Protein AF-I0K6W0-F1 (afdb_monomer)

Secondary structure (DSSP, 8-state):
--THHHHHHHHHHHTTS--------SSS-HHHHHHHHHHHHHHHHHHHHHHHHHHT-S--SHHHHHHHHHHHHHHHHHHHHHHHHHHHHHTT-TTTHHHHHHHHHHHHHHHHHHHHHHHHHHHHHHHHHHHHHHHHHHHHHHHHHHHHHHHHHHHHHHHHTTTTSS----SS--------------HHHHHHHHHHHHHHHHHHHHHHHHHHHHHHHHHHHHHHHHHHHHHHHHHHHHHHHH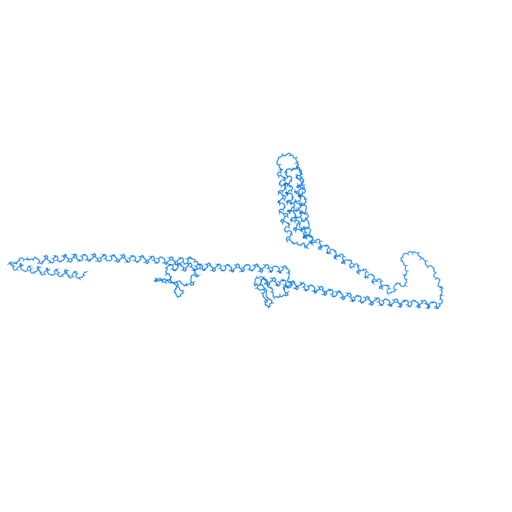HHHHHHHHHHHHTT---SSS--EEETTTEEE-SHHHHHHS-HHHHHHHHHHHHHHHHHHHHHHHHHHHHHHHHHHHHHHHHHHHHHTT-EEETTEEEETTEEEEEETTHHHH-SSHHHHHHHHHHHHHHHHHHHHHHHHHHHHHHHHHHHHHHHHHHHHHHHHHHHHHHHHHHT--PPPPSSHHHHHHHHHHHHHHHHHHHHHHHHHHT-

Structure (mmCIF, N/CA/C/O backbone):
data_AF-I0K6W0-F1
#
_entry.id   AF-I0K6W0-F1
#
loop_
_atom_site.group_PDB
_atom_site.id
_atom_site.type_symbol
_atom_site.label_atom_id
_atom_site.label_alt_id
_atom_site.label_comp_id
_atom_site.label_asym_id
_atom_site.label_entity_id
_atom_site.label_seq_id
_atom_site.pdbx_PDB_ins_code
_atom_site.Cartn_x
_atom_site.Cartn_y
_atom_site.Cartn_z
_atom_site.occupancy
_atom_site.B_iso_or_equiv
_atom_site.auth_seq_id
_atom_site.auth_comp_id
_atom_site.auth_asym_id
_atom_site.auth_atom_id
_atom_site.pdbx_PDB_model_num
ATOM 1 N N . MET A 1 1 ? 22.995 28.499 -11.953 1.00 41.88 1 MET A N 1
ATOM 2 C CA . MET A 1 1 ? 22.996 28.391 -10.477 1.00 41.88 1 MET A CA 1
ATOM 3 C C . MET A 1 1 ? 24.068 29.341 -9.967 1.00 41.88 1 MET A C 1
ATOM 5 O O . MET A 1 1 ? 24.953 29.672 -10.750 1.00 41.88 1 MET A O 1
ATOM 9 N N . THR A 1 2 ? 23.906 29.903 -8.772 1.00 33.62 2 THR A N 1
ATOM 10 C CA . THR A 1 2 ? 24.724 31.029 -8.292 1.00 33.62 2 THR A CA 1
ATOM 11 C C . THR A 1 2 ? 26.057 30.572 -7.696 1.00 33.62 2 THR A C 1
ATOM 13 O O . THR A 1 2 ? 26.206 29.419 -7.297 1.00 33.62 2 THR A O 1
ATOM 16 N N . THR A 1 3 ? 27.015 31.501 -7.640 1.00 40.75 3 THR A N 1
ATOM 17 C CA . THR A 1 3 ? 28.351 31.350 -7.031 1.00 40.75 3 THR A CA 1
ATOM 18 C C . THR A 1 3 ? 28.319 30.835 -5.588 1.00 40.75 3 THR A C 1
ATOM 20 O O . THR A 1 3 ? 29.252 30.157 -5.167 1.00 40.75 3 THR A O 1
ATOM 23 N N . ASP A 1 4 ? 27.218 31.069 -4.869 1.00 38.47 4 ASP A N 1
ATOM 24 C CA . ASP A 1 4 ? 27.035 30.698 -3.459 1.00 38.47 4 ASP A CA 1
ATOM 25 C C . ASP A 1 4 ? 27.175 29.183 -3.189 1.00 38.47 4 ASP A C 1
ATOM 27 O O . ASP A 1 4 ? 27.563 28.780 -2.093 1.00 38.47 4 ASP A O 1
ATOM 31 N N . GLN A 1 5 ? 26.860 28.317 -4.166 1.00 38.12 5 GLN A N 1
ATOM 32 C CA . GLN A 1 5 ? 26.990 26.860 -3.984 1.00 38.12 5 GLN A CA 1
ATOM 33 C C . GLN A 1 5 ? 28.427 26.358 -4.159 1.00 38.12 5 GLN A C 1
ATOM 35 O O . GLN A 1 5 ? 28.809 25.377 -3.520 1.00 38.12 5 GLN A O 1
ATOM 40 N N . THR A 1 6 ? 29.234 27.033 -4.979 1.00 38.03 6 THR A N 1
ATOM 41 C CA . THR A 1 6 ? 30.654 26.706 -5.155 1.00 38.03 6 THR A CA 1
ATOM 42 C C . THR A 1 6 ? 31.464 27.171 -3.946 1.00 38.03 6 THR A C 1
ATOM 44 O O . THR A 1 6 ? 32.268 26.404 -3.420 1.00 38.03 6 THR A O 1
ATOM 47 N N . GLU A 1 7 ? 31.180 28.372 -3.428 1.00 39.47 7 GLU A N 1
ATOM 48 C CA . GLU A 1 7 ? 31.815 28.902 -2.211 1.00 39.47 7 GLU A CA 1
ATOM 49 C C . GLU A 1 7 ? 31.546 28.018 -0.980 1.00 39.47 7 GLU A C 1
ATOM 51 O O . GLU A 1 7 ? 32.445 27.796 -0.169 1.00 39.47 7 GLU A O 1
ATOM 56 N N . ALA A 1 8 ? 30.346 27.436 -0.859 1.00 43.59 8 ALA A N 1
ATOM 57 C CA . ALA A 1 8 ? 30.021 26.500 0.222 1.00 43.59 8 ALA A CA 1
ATOM 58 C C . ALA A 1 8 ? 30.847 25.196 0.175 1.00 43.59 8 ALA A C 1
ATOM 60 O O . ALA A 1 8 ? 31.161 24.629 1.223 1.00 43.59 8 ALA A O 1
ATOM 61 N N . LEU A 1 9 ? 31.222 24.728 -1.022 1.00 38.81 9 LEU A N 1
ATOM 62 C CA . LEU A 1 9 ? 32.099 23.567 -1.217 1.00 38.81 9 LEU A CA 1
ATOM 63 C C . LEU A 1 9 ? 33.577 23.918 -0.985 1.00 38.81 9 LEU A C 1
ATOM 65 O O . LEU A 1 9 ? 34.293 23.145 -0.349 1.00 38.81 9 LEU A O 1
ATOM 69 N N . GLU A 1 10 ? 34.033 25.090 -1.433 1.00 39.84 10 GLU A N 1
ATOM 70 C CA . GLU A 1 10 ? 35.407 25.555 -1.195 1.00 39.84 10 GLU A CA 1
ATOM 71 C C . GLU A 1 10 ? 35.674 25.888 0.283 1.00 39.84 10 GLU A C 1
ATOM 73 O O . GLU A 1 10 ? 36.761 25.596 0.785 1.00 39.84 10 GLU A O 1
ATOM 78 N N . ALA A 1 11 ? 34.682 26.404 1.020 1.00 43.94 11 ALA A N 1
ATOM 79 C CA . ALA A 1 11 ? 34.798 26.676 2.455 1.00 43.94 11 ALA A CA 1
ATOM 80 C C . ALA A 1 11 ? 35.140 25.412 3.269 1.00 43.94 11 ALA A C 1
ATOM 82 O O . ALA A 1 11 ? 36.051 25.442 4.097 1.00 43.94 11 ALA A O 1
ATOM 83 N N . VAL A 1 12 ? 34.487 24.281 2.968 1.00 44.88 12 VAL A N 1
ATOM 84 C CA . VAL A 1 12 ? 34.765 22.975 3.604 1.00 44.88 12 VAL A CA 1
ATOM 85 C C . VAL A 1 12 ? 36.178 22.471 3.281 1.00 44.88 12 VAL A C 1
ATOM 87 O O . VAL A 1 12 ? 36.784 21.772 4.088 1.00 44.88 12 VAL A O 1
ATOM 90 N N . VAL A 1 13 ? 36.737 22.836 2.123 1.00 40.84 13 VAL A N 1
ATOM 91 C CA . VAL A 1 13 ? 38.103 22.454 1.722 1.00 40.84 13 VAL A CA 1
ATOM 92 C C . VAL A 1 13 ? 39.168 23.374 2.338 1.00 40.84 13 VAL A C 1
ATOM 94 O O . VAL A 1 13 ? 40.276 22.915 2.618 1.00 40.84 13 VAL A O 1
ATOM 97 N N . SER A 1 14 ? 38.842 24.647 2.579 1.00 39.78 14 SER A N 1
ATOM 98 C CA . SER A 1 14 ? 39.756 25.651 3.142 1.00 39.78 14 SER A CA 1
ATOM 99 C C . SER A 1 14 ? 40.127 25.368 4.605 1.00 39.78 14 SER A C 1
ATOM 101 O O . SER A 1 14 ? 41.309 25.397 4.955 1.00 39.78 14 SER A O 1
ATOM 103 N N . GLU A 1 15 ? 39.154 24.998 5.449 1.00 42.22 15 GLU A N 1
ATOM 104 C CA . GLU A 1 15 ? 39.387 24.704 6.879 1.00 42.22 15 GLU A CA 1
ATOM 105 C C . GLU A 1 15 ? 40.288 23.480 7.131 1.00 42.22 15 GLU A C 1
ATOM 107 O O . GLU A 1 15 ? 40.875 23.349 8.203 1.00 42.22 15 GLU A O 1
ATOM 112 N N . VAL A 1 16 ? 40.464 22.600 6.140 1.00 40.09 16 VAL A N 1
ATOM 113 C CA . VAL A 1 16 ? 41.260 21.363 6.264 1.00 40.09 16 VAL A CA 1
ATOM 114 C C . VAL A 1 16 ? 42.766 21.600 6.010 1.00 40.09 16 VAL A C 1
ATOM 116 O O . VAL A 1 16 ? 43.578 20.697 6.209 1.00 40.09 16 VAL A O 1
ATOM 119 N N . SER A 1 17 ? 43.181 22.801 5.575 1.00 32.88 17 SER A N 1
ATOM 120 C CA . SER A 1 17 ? 44.497 23.010 4.938 1.00 32.88 17 SER A CA 1
ATOM 121 C C . SER A 1 17 ? 45.516 23.904 5.680 1.00 32.88 17 SER A C 1
ATOM 123 O O . SER A 1 17 ? 46.558 24.214 5.093 1.00 32.88 17 SER A O 1
ATOM 125 N N . SER A 1 18 ? 45.298 24.309 6.939 1.00 32.97 18 SER A N 1
ATOM 126 C CA . SER A 1 18 ? 46.211 25.231 7.657 1.00 32.97 18 SER A CA 1
ATOM 127 C C . SER A 1 18 ? 46.634 24.770 9.068 1.00 32.97 18 SER A C 1
ATOM 129 O O . SER A 1 18 ? 45.849 24.846 10.008 1.00 32.97 18 SER A O 1
ATOM 131 N N . GLN A 1 19 ? 47.908 24.367 9.219 1.00 42.59 19 GLN A N 1
ATOM 132 C CA . GLN A 1 19 ? 48.643 24.213 10.502 1.00 42.59 19 GLN A CA 1
ATOM 133 C C . GLN A 1 19 ? 49.498 25.482 10.777 1.00 42.59 19 GLN A C 1
ATOM 135 O O . GLN A 1 19 ? 49.743 26.213 9.810 1.00 42.59 19 GLN A O 1
ATOM 140 N N . PRO A 1 20 ? 49.953 25.795 12.019 1.00 43.88 20 PRO A N 1
ATOM 141 C CA . PRO A 1 20 ? 51.066 25.104 12.727 1.00 43.88 20 PRO A CA 1
ATOM 142 C C . PRO A 1 20 ? 50.837 25.048 14.277 1.00 43.88 20 PRO A C 1
ATOM 144 O O . PRO A 1 20 ? 49.722 25.315 14.709 1.00 43.88 20 PRO A O 1
ATOM 147 N N . ASP A 1 21 ? 51.745 24.721 15.216 1.00 35.53 21 ASP A N 1
ATOM 148 C CA . ASP A 1 21 ? 53.145 24.224 15.244 1.00 35.53 21 ASP A CA 1
ATOM 149 C C . ASP A 1 21 ? 53.369 23.400 16.559 1.00 35.53 21 ASP A C 1
ATOM 151 O O . ASP A 1 21 ? 52.551 23.528 17.476 1.00 35.53 21 ASP A O 1
ATOM 155 N N . PRO A 1 22 ? 54.423 22.563 16.727 1.00 52.81 22 PRO A N 1
ATOM 156 C CA . PRO A 1 22 ? 54.487 21.583 17.823 1.00 52.81 22 PRO A CA 1
ATOM 157 C C . PRO A 1 22 ? 55.348 21.992 19.035 1.00 52.81 22 PRO A C 1
ATOM 159 O O . PRO A 1 22 ? 56.507 22.383 18.889 1.00 52.81 22 PRO A O 1
ATOM 162 N N . THR A 1 23 ? 54.888 21.720 20.266 1.00 34.50 23 THR A N 1
ATOM 163 C CA . THR A 1 23 ? 55.816 21.378 21.369 1.00 34.50 23 THR A CA 1
ATOM 164 C C . THR A 1 23 ? 55.178 20.575 22.513 1.00 34.50 23 THR A C 1
ATOM 166 O O . THR A 1 23 ? 54.104 20.896 23.005 1.00 34.50 23 THR A O 1
ATOM 169 N N . THR A 1 24 ? 55.948 19.600 23.013 1.00 32.44 24 THR A N 1
ATOM 170 C CA . THR A 1 24 ? 55.816 18.867 24.295 1.00 32.44 24 THR A CA 1
ATOM 171 C C . THR A 1 24 ? 54.628 17.916 24.524 1.00 32.44 24 THR A C 1
ATOM 173 O O . THR A 1 24 ? 53.468 18.292 24.619 1.00 32.44 24 THR A O 1
ATOM 176 N N . LEU A 1 25 ? 54.996 16.646 24.729 1.00 35.44 25 LEU A N 1
ATOM 177 C CA . LEU A 1 25 ? 54.150 15.492 25.040 1.00 35.44 25 LEU A CA 1
ATOM 178 C C . LEU A 1 25 ? 53.438 15.599 26.403 1.00 35.44 25 LEU A C 1
ATOM 180 O O . LEU A 1 25 ? 54.028 15.281 27.436 1.00 35.44 25 LEU A O 1
ATOM 184 N N . ALA A 1 26 ? 52.143 15.902 26.383 1.00 36.84 26 ALA A N 1
ATOM 185 C CA . ALA A 1 26 ? 51.170 15.372 27.338 1.00 36.84 26 ALA A CA 1
ATOM 186 C C . ALA A 1 26 ? 49.776 15.424 26.700 1.00 36.84 26 ALA A C 1
ATOM 188 O O . ALA A 1 26 ? 49.309 16.501 26.338 1.00 36.84 26 ALA A O 1
ATOM 189 N N . THR A 1 27 ? 49.088 14.277 26.631 1.00 40.91 27 THR A N 1
ATOM 190 C CA . THR A 1 27 ? 47.835 14.078 25.863 1.00 40.91 27 THR A CA 1
ATOM 191 C C . THR A 1 27 ? 48.048 14.122 24.341 1.00 40.91 27 THR A C 1
ATOM 193 O O . THR A 1 27 ? 48.882 14.874 23.842 1.00 40.91 27 THR A O 1
ATOM 196 N N . ILE A 1 28 ? 47.285 13.320 23.587 1.00 43.69 28 ILE A N 1
ATOM 197 C CA . ILE A 1 28 ? 47.058 13.606 22.159 1.00 43.69 28 ILE A CA 1
ATOM 198 C C . ILE A 1 28 ? 46.398 14.995 22.125 1.00 43.69 28 ILE A C 1
ATOM 200 O O . ILE A 1 28 ? 45.453 15.188 22.900 1.00 43.69 28 ILE A O 1
ATOM 204 N N . PRO A 1 29 ? 46.874 15.968 21.325 1.00 44.03 29 PRO A N 1
ATOM 205 C CA . PRO A 1 29 ? 46.288 17.301 21.321 1.00 44.03 29 PRO A CA 1
ATOM 206 C C . PRO A 1 29 ? 44.791 17.210 21.037 1.00 44.03 29 PRO A C 1
ATOM 208 O O . PRO A 1 29 ? 44.390 16.564 20.067 1.00 44.03 29 PRO A O 1
ATOM 211 N N . ALA A 1 30 ? 43.969 17.864 21.864 1.00 44.88 30 ALA A N 1
ATOM 212 C CA . ALA A 1 30 ? 42.520 17.875 21.666 1.00 44.88 30 ALA A CA 1
ATOM 213 C C . ALA A 1 30 ? 42.171 18.312 20.234 1.00 44.88 30 ALA A C 1
ATOM 215 O O . ALA A 1 30 ? 41.358 17.655 19.609 1.00 44.88 30 ALA A O 1
ATOM 216 N N . ALA A 1 31 ? 42.916 19.273 19.676 1.00 41.84 31 ALA A N 1
ATOM 217 C CA . ALA A 1 31 ? 42.811 19.739 18.294 1.00 41.84 31 ALA A CA 1
ATOM 218 C C . ALA A 1 31 ? 43.034 18.660 17.205 1.00 41.84 31 ALA A C 1
ATOM 220 O O . ALA A 1 31 ? 42.446 18.758 16.134 1.00 41.84 31 ALA A O 1
ATOM 221 N N . GLU A 1 32 ? 43.857 17.627 17.433 1.00 44.38 32 GLU A N 1
ATOM 222 C CA . GLU A 1 32 ? 44.076 16.549 16.445 1.00 44.38 32 GLU A CA 1
ATOM 223 C C . GLU A 1 32 ? 42.957 15.496 16.500 1.00 44.38 32 GLU A C 1
ATOM 225 O O . GLU A 1 32 ? 42.516 14.995 15.466 1.00 44.38 32 GLU A O 1
ATOM 230 N N . LEU A 1 33 ? 42.433 15.215 17.698 1.00 42.38 33 LEU A N 1
ATOM 231 C CA . LEU A 1 33 ? 41.214 14.417 17.880 1.00 42.38 33 LEU A CA 1
ATOM 232 C C . LEU A 1 33 ? 39.952 15.186 17.452 1.00 42.38 33 LEU A C 1
ATOM 234 O O . LEU A 1 33 ? 39.029 14.586 16.911 1.00 42.38 33 LEU A O 1
ATOM 238 N N . GLU A 1 34 ? 39.922 16.507 17.626 1.00 45.56 34 GLU A N 1
ATOM 239 C CA . GLU A 1 34 ? 38.892 17.406 17.100 1.00 45.56 34 GLU A CA 1
ATOM 240 C C . GLU A 1 34 ? 38.972 17.512 15.581 1.00 45.56 34 GLU A C 1
ATOM 242 O O . GLU A 1 34 ? 37.924 17.547 14.957 1.00 45.56 34 GLU A O 1
ATOM 247 N N . ALA A 1 35 ? 40.152 17.473 14.954 1.00 48.03 35 ALA A N 1
ATOM 248 C CA . ALA A 1 35 ? 40.252 17.393 13.495 1.00 48.03 35 ALA A CA 1
ATOM 249 C C . ALA A 1 35 ? 39.620 16.093 12.959 1.00 48.03 35 ALA A C 1
ATOM 251 O O . ALA A 1 35 ? 38.876 16.121 11.978 1.00 48.03 35 ALA A O 1
ATOM 252 N N . ILE A 1 36 ? 39.840 14.960 13.636 1.00 45.31 36 ILE A N 1
ATOM 253 C CA . ILE A 1 36 ? 39.198 13.675 13.307 1.00 45.31 36 ILE A CA 1
ATOM 254 C C . ILE A 1 36 ? 37.677 13.727 13.586 1.00 45.31 36 ILE A C 1
ATOM 256 O O . ILE A 1 36 ? 36.882 13.355 12.729 1.00 45.31 36 ILE A O 1
ATOM 260 N N . SER A 1 37 ? 37.247 14.283 14.721 1.00 44.62 37 SER A N 1
ATOM 261 C CA . SER A 1 37 ? 35.824 14.438 15.093 1.00 44.62 37 SER A CA 1
ATOM 262 C C . SER A 1 37 ? 35.062 15.462 14.227 1.00 44.62 37 SER A C 1
ATOM 264 O O . SER A 1 37 ? 33.878 15.300 13.926 1.00 44.62 37 SER A O 1
ATOM 266 N N . ALA A 1 38 ? 35.740 16.507 13.751 1.00 48.66 38 ALA A N 1
ATOM 267 C CA . ALA A 1 38 ? 35.221 17.444 12.760 1.00 48.66 38 ALA A CA 1
ATOM 268 C C . ALA A 1 38 ? 35.106 16.766 11.390 1.00 48.66 38 ALA A C 1
ATOM 270 O O . ALA A 1 38 ? 34.109 16.968 10.697 1.00 48.66 38 ALA A O 1
ATOM 271 N N . THR A 1 39 ? 36.067 15.897 11.045 1.00 54.62 39 THR A N 1
ATOM 272 C CA . THR A 1 39 ? 35.982 15.043 9.852 1.00 54.62 39 THR A CA 1
ATOM 273 C C . THR A 1 39 ? 34.747 14.140 9.916 1.00 54.62 39 THR A C 1
ATOM 275 O O . THR A 1 39 ? 34.082 14.004 8.898 1.00 54.62 39 THR A O 1
ATOM 278 N N . ASP A 1 40 ? 34.351 13.618 11.085 1.00 51.56 40 ASP A N 1
ATOM 279 C CA . ASP A 1 40 ? 33.098 12.855 11.257 1.00 51.56 40 ASP A CA 1
ATOM 280 C C . ASP A 1 40 ? 31.828 13.682 11.016 1.00 51.56 40 ASP A C 1
ATOM 282 O O . ASP A 1 40 ? 30.922 13.256 10.294 1.00 51.56 40 ASP A O 1
ATOM 286 N N . GLN A 1 41 ? 31.746 14.895 11.574 1.00 57.03 41 GLN A N 1
ATOM 287 C CA . GLN A 1 41 ? 30.602 15.780 11.315 1.00 57.03 41 GLN A CA 1
ATOM 288 C C . GLN A 1 41 ? 30.533 16.206 9.841 1.00 57.03 41 GLN A C 1
ATOM 290 O O . GLN A 1 41 ? 29.442 16.356 9.284 1.00 57.03 41 GLN A O 1
ATOM 295 N N . GLN A 1 42 ? 31.687 16.374 9.192 1.00 60.72 42 GLN A N 1
ATOM 296 C CA . GLN A 1 42 ? 31.784 16.610 7.754 1.00 60.72 42 GLN A CA 1
ATOM 297 C C . GLN A 1 42 ? 31.447 15.348 6.938 1.00 60.72 42 GLN A C 1
ATOM 299 O O . GLN A 1 42 ? 30.813 15.474 5.894 1.00 60.72 42 GLN A O 1
ATOM 304 N N . LEU A 1 43 ? 31.755 14.140 7.424 1.00 66.31 43 LEU A N 1
ATOM 305 C CA . LEU A 1 43 ? 31.397 12.861 6.798 1.00 66.31 43 LEU A CA 1
ATOM 306 C C . LEU A 1 43 ? 29.887 12.627 6.787 1.00 66.31 43 LEU A C 1
ATOM 308 O O . LEU A 1 43 ? 29.333 12.263 5.753 1.00 66.31 43 LEU A O 1
ATOM 312 N N . ALA A 1 44 ? 29.204 12.906 7.899 1.00 67.19 44 ALA A N 1
ATOM 313 C CA . ALA A 1 44 ? 27.746 12.834 7.973 1.00 67.19 44 ALA A CA 1
ATOM 314 C C . ALA A 1 44 ? 27.074 13.807 6.985 1.00 67.19 44 ALA A C 1
ATOM 316 O O . ALA A 1 44 ? 26.088 13.453 6.333 1.00 67.19 44 ALA A O 1
ATOM 317 N N . ARG A 1 45 ? 27.642 15.011 6.806 1.00 70.62 45 ARG A N 1
ATOM 318 C CA . ARG A 1 45 ? 27.201 15.973 5.779 1.00 70.62 45 ARG A CA 1
ATOM 319 C C . ARG A 1 45 ? 27.503 15.473 4.365 1.00 70.62 45 ARG A C 1
ATOM 321 O O . ARG A 1 45 ? 26.641 15.571 3.502 1.00 70.62 45 ARG A O 1
ATOM 328 N N . LEU A 1 46 ? 28.684 14.901 4.137 1.00 72.88 46 LEU A N 1
ATOM 329 C CA . LEU A 1 46 ? 29.116 14.356 2.848 1.00 72.88 46 LEU A CA 1
ATOM 330 C C . LEU A 1 46 ? 28.284 13.130 2.430 1.00 72.88 46 LEU A C 1
ATOM 332 O O . LEU A 1 46 ? 27.980 12.981 1.252 1.00 72.88 46 LEU A O 1
ATOM 336 N N . LEU A 1 47 ? 27.835 12.295 3.369 1.00 78.25 47 LEU A N 1
ATOM 337 C CA . LEU A 1 47 ? 26.868 11.224 3.100 1.00 78.25 47 LEU A CA 1
ATOM 338 C C . LEU A 1 47 ? 25.473 11.781 2.795 1.00 78.25 47 LEU A C 1
ATOM 340 O O . LEU A 1 47 ? 24.916 11.450 1.753 1.00 78.25 47 LEU A O 1
ATOM 344 N N . THR A 1 48 ? 24.953 12.684 3.634 1.00 77.94 48 THR A N 1
ATOM 345 C CA . THR A 1 48 ? 23.649 13.343 3.405 1.00 77.94 48 THR A CA 1
ATOM 346 C C . THR A 1 48 ? 23.589 14.026 2.033 1.00 77.94 48 THR A C 1
ATOM 348 O O . THR A 1 48 ? 22.594 13.927 1.317 1.00 77.94 48 THR A O 1
ATOM 351 N N . GLU A 1 49 ? 24.666 14.705 1.634 1.00 74.88 49 GLU A N 1
ATOM 352 C CA . GLU A 1 49 ? 24.743 15.409 0.354 1.00 74.88 49 GLU A CA 1
ATOM 353 C C . GLU A 1 49 ? 24.951 14.445 -0.829 1.00 74.88 49 GLU A C 1
ATOM 355 O O . GLU A 1 49 ? 24.371 14.657 -1.894 1.00 74.88 49 GLU A O 1
ATOM 360 N N . ALA A 1 50 ? 25.672 13.331 -0.638 1.00 79.44 50 ALA A N 1
ATOM 361 C CA . ALA A 1 50 ? 25.750 12.252 -1.627 1.00 79.44 50 ALA A CA 1
ATOM 362 C C . ALA A 1 50 ? 24.379 11.611 -1.881 1.00 79.44 50 ALA A C 1
ATOM 364 O O . ALA A 1 50 ? 24.023 11.364 -3.031 1.00 79.44 50 ALA A O 1
ATOM 365 N N . GLU A 1 51 ? 23.599 11.370 -0.825 1.00 83.75 51 GLU A N 1
ATOM 366 C CA . GLU A 1 51 ? 22.224 10.869 -0.907 1.00 83.75 51 GLU A CA 1
ATOM 367 C C . GLU A 1 51 ? 21.302 11.888 -1.589 1.00 83.75 51 GLU A C 1
ATOM 369 O O . GLU A 1 51 ? 20.534 11.518 -2.479 1.00 83.75 51 GLU A O 1
ATOM 374 N N . ARG A 1 52 ? 21.430 13.182 -1.256 1.00 83.19 52 ARG A N 1
ATOM 375 C CA . ARG A 1 52 ? 20.687 14.270 -1.912 1.00 83.19 52 ARG A CA 1
ATOM 376 C C . ARG A 1 52 ? 20.975 14.332 -3.411 1.00 83.19 52 ARG A C 1
ATOM 378 O O . ARG A 1 52 ? 20.042 14.471 -4.199 1.00 83.19 52 ARG A O 1
ATOM 385 N N . ILE A 1 53 ? 22.243 14.231 -3.809 1.00 76.81 53 ILE A N 1
ATOM 386 C CA . ILE A 1 53 ? 22.663 14.226 -5.216 1.00 76.81 53 ILE A CA 1
ATOM 387 C C . ILE A 1 53 ? 22.198 12.940 -5.910 1.00 76.81 53 ILE A C 1
ATOM 389 O O . ILE A 1 53 ? 21.656 13.010 -7.011 1.00 76.81 53 ILE A O 1
ATOM 393 N N . ALA A 1 54 ? 22.319 11.780 -5.261 1.00 81.06 54 ALA A N 1
ATOM 394 C CA . ALA A 1 54 ? 21.852 10.511 -5.815 1.00 81.06 54 ALA A CA 1
ATOM 395 C C . ALA A 1 54 ? 20.327 10.481 -6.031 1.00 81.06 54 ALA A C 1
ATOM 397 O O . ALA A 1 54 ? 19.858 9.928 -7.027 1.00 81.06 54 ALA A O 1
ATOM 398 N N . ALA A 1 55 ? 19.557 11.139 -5.160 1.00 82.31 55 ALA A N 1
ATOM 399 C CA . ALA A 1 55 ? 18.108 11.286 -5.289 1.00 82.31 55 ALA A CA 1
ATOM 400 C C . ALA A 1 55 ? 17.668 12.154 -6.488 1.00 82.31 55 ALA A C 1
ATOM 402 O O . ALA A 1 55 ? 16.525 12.035 -6.930 1.00 82.31 55 ALA A O 1
ATOM 403 N N . LEU A 1 56 ? 18.552 12.988 -7.057 1.00 77.06 56 LEU A N 1
ATOM 404 C CA . LEU A 1 56 ? 18.284 13.698 -8.320 1.00 77.06 56 LEU A CA 1
ATOM 405 C C . LEU A 1 56 ? 18.323 12.753 -9.539 1.00 77.06 56 LEU A C 1
ATOM 407 O O . LEU A 1 56 ? 17.747 13.067 -10.585 1.00 77.06 56 LEU A O 1
ATOM 411 N N . GLY A 1 57 ? 18.946 11.579 -9.391 1.00 79.44 57 GLY A N 1
ATOM 412 C CA . GLY A 1 57 ? 19.075 10.559 -10.426 1.00 79.44 57 GLY A CA 1
ATOM 413 C C . GLY A 1 57 ? 20.168 10.864 -11.454 1.00 79.44 57 GLY A C 1
ATOM 414 O O . GLY A 1 57 ? 21.113 11.605 -11.197 1.00 79.44 57 GLY A O 1
ATOM 415 N N . VAL A 1 58 ? 20.059 10.250 -12.635 1.00 83.12 58 VAL A N 1
ATOM 416 C CA . VAL A 1 58 ? 21.010 10.474 -13.737 1.00 83.12 58 VAL A CA 1
ATOM 417 C C . VAL A 1 58 ? 20.924 11.939 -14.198 1.00 83.12 58 VAL A C 1
ATOM 419 O O . VAL A 1 58 ? 19.805 12.401 -14.456 1.00 83.12 58 VAL A O 1
ATOM 422 N N . PRO A 1 59 ? 22.060 12.655 -14.340 1.00 83.94 59 PRO A N 1
ATOM 423 C CA . PRO A 1 59 ? 22.083 14.021 -14.852 1.00 83.94 59 PRO A CA 1
ATOM 424 C C . PRO A 1 59 ? 21.324 14.175 -16.172 1.00 83.94 59 PRO A C 1
ATOM 426 O O . PRO A 1 59 ? 21.387 13.315 -17.051 1.00 83.94 59 PRO A O 1
ATOM 429 N N . LYS A 1 60 ? 20.611 15.291 -16.317 1.00 82.88 60 LYS A N 1
ATOM 430 C CA . LYS A 1 60 ? 19.876 15.679 -17.533 1.00 82.88 60 LYS A CA 1
ATOM 431 C C . LYS A 1 60 ? 20.506 16.898 -18.201 1.00 82.88 60 LYS A C 1
ATOM 433 O O . LYS A 1 60 ? 20.290 17.132 -19.389 1.00 82.88 60 LYS A O 1
ATOM 438 N N . THR A 1 61 ? 21.287 17.671 -17.450 1.00 82.38 61 THR A N 1
ATOM 439 C CA . THR A 1 61 ? 22.004 18.858 -17.922 1.00 82.38 61 THR A CA 1
ATOM 440 C C . THR A 1 61 ? 23.497 18.771 -17.612 1.00 82.38 61 THR A C 1
ATOM 442 O O . THR A 1 61 ? 23.913 18.069 -16.693 1.00 82.38 61 THR A O 1
ATOM 445 N N . GLN A 1 62 ? 24.312 19.535 -18.348 1.00 78.06 62 GLN A N 1
ATOM 446 C CA . GLN A 1 62 ? 25.754 19.603 -18.094 1.00 78.06 62 GLN A CA 1
ATOM 447 C C . GLN A 1 62 ? 26.060 20.087 -16.666 1.00 78.06 62 GLN A C 1
ATOM 449 O O . GLN A 1 62 ? 26.899 19.497 -16.009 1.00 78.06 62 GLN A O 1
ATOM 454 N N . ALA A 1 63 ? 25.320 21.075 -16.150 1.00 74.69 63 ALA A N 1
ATOM 455 C CA . ALA A 1 63 ? 25.529 21.597 -14.797 1.00 74.69 63 ALA A CA 1
ATOM 456 C C . ALA A 1 63 ? 25.243 20.558 -13.692 1.00 74.69 63 ALA A C 1
ATOM 458 O O . ALA A 1 63 ? 25.919 20.544 -12.668 1.00 74.69 63 ALA A O 1
ATOM 459 N N . GLU A 1 64 ? 24.268 19.666 -13.896 1.00 77.25 64 GLU A N 1
ATOM 460 C CA . GLU A 1 64 ? 24.023 18.533 -12.990 1.00 77.25 64 GLU A CA 1
ATOM 461 C C . GLU A 1 64 ? 25.139 17.483 -13.087 1.00 77.25 64 GLU A C 1
ATOM 463 O O . GLU A 1 64 ? 25.518 16.893 -12.078 1.00 77.25 64 GLU A O 1
ATOM 468 N N . ALA A 1 65 ? 25.684 17.257 -14.286 1.00 77.81 65 ALA A N 1
ATOM 469 C CA . ALA A 1 65 ? 26.793 16.332 -14.494 1.00 77.81 65 ALA A CA 1
ATOM 470 C C . ALA A 1 65 ? 28.110 16.852 -13.900 1.00 77.81 65 ALA A C 1
ATOM 472 O O . ALA A 1 6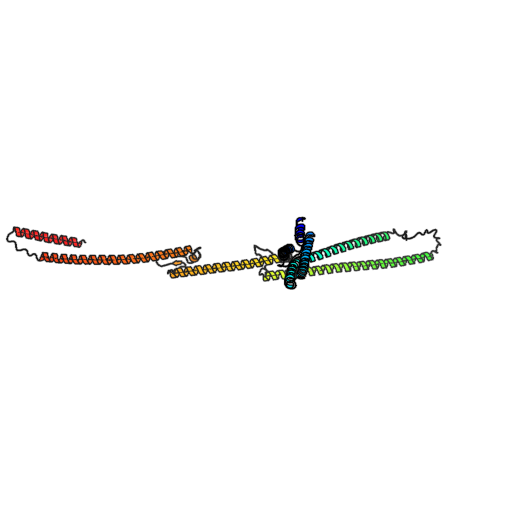5 ? 28.839 16.075 -13.287 1.00 77.81 65 ALA A O 1
ATOM 473 N N . ASP A 1 66 ? 28.376 18.154 -14.029 1.00 78.25 66 ASP A N 1
ATOM 474 C CA . ASP A 1 66 ? 29.511 18.837 -13.407 1.00 78.25 66 ASP A CA 1
ATOM 475 C C . ASP A 1 66 ? 29.396 18.747 -11.874 1.00 78.25 66 ASP A C 1
ATOM 477 O O . ASP A 1 66 ? 30.324 18.280 -11.221 1.00 78.25 66 ASP A O 1
ATOM 481 N N . LEU A 1 67 ? 28.215 19.029 -11.300 1.00 75.81 67 LEU A N 1
ATOM 482 C CA . LEU A 1 67 ? 27.956 18.864 -9.861 1.00 75.81 67 LEU A CA 1
ATOM 483 C C . LEU A 1 67 ? 28.193 17.419 -9.379 1.00 75.81 67 LEU A C 1
ATOM 485 O O . LEU A 1 67 ? 28.850 17.204 -8.359 1.00 75.81 67 LEU A O 1
ATOM 489 N N . VAL A 1 68 ? 27.682 16.415 -10.104 1.00 79.62 68 VAL A N 1
ATOM 490 C CA . VAL A 1 68 ? 27.927 14.994 -9.790 1.00 79.62 68 VAL A CA 1
ATOM 491 C C . VAL A 1 68 ? 29.415 14.655 -9.911 1.00 79.62 68 VAL A C 1
ATOM 493 O O . VAL A 1 68 ? 29.941 13.913 -9.076 1.00 79.62 68 VAL A O 1
ATOM 496 N N . HIS A 1 69 ? 30.115 15.189 -10.915 1.00 82.75 69 HIS A N 1
ATOM 497 C CA . HIS A 1 69 ? 31.546 14.973 -11.098 1.00 82.75 69 HIS A CA 1
ATOM 498 C C . HIS A 1 69 ? 32.358 15.557 -9.942 1.00 82.75 69 HIS A C 1
ATOM 500 O O . HIS A 1 69 ? 33.133 14.810 -9.334 1.00 82.75 69 HIS A O 1
ATOM 506 N N . ASP A 1 70 ? 32.178 16.840 -9.642 1.00 76.62 70 ASP A N 1
ATOM 507 C CA . ASP A 1 70 ? 32.914 17.564 -8.608 1.00 76.62 70 ASP A CA 1
ATOM 508 C C . ASP A 1 70 ? 32.690 16.909 -7.246 1.00 76.62 70 ASP A C 1
ATOM 510 O O . ASP A 1 70 ? 33.648 16.591 -6.538 1.00 76.62 70 ASP A O 1
ATOM 514 N N . PHE A 1 71 ? 31.439 16.571 -6.924 1.00 79.25 71 PHE A N 1
ATOM 515 C CA . PHE A 1 71 ? 31.115 15.879 -5.683 1.00 79.25 71 PHE A CA 1
ATOM 516 C C . PHE A 1 71 ? 31.743 14.475 -5.602 1.00 79.25 71 PHE A C 1
ATOM 518 O O . PHE A 1 71 ? 32.319 14.108 -4.574 1.00 79.25 71 PHE A O 1
ATOM 525 N N . THR A 1 72 ? 31.715 13.701 -6.696 1.00 79.69 72 THR A N 1
ATOM 526 C CA . THR A 1 72 ? 32.406 12.397 -6.757 1.00 79.69 72 THR A CA 1
ATOM 527 C C . THR A 1 72 ? 33.910 12.568 -6.503 1.00 79.69 72 THR A C 1
ATOM 529 O O . THR A 1 72 ? 34.516 11.764 -5.792 1.00 79.69 72 THR A O 1
ATOM 532 N N . MET A 1 73 ? 34.529 13.623 -7.046 1.00 82.19 73 MET A N 1
ATOM 533 C CA . MET A 1 73 ? 35.951 13.914 -6.834 1.00 82.19 73 MET A CA 1
ATOM 534 C C . MET A 1 73 ? 36.256 14.343 -5.396 1.00 82.19 73 MET A C 1
ATOM 536 O O . MET A 1 73 ? 37.283 13.925 -4.862 1.00 82.19 73 MET A O 1
ATOM 540 N N . VAL A 1 74 ? 35.368 15.101 -4.744 1.00 77.75 74 VAL A N 1
ATOM 541 C CA . VAL A 1 74 ? 35.478 15.437 -3.314 1.00 77.75 74 VAL A CA 1
ATOM 542 C C . VAL A 1 74 ? 35.425 14.169 -2.456 1.00 77.75 74 VAL A C 1
ATOM 544 O O . VAL A 1 74 ? 36.325 13.961 -1.642 1.00 77.75 74 VAL A O 1
ATOM 547 N N . ALA A 1 75 ? 34.462 13.268 -2.682 1.00 74.75 75 ALA A N 1
ATOM 548 C CA . ALA A 1 75 ? 34.369 12.001 -1.948 1.00 74.75 75 ALA A CA 1
ATOM 549 C C . ALA A 1 75 ? 35.620 11.114 -2.138 1.00 74.75 75 ALA A C 1
ATOM 551 O O . ALA A 1 75 ? 36.178 10.593 -1.168 1.00 74.75 75 ALA A O 1
ATOM 552 N N . VAL A 1 76 ? 36.127 11.005 -3.375 1.00 81.56 76 VAL A N 1
ATOM 553 C CA . VAL A 1 76 ? 37.390 10.302 -3.674 1.00 81.56 76 VAL A CA 1
ATOM 554 C C . VAL A 1 76 ? 38.578 10.954 -2.962 1.00 81.56 76 VAL A C 1
ATOM 556 O O . VAL A 1 76 ? 39.414 10.236 -2.405 1.00 81.56 76 VAL A O 1
ATOM 559 N N . LYS A 1 77 ? 38.659 12.291 -2.955 1.00 77.56 77 LYS A N 1
ATOM 560 C CA . LYS A 1 77 ? 39.731 13.043 -2.293 1.00 77.56 77 LYS A CA 1
ATOM 561 C C . LYS A 1 77 ? 39.727 12.776 -0.789 1.00 77.56 77 LYS A C 1
ATOM 563 O O . LYS A 1 77 ? 40.734 12.275 -0.293 1.00 77.56 77 LYS A O 1
ATOM 568 N N . VAL A 1 78 ? 38.594 12.991 -0.109 1.00 73.81 78 VAL A N 1
ATOM 569 C CA . VAL A 1 78 ? 38.422 12.744 1.338 1.00 73.81 78 VAL A CA 1
ATOM 570 C C . VAL A 1 78 ? 38.825 11.315 1.699 1.00 73.81 78 VAL A C 1
ATOM 572 O O . VAL A 1 78 ? 39.657 11.128 2.583 1.00 73.81 78 VAL A O 1
ATOM 575 N N . ARG A 1 79 ? 38.350 10.310 0.948 1.00 80.81 79 ARG A N 1
ATOM 576 C CA . ARG A 1 79 ? 38.752 8.905 1.128 1.00 80.81 79 ARG A CA 1
ATOM 577 C C . ARG A 1 79 ? 40.273 8.720 1.082 1.00 80.81 79 ARG A C 1
ATOM 579 O O . ARG A 1 79 ? 40.838 8.043 1.935 1.00 80.81 79 ARG A O 1
ATOM 586 N N . THR A 1 80 ? 40.941 9.281 0.070 1.00 76.81 80 THR A N 1
ATOM 587 C CA . THR A 1 80 ? 42.395 9.098 -0.095 1.00 76.81 80 THR A CA 1
ATOM 588 C C . THR A 1 80 ? 43.235 9.937 0.859 1.00 76.81 80 THR A C 1
ATOM 590 O O . THR A 1 80 ? 44.351 9.537 1.182 1.00 76.81 80 THR A O 1
ATOM 593 N N . ASP A 1 81 ? 42.739 11.092 1.295 1.00 72.31 81 ASP A N 1
ATOM 594 C CA . ASP A 1 81 ? 43.478 11.998 2.166 1.00 72.31 81 ASP A CA 1
ATOM 595 C C . ASP A 1 81 ? 43.311 11.612 3.642 1.00 72.31 81 ASP A C 1
ATOM 597 O O . ASP A 1 81 ? 44.297 11.679 4.370 1.00 72.31 81 ASP A O 1
ATOM 601 N N . ALA A 1 82 ? 42.160 11.066 4.058 1.00 69.75 82 ALA A N 1
ATOM 602 C CA . ALA A 1 82 ? 41.975 10.471 5.385 1.00 69.75 82 ALA A CA 1
ATOM 603 C C . ALA A 1 82 ? 42.965 9.320 5.650 1.00 69.75 82 ALA A C 1
ATOM 605 O O . ALA A 1 82 ? 43.657 9.312 6.668 1.00 69.75 82 ALA A O 1
ATOM 606 N N . GLU A 1 83 ? 43.119 8.391 4.698 1.00 71.62 83 GLU A N 1
ATOM 607 C CA . GLU A 1 83 ? 44.054 7.264 4.822 1.00 71.62 83 GLU A CA 1
ATOM 608 C C . GLU A 1 83 ? 45.524 7.735 4.899 1.00 71.62 83 GLU A C 1
ATOM 610 O O . GLU A 1 83 ? 46.319 7.211 5.685 1.00 71.62 83 GLU A O 1
ATOM 615 N N . LYS A 1 84 ? 45.899 8.758 4.114 1.00 75.81 84 LYS A N 1
ATOM 616 C CA . LYS A 1 84 ? 47.239 9.375 4.163 1.00 75.81 84 LYS A CA 1
ATOM 617 C C . LYS A 1 84 ? 47.472 10.124 5.474 1.00 75.81 84 LYS A C 1
ATOM 619 O O . LYS A 1 84 ? 48.553 10.001 6.051 1.00 75.81 84 LYS A O 1
ATOM 624 N N . LEU A 1 85 ? 46.488 10.900 5.929 1.00 67.50 85 LEU A N 1
ATOM 625 C CA . LEU A 1 85 ? 46.563 11.704 7.145 1.00 67.50 85 LEU A CA 1
ATOM 626 C C . LEU A 1 85 ? 46.699 10.794 8.366 1.00 67.50 85 LEU A C 1
ATOM 628 O O . LEU A 1 85 ? 47.638 10.966 9.136 1.00 67.50 85 LEU A O 1
ATOM 632 N N . ALA A 1 86 ? 45.864 9.760 8.475 1.00 68.75 86 ALA A N 1
ATOM 633 C CA . ALA A 1 86 ? 45.961 8.761 9.532 1.00 68.75 86 ALA A CA 1
ATOM 634 C C . ALA A 1 86 ? 47.316 8.043 9.526 1.00 68.75 86 ALA A C 1
ATOM 636 O O . ALA A 1 86 ? 47.950 7.941 10.570 1.00 68.75 86 ALA A O 1
ATOM 637 N N . LYS A 1 87 ? 47.841 7.631 8.361 1.00 73.44 87 LYS A N 1
ATOM 638 C CA . LYS A 1 87 ? 49.195 7.048 8.264 1.00 73.44 87 LYS A CA 1
ATOM 639 C C . LYS A 1 87 ? 50.300 8.027 8.686 1.00 73.44 87 LYS A C 1
ATOM 641 O O . LYS A 1 87 ? 51.267 7.600 9.317 1.00 73.44 87 LYS A O 1
ATOM 646 N N . LYS A 1 88 ? 50.165 9.320 8.367 1.00 72.69 88 LYS A N 1
ATOM 647 C CA . LYS A 1 88 ? 51.114 10.384 8.745 1.00 72.69 88 LYS A CA 1
ATOM 648 C C . LYS A 1 88 ? 51.075 10.678 10.251 1.00 72.69 88 LYS A C 1
ATOM 650 O O . LYS A 1 88 ? 52.137 10.776 10.857 1.00 72.69 88 LYS A O 1
ATOM 655 N N . ILE A 1 89 ? 49.881 10.783 10.841 1.00 65.69 89 ILE A N 1
ATOM 656 C CA . ILE A 1 89 ? 49.673 11.023 12.279 1.00 65.69 89 ILE A CA 1
ATOM 657 C C . ILE A 1 89 ? 50.050 9.783 13.095 1.00 65.69 89 ILE A C 1
ATOM 659 O O . ILE A 1 89 ? 50.659 9.918 14.145 1.00 65.69 89 ILE A O 1
ATOM 663 N N . ALA A 1 90 ? 49.766 8.571 12.614 1.00 68.56 90 ALA A N 1
ATOM 664 C CA . ALA A 1 90 ? 50.109 7.331 13.308 1.00 68.56 90 ALA A CA 1
ATOM 665 C C . ALA A 1 90 ? 51.628 7.090 13.393 1.00 68.56 90 ALA A C 1
ATOM 667 O O . ALA A 1 90 ? 52.108 6.554 14.392 1.00 68.56 90 ALA A O 1
ATOM 668 N N . ALA A 1 91 ? 52.396 7.478 12.365 1.00 70.44 91 ALA A N 1
ATOM 669 C CA . ALA A 1 91 ? 53.817 7.138 12.211 1.00 70.44 91 ALA A CA 1
ATOM 670 C C . ALA A 1 91 ? 54.735 7.414 13.432 1.00 70.44 91 ALA A C 1
ATOM 672 O O . ALA A 1 91 ? 55.603 6.576 13.689 1.00 70.44 91 ALA A O 1
ATOM 673 N N . PRO A 1 92 ? 54.582 8.506 14.214 1.00 66.31 92 PRO A N 1
ATOM 674 C CA . PRO A 1 92 ? 55.377 8.744 15.423 1.00 66.31 92 PRO A CA 1
ATOM 675 C C . PRO A 1 92 ? 54.933 7.905 16.637 1.00 66.31 92 PRO A C 1
ATOM 677 O O . PRO A 1 92 ? 55.726 7.674 17.550 1.00 66.31 92 PRO A O 1
ATOM 680 N N . PHE A 1 93 ? 53.681 7.435 16.675 1.00 65.62 93 PHE A N 1
ATOM 681 C CA . PHE A 1 93 ? 53.031 6.899 17.878 1.00 65.62 93 PHE A CA 1
ATOM 682 C C . PHE A 1 93 ? 52.859 5.378 17.824 1.00 65.62 93 PHE A C 1
ATOM 684 O O . PHE A 1 93 ? 51.751 4.849 17.789 1.00 65.62 93 PHE A O 1
ATOM 691 N N . LYS A 1 94 ? 53.976 4.645 17.880 1.00 60.09 94 LYS A N 1
ATOM 692 C CA . LYS A 1 94 ? 54.042 3.178 17.704 1.00 60.09 94 LYS A CA 1
ATOM 693 C C . LYS A 1 94 ? 53.038 2.345 18.531 1.00 60.09 94 LYS A C 1
ATOM 695 O O . LYS A 1 94 ? 52.664 1.269 18.087 1.00 60.09 94 LYS A O 1
ATOM 700 N N . ALA A 1 95 ? 52.613 2.812 19.708 1.00 55.59 95 ALA A N 1
ATOM 701 C CA . ALA A 1 95 ? 51.645 2.114 20.569 1.00 55.59 95 ALA A CA 1
ATOM 702 C C . ALA A 1 95 ? 50.165 2.441 20.268 1.00 55.59 95 ALA A C 1
ATOM 704 O O . ALA A 1 95 ? 49.280 1.724 20.721 1.00 55.59 95 ALA A O 1
ATOM 705 N N . GLN A 1 96 ? 49.898 3.521 19.530 1.00 60.81 96 GLN A N 1
ATOM 706 C CA . GLN A 1 96 ? 48.558 3.973 19.121 1.00 60.81 96 GLN A CA 1
ATOM 707 C C . GLN A 1 96 ? 48.363 3.894 17.596 1.00 60.81 96 GLN A C 1
ATOM 709 O O . GLN A 1 96 ? 47.280 4.190 17.097 1.00 60.81 96 GLN A O 1
ATOM 714 N N . TYR A 1 97 ? 49.403 3.467 16.869 1.00 68.94 97 TYR A N 1
ATOM 715 C CA . TYR A 1 97 ? 49.465 3.399 15.412 1.00 68.94 97 TYR A CA 1
ATOM 716 C C . TYR A 1 97 ? 48.248 2.688 14.813 1.00 68.94 97 TYR A C 1
ATOM 718 O O . TYR A 1 97 ? 47.580 3.243 13.945 1.00 68.94 97 TYR A O 1
ATOM 726 N N . ASP A 1 98 ? 47.930 1.495 15.321 1.00 68.69 98 ASP A N 1
ATOM 727 C CA . ASP A 1 98 ? 46.832 0.675 14.802 1.00 68.69 98 ASP A CA 1
ATOM 728 C C . ASP A 1 98 ? 45.457 1.307 15.058 1.00 68.69 98 ASP A C 1
ATOM 730 O O . ASP A 1 98 ? 44.581 1.206 14.206 1.00 68.69 98 ASP A O 1
ATOM 734 N N . ALA A 1 99 ? 45.277 2.018 16.178 1.00 65.38 99 ALA A N 1
ATOM 735 C CA . ALA A 1 99 ? 44.026 2.709 16.495 1.00 65.38 99 ALA A CA 1
ATOM 736 C C . ALA A 1 99 ? 43.810 3.939 15.597 1.00 65.38 99 ALA A C 1
ATOM 738 O O . ALA A 1 99 ? 42.754 4.081 14.989 1.00 65.38 99 ALA A O 1
ATOM 739 N N . ILE A 1 100 ? 44.834 4.788 15.443 1.00 65.31 100 ILE A N 1
ATOM 740 C CA . ILE A 1 100 ? 44.780 5.973 14.566 1.00 65.31 100 ILE A CA 1
ATOM 741 C C . ILE A 1 100 ? 44.598 5.546 13.101 1.00 65.31 100 ILE A C 1
ATOM 743 O O . ILE A 1 100 ? 43.843 6.164 12.351 1.00 65.31 100 ILE A O 1
ATOM 747 N N . LYS A 1 101 ? 45.261 4.458 12.688 1.00 73.00 101 LYS A N 1
ATOM 748 C CA . LYS A 1 101 ? 45.115 3.881 11.350 1.00 73.00 101 LYS A CA 1
ATOM 749 C C . LYS A 1 101 ? 43.713 3.307 11.119 1.00 73.00 101 LYS A C 1
ATOM 751 O O . LYS A 1 101 ? 43.148 3.581 10.065 1.00 73.00 101 LYS A O 1
ATOM 756 N N . ALA A 1 102 ? 43.156 2.560 12.075 1.00 70.38 102 ALA A N 1
ATOM 757 C CA . ALA A 1 102 ? 41.798 2.021 11.980 1.00 70.38 102 ALA A CA 1
ATOM 758 C C . ALA A 1 102 ? 40.745 3.136 11.855 1.00 70.38 102 ALA A C 1
ATOM 760 O O . ALA A 1 102 ? 39.803 3.003 11.078 1.00 70.38 102 ALA A O 1
ATOM 761 N N . GLU A 1 103 ? 40.943 4.261 12.545 1.00 67.38 103 GLU A N 1
ATOM 762 C CA . GLU A 1 103 ? 40.060 5.427 12.451 1.00 67.38 103 GLU A CA 1
ATOM 763 C C . GLU A 1 103 ? 40.088 6.063 11.050 1.00 67.38 103 GLU A C 1
ATOM 765 O O . GLU A 1 103 ? 39.047 6.305 10.439 1.00 67.38 103 GLU A O 1
ATOM 770 N N . GLY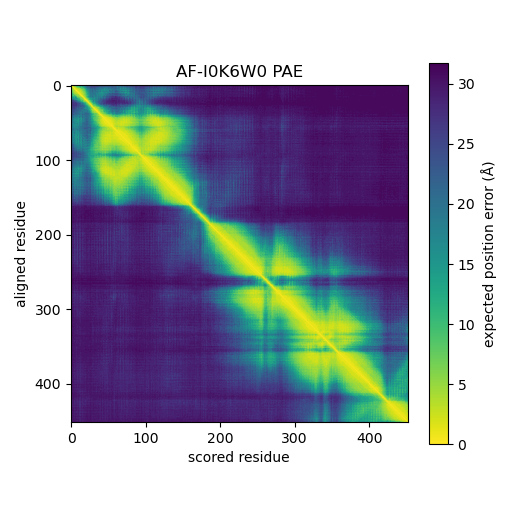 A 1 104 ? 41.282 6.240 10.473 1.00 69.56 104 GLY A N 1
ATOM 771 C CA . GLY A 1 104 ? 41.426 6.688 9.083 1.00 69.56 104 GLY A CA 1
ATOM 772 C C . GLY A 1 104 ? 40.872 5.702 8.052 1.00 69.56 104 GLY A C 1
ATOM 773 O O . GLY A 1 104 ? 40.355 6.122 7.017 1.00 69.56 104 GLY A O 1
ATOM 774 N N . GLU A 1 105 ? 40.952 4.398 8.330 1.00 77.50 105 GLU A N 1
ATOM 775 C CA . GLU A 1 105 ? 40.337 3.355 7.505 1.00 77.50 105 GLU A CA 1
ATOM 776 C C . GLU A 1 105 ? 38.802 3.430 7.574 1.00 77.50 105 GLU A C 1
ATOM 778 O O . GLU A 1 105 ? 38.169 3.424 6.518 1.00 77.50 105 GLU A O 1
ATOM 783 N N . ARG A 1 106 ? 38.200 3.633 8.758 1.00 77.12 106 ARG A N 1
ATOM 784 C CA . ARG A 1 106 ? 36.748 3.854 8.916 1.00 77.12 106 ARG A CA 1
ATOM 785 C C . ARG A 1 106 ? 36.267 5.087 8.147 1.00 77.12 106 ARG A C 1
ATOM 787 O O . ARG A 1 106 ? 35.316 4.992 7.369 1.00 77.12 106 ARG A O 1
ATOM 794 N N . ILE A 1 107 ? 36.951 6.223 8.304 1.00 71.88 107 ILE A N 1
ATOM 795 C CA . ILE A 1 107 ? 36.631 7.467 7.583 1.00 71.88 107 ILE A CA 1
ATOM 796 C C . ILE A 1 107 ? 36.744 7.253 6.062 1.00 71.88 107 ILE A C 1
ATOM 798 O O . ILE A 1 107 ? 35.886 7.696 5.293 1.00 71.88 107 ILE A O 1
ATOM 802 N N . GLY A 1 108 ? 37.760 6.510 5.613 1.00 77.81 108 GLY A N 1
ATOM 803 C CA . GLY A 1 108 ? 37.903 6.100 4.216 1.00 77.81 108 GLY A CA 1
ATOM 804 C C . GLY A 1 108 ? 36.750 5.218 3.717 1.00 77.81 108 GLY A C 1
ATOM 805 O O . GLY A 1 108 ? 36.257 5.414 2.604 1.00 77.81 108 GLY A O 1
ATOM 806 N N . GLU A 1 109 ? 36.275 4.266 4.519 1.00 82.56 109 GLU A N 1
ATOM 807 C CA . GLU A 1 109 ? 35.133 3.416 4.164 1.00 82.56 109 GLU A CA 1
ATOM 808 C C . GLU A 1 109 ? 33.811 4.186 4.084 1.00 82.56 109 GLU A C 1
ATOM 810 O O . GLU A 1 109 ? 32.997 3.914 3.200 1.00 82.56 109 GLU A O 1
ATOM 815 N N . GLU A 1 110 ? 33.593 5.176 4.946 1.00 77.69 110 GLU A N 1
ATOM 816 C CA . GLU A 1 110 ? 32.402 6.026 4.893 1.00 77.69 110 GLU A CA 1
ATOM 817 C C . GLU A 1 110 ? 32.441 7.009 3.713 1.00 77.69 110 GLU A C 1
ATOM 819 O O . GLU A 1 110 ? 31.469 7.085 2.958 1.00 77.69 110 GLU A O 1
ATOM 824 N N . ALA A 1 111 ? 33.583 7.643 3.426 1.00 78.75 111 ALA A N 1
ATOM 825 C CA . ALA A 1 111 ? 33.753 8.433 2.202 1.00 78.75 111 ALA A CA 1
ATOM 826 C C . ALA A 1 111 ? 33.593 7.580 0.920 1.00 78.75 111 ALA A C 1
ATOM 828 O O . ALA A 1 111 ? 33.042 8.044 -0.082 1.00 78.75 111 ALA A O 1
ATOM 829 N N . ARG A 1 112 ? 33.989 6.296 0.954 1.00 85.50 112 ARG A N 1
ATOM 830 C CA . ARG A 1 112 ? 33.735 5.333 -0.135 1.00 85.50 112 ARG A CA 1
ATOM 831 C C . ARG A 1 112 ? 32.237 5.055 -0.340 1.00 85.50 112 ARG A C 1
ATOM 833 O O . ARG A 1 112 ? 31.846 4.802 -1.478 1.00 85.50 112 ARG A O 1
ATOM 840 N N . LYS A 1 113 ? 31.385 5.118 0.693 1.00 86.00 113 LYS A N 1
ATOM 841 C CA . LYS A 1 113 ? 29.920 4.984 0.527 1.00 86.00 113 LYS A CA 1
ATOM 842 C C . LYS A 1 113 ? 29.349 6.168 -0.266 1.00 86.00 113 LYS A C 1
ATOM 844 O O . LYS A 1 113 ? 28.592 5.951 -1.206 1.00 86.00 113 LYS A O 1
ATOM 849 N N . ALA A 1 114 ? 29.783 7.396 0.030 1.00 80.19 114 ALA A N 1
ATOM 850 C CA . ALA A 1 114 ? 29.396 8.591 -0.730 1.00 80.19 114 ALA A CA 1
ATOM 851 C C . ALA A 1 114 ? 29.876 8.559 -2.197 1.00 80.19 114 ALA A C 1
ATOM 853 O O . ALA A 1 114 ? 29.122 8.898 -3.114 1.00 80.19 114 ALA A O 1
ATOM 854 N N . GLU A 1 115 ? 31.102 8.083 -2.444 1.00 87.25 115 GLU A N 1
ATOM 855 C CA . GLU A 1 115 ? 31.595 7.802 -3.801 1.00 87.25 115 GLU A CA 1
ATOM 856 C C . GLU A 1 115 ? 30.720 6.752 -4.507 1.00 87.25 115 GLU A C 1
ATOM 858 O O . GLU A 1 115 ? 30.367 6.931 -5.669 1.00 87.25 115 GLU A O 1
ATOM 863 N N . ALA A 1 116 ? 30.345 5.666 -3.824 1.00 87.81 116 ALA A N 1
ATOM 864 C CA . ALA A 1 116 ? 29.549 4.586 -4.410 1.00 87.81 116 ALA A CA 1
ATOM 865 C C . ALA A 1 116 ? 28.135 5.025 -4.836 1.00 87.81 116 ALA A C 1
ATOM 867 O O . ALA A 1 116 ? 27.598 4.462 -5.788 1.00 87.81 116 ALA A O 1
ATOM 868 N N . LEU A 1 117 ? 27.559 6.040 -4.183 1.00 85.81 117 LEU A N 1
ATOM 869 C CA . LEU A 1 117 ? 26.267 6.631 -4.555 1.00 85.81 117 LEU A CA 1
ATOM 870 C C . LEU A 1 117 ? 26.348 7.504 -5.820 1.00 85.81 117 LEU A C 1
ATOM 872 O O . LEU A 1 117 ? 25.435 7.496 -6.642 1.00 85.81 117 LEU A O 1
ATOM 876 N N . THR A 1 118 ? 27.440 8.251 -5.992 1.00 85.00 118 THR A N 1
ATOM 877 C CA . THR A 1 118 ? 27.560 9.304 -7.022 1.00 85.00 118 THR A CA 1
ATOM 878 C C . THR A 1 118 ? 28.318 8.854 -8.273 1.00 85.00 118 THR A C 1
ATOM 880 O O . THR A 1 118 ? 27.955 9.211 -9.398 1.00 85.00 118 THR A O 1
ATOM 883 N N . ARG A 1 119 ? 29.311 7.974 -8.115 1.00 86.69 119 ARG A N 1
ATOM 884 C CA . ARG A 1 119 ? 30.139 7.441 -9.205 1.00 86.69 119 ARG A CA 1
ATOM 885 C C . ARG A 1 119 ? 29.352 6.737 -10.326 1.00 86.69 119 ARG A C 1
ATOM 887 O O . ARG A 1 119 ? 29.701 6.983 -11.482 1.00 86.69 119 ARG A O 1
ATOM 894 N N . PRO A 1 120 ? 28.308 5.917 -10.068 1.00 87.94 120 PRO A N 1
ATOM 895 C CA . PRO A 1 120 ? 27.528 5.289 -11.139 1.00 87.94 120 PRO A CA 1
ATOM 896 C C . PRO A 1 120 ? 26.817 6.317 -12.026 1.00 87.94 120 PRO A C 1
ATOM 898 O O . PRO A 1 120 ? 26.821 6.181 -13.247 1.00 87.94 120 PRO A O 1
ATOM 901 N N . LEU A 1 121 ? 26.271 7.380 -11.424 1.00 84.25 121 LEU A N 1
ATOM 902 C CA . LEU A 1 121 ? 25.584 8.461 -12.137 1.00 84.25 121 LEU A CA 1
ATOM 903 C C . LEU A 1 121 ? 26.547 9.208 -13.063 1.00 84.25 121 LEU A C 1
ATOM 905 O O . LEU A 1 121 ? 26.212 9.473 -14.218 1.00 84.25 121 LEU A O 1
ATOM 909 N N . LYS A 1 122 ? 27.775 9.457 -12.585 1.00 85.69 122 LYS A N 1
ATOM 910 C CA . LYS A 1 122 ? 28.849 10.019 -13.408 1.00 85.69 122 LYS A CA 1
ATOM 911 C C . LYS A 1 122 ? 29.184 9.118 -14.601 1.00 85.69 122 LYS A C 1
ATOM 913 O O . LYS A 1 122 ? 29.274 9.605 -15.720 1.00 85.69 122 LYS A O 1
ATOM 918 N N . THR A 1 123 ? 29.353 7.809 -14.385 1.00 85.69 123 THR A N 1
ATOM 919 C CA . THR A 1 123 ? 29.691 6.862 -15.465 1.00 85.69 123 THR A CA 1
ATOM 920 C C . THR A 1 123 ? 28.596 6.783 -16.531 1.00 85.69 123 THR A C 1
ATOM 922 O O . THR A 1 123 ? 28.911 6.844 -17.715 1.00 85.69 123 THR A O 1
ATOM 925 N N . VAL A 1 124 ? 27.320 6.735 -16.130 1.00 83.12 124 VAL A N 1
ATOM 926 C CA . VAL A 1 124 ? 26.186 6.737 -17.073 1.00 83.12 124 VAL A CA 1
ATOM 927 C C . VAL A 1 124 ? 26.178 8.002 -17.941 1.00 83.12 124 VAL A C 1
ATOM 929 O O . VAL A 1 124 ? 25.956 7.907 -19.148 1.00 83.12 124 VAL A O 1
ATOM 932 N N . TRP A 1 125 ? 26.462 9.176 -17.364 1.00 84.38 125 TRP A N 1
ATOM 933 C CA . TRP A 1 125 ? 26.570 10.416 -18.138 1.00 84.38 125 TRP A CA 1
ATOM 934 C C . TRP A 1 125 ? 27.809 10.449 -19.045 1.00 84.38 125 TRP A C 1
ATOM 936 O O . TRP A 1 125 ? 27.684 10.770 -20.225 1.00 84.38 125 TRP A O 1
ATOM 946 N N . ASP A 1 126 ? 28.987 10.077 -18.528 1.00 84.25 126 ASP A N 1
ATOM 947 C CA . ASP A 1 126 ? 30.242 10.029 -19.294 1.00 84.25 126 ASP A CA 1
ATOM 948 C C . ASP A 1 126 ? 30.107 9.136 -20.543 1.00 84.25 126 ASP A C 1
ATOM 950 O O . ASP A 1 126 ? 30.646 9.461 -21.602 1.00 84.25 126 ASP A O 1
ATOM 954 N N . ASP A 1 127 ? 29.401 8.007 -20.441 1.00 85.44 127 ASP A N 1
ATOM 955 C CA . ASP A 1 127 ? 29.192 7.086 -21.563 1.00 85.44 127 ASP A CA 1
ATOM 956 C C . ASP A 1 127 ? 28.120 7.591 -22.547 1.00 85.44 127 ASP A C 1
ATOM 958 O O . ASP A 1 127 ? 28.316 7.496 -23.762 1.00 85.44 127 ASP A O 1
ATOM 962 N N . ALA A 1 128 ? 27.048 8.225 -22.058 1.00 79.38 128 ALA A N 1
ATOM 963 C CA . ALA A 1 128 ? 26.054 8.882 -22.910 1.00 79.38 128 ALA A CA 1
ATOM 964 C C . ALA A 1 128 ? 26.644 10.067 -23.705 1.00 79.38 128 ALA A C 1
ATOM 966 O O . ALA A 1 128 ? 26.339 10.241 -24.887 1.00 79.38 128 ALA A O 1
ATOM 967 N N . ASP A 1 129 ? 27.524 10.866 -23.094 1.00 81.50 129 ASP A N 1
ATOM 968 C CA . ASP A 1 129 ? 28.211 11.976 -23.760 1.00 81.50 129 ASP A CA 1
ATOM 969 C C . ASP A 1 129 ? 29.257 11.492 -24.782 1.00 81.50 129 ASP A C 1
ATOM 971 O O . ASP A 1 129 ? 29.328 12.038 -25.887 1.00 81.50 129 ASP A O 1
ATOM 975 N N . LYS A 1 130 ? 30.012 10.420 -24.488 1.00 85.25 130 LYS A N 1
ATOM 976 C CA . LYS A 1 130 ? 30.894 9.769 -25.481 1.00 85.25 130 LYS A CA 1
ATOM 977 C C . LYS A 1 130 ? 30.114 9.303 -26.705 1.00 85.25 130 LYS A C 1
ATOM 979 O O . LYS A 1 130 ? 30.531 9.586 -27.828 1.00 85.25 130 LYS A O 1
ATOM 984 N N . GLU A 1 131 ? 28.990 8.619 -26.503 1.00 82.25 131 GLU A N 1
ATOM 985 C CA . GLU A 1 131 ? 28.168 8.103 -27.598 1.00 82.25 131 GLU A CA 1
ATOM 986 C C . GLU A 1 131 ? 27.527 9.248 -28.401 1.00 82.25 131 GLU A C 1
ATOM 988 O O . GLU A 1 131 ? 27.595 9.265 -29.630 1.00 82.25 131 GLU A O 1
ATOM 993 N N . ARG A 1 132 ? 27.041 10.305 -27.737 1.00 80.31 132 ARG A N 1
ATOM 994 C CA . ARG A 1 132 ? 26.586 11.531 -28.414 1.00 80.31 132 ARG A CA 1
ATOM 995 C C . ARG A 1 132 ? 27.698 12.187 -29.244 1.00 80.31 132 ARG A C 1
ATOM 997 O O . ARG A 1 132 ? 27.459 12.597 -30.381 1.00 80.31 132 ARG A O 1
ATOM 1004 N N . LYS A 1 133 ? 28.917 12.299 -28.705 1.00 82.75 133 LYS A N 1
ATOM 1005 C CA . LYS A 1 133 ? 30.086 12.845 -29.422 1.00 82.75 133 LYS A CA 1
ATOM 1006 C C . LYS A 1 133 ? 30.463 11.983 -30.625 1.00 82.75 133 LYS A C 1
ATOM 1008 O O . LYS A 1 133 ? 30.759 12.533 -31.686 1.00 82.75 133 LYS A O 1
ATOM 1013 N N . ARG A 1 134 ? 30.388 10.657 -30.487 1.00 86.12 134 ARG A N 1
ATOM 1014 C CA . ARG A 1 134 ? 30.581 9.699 -31.579 1.00 86.12 134 ARG A CA 1
ATOM 1015 C C . ARG A 1 134 ? 29.549 9.901 -32.688 1.00 86.12 134 ARG A C 1
ATOM 1017 O O . ARG A 1 134 ? 29.946 10.084 -33.833 1.00 86.12 134 ARG A O 1
ATOM 1024 N N . GLN A 1 135 ? 28.262 9.974 -32.358 1.00 82.56 135 GLN A N 1
ATOM 1025 C CA . GLN A 1 135 ? 27.189 10.205 -33.334 1.00 82.56 135 GLN A CA 1
ATOM 1026 C C . GLN A 1 135 ? 27.348 11.544 -34.071 1.00 82.56 135 GLN A C 1
ATOM 1028 O O . GLN A 1 135 ? 27.159 11.608 -35.283 1.00 82.56 135 GLN A O 1
ATOM 1033 N N . ILE A 1 136 ? 27.772 12.610 -33.380 1.00 79.06 136 ILE A N 1
ATOM 1034 C CA . ILE A 1 136 ? 28.086 13.902 -34.016 1.00 79.06 136 ILE A CA 1
ATOM 1035 C C . ILE A 1 136 ? 29.285 13.778 -34.974 1.00 79.06 136 ILE A C 1
ATOM 1037 O O . ILE A 1 136 ? 29.268 14.373 -36.053 1.00 79.06 136 ILE A O 1
ATOM 1041 N N . ALA A 1 137 ? 30.320 13.016 -34.611 1.00 83.50 137 ALA A N 1
ATOM 1042 C CA . ALA A 1 137 ? 31.477 12.778 -35.473 1.00 83.50 137 ALA A CA 1
ATOM 1043 C C . ALA A 1 137 ? 31.118 11.928 -36.707 1.00 83.50 137 ALA A C 1
ATOM 1045 O O . ALA A 1 137 ? 31.501 12.280 -37.822 1.00 83.50 137 ALA A O 1
ATOM 1046 N N . GLU A 1 138 ? 30.331 10.865 -36.532 1.00 85.19 138 GLU A N 1
ATOM 1047 C CA . GLU A 1 138 ? 29.839 10.013 -37.621 1.00 85.19 138 GLU A CA 1
ATOM 1048 C C . GLU A 1 138 ? 28.904 10.789 -38.567 1.00 85.19 138 GLU A C 1
ATOM 1050 O O . GLU A 1 138 ? 29.059 10.698 -39.786 1.00 85.19 138 GLU A O 1
ATOM 1055 N N . ALA A 1 139 ? 28.018 11.641 -38.037 1.00 78.50 139 ALA A N 1
ATOM 1056 C CA . ALA A 1 139 ? 27.166 12.524 -38.837 1.00 78.50 139 ALA A CA 1
ATOM 1057 C C . ALA A 1 139 ? 27.976 13.544 -39.659 1.00 78.50 139 ALA A C 1
ATOM 1059 O O . ALA A 1 139 ? 27.700 13.735 -40.844 1.00 78.50 139 ALA A O 1
ATOM 1060 N N . ARG A 1 140 ? 29.017 14.158 -39.074 1.00 83.94 140 ARG A N 1
ATOM 1061 C CA . ARG A 1 140 ? 29.936 15.052 -39.806 1.00 83.94 140 ARG A CA 1
ATOM 1062 C C . ARG A 1 140 ? 30.705 14.310 -40.899 1.00 83.94 140 ARG A C 1
ATOM 1064 O O . ARG A 1 140 ? 30.773 14.797 -42.023 1.00 83.94 140 ARG A O 1
ATOM 1071 N N . ALA A 1 141 ? 31.220 13.116 -40.607 1.00 81.88 141 ALA A N 1
ATOM 1072 C CA . ALA A 1 141 ? 31.906 12.286 -41.596 1.00 81.88 141 ALA A CA 1
ATOM 1073 C C . ALA A 1 141 ? 30.967 11.852 -42.740 1.00 81.88 141 ALA A C 1
ATOM 1075 O O . ALA A 1 141 ? 31.382 11.805 -43.899 1.00 81.88 141 ALA A O 1
ATOM 1076 N N . ALA A 1 142 ? 29.694 11.572 -42.448 1.00 79.38 142 ALA A N 1
ATOM 1077 C CA . ALA A 1 142 ? 28.676 11.306 -43.462 1.00 79.38 142 ALA A CA 1
ATOM 1078 C C . ALA A 1 142 ? 28.368 12.552 -44.315 1.00 79.38 142 ALA A C 1
ATOM 1080 O O . ALA A 1 142 ? 28.265 12.442 -45.537 1.00 79.38 142 ALA A O 1
ATOM 1081 N N . GLU A 1 143 ? 28.288 13.740 -43.707 1.00 78.44 143 GLU A N 1
ATOM 1082 C CA . GLU A 1 143 ? 28.100 15.005 -44.427 1.00 78.44 143 GLU A CA 1
ATOM 1083 C C . GLU A 1 143 ? 29.293 15.327 -45.346 1.00 78.44 143 GLU A C 1
ATOM 1085 O O . GLU A 1 143 ? 29.098 15.721 -46.497 1.00 78.44 143 GLU A O 1
ATOM 1090 N N . GLU A 1 144 ? 30.530 15.115 -44.886 1.00 79.00 144 GLU A N 1
ATOM 1091 C CA . GLU A 1 144 ? 31.735 15.280 -45.707 1.00 79.00 144 GLU A CA 1
ATOM 1092 C C . GLU A 1 144 ? 31.793 14.274 -46.860 1.00 79.00 144 GLU A C 1
ATOM 1094 O O . GLU A 1 144 ? 32.045 14.673 -47.997 1.00 79.00 144 GLU A O 1
ATOM 1099 N N . ARG A 1 145 ? 31.462 12.997 -46.620 1.00 76.88 145 ARG A N 1
ATOM 1100 C CA . ARG A 1 145 ? 31.324 11.989 -47.689 1.00 76.88 145 ARG A CA 1
ATOM 1101 C C . ARG A 1 145 ? 30.255 12.387 -48.709 1.00 76.88 145 ARG A C 1
ATOM 1103 O O . ARG A 1 145 ? 30.493 12.266 -49.907 1.00 76.88 145 ARG A O 1
ATOM 1110 N N . ALA A 1 146 ? 29.115 12.919 -48.267 1.00 73.06 146 ALA A N 1
ATOM 1111 C CA . ALA A 1 146 ? 28.061 13.403 -49.159 1.00 73.06 146 ALA A CA 1
ATOM 1112 C C . ALA A 1 146 ? 28.489 14.648 -49.962 1.00 73.06 146 ALA A C 1
ATOM 1114 O O . ALA A 1 146 ? 28.157 14.765 -51.143 1.00 73.06 146 ALA A O 1
ATOM 1115 N N . LYS A 1 147 ? 29.257 15.570 -49.363 1.00 69.38 147 LYS A N 1
ATOM 1116 C CA . LYS A 1 147 ? 29.860 16.717 -50.068 1.00 69.38 147 LYS A CA 1
ATOM 1117 C C . LYS A 1 147 ? 30.902 16.265 -51.093 1.00 69.38 147 LYS A C 1
ATOM 1119 O O . LYS A 1 147 ? 30.880 16.757 -52.221 1.00 69.38 147 LYS A O 1
ATOM 1124 N N . ALA A 1 148 ? 31.764 15.314 -50.740 1.00 65.06 148 ALA A N 1
ATOM 1125 C CA . ALA A 1 148 ? 32.741 14.722 -51.649 1.00 65.06 148 ALA A CA 1
ATOM 1126 C C . ALA A 1 148 ? 32.054 14.011 -52.828 1.00 65.06 148 ALA A C 1
ATOM 1128 O O . ALA A 1 148 ? 32.381 14.298 -53.976 1.00 65.06 148 ALA A O 1
ATOM 1129 N N . ALA A 1 149 ? 31.033 13.187 -52.565 1.00 66.75 149 ALA A N 1
ATOM 1130 C CA . ALA A 1 149 ? 30.241 12.516 -53.596 1.00 66.75 149 ALA A CA 1
ATOM 1131 C C . ALA A 1 149 ? 29.570 13.514 -54.557 1.00 66.75 149 ALA A C 1
ATOM 1133 O O . ALA A 1 149 ? 29.743 13.394 -55.764 1.00 66.75 149 ALA A O 1
ATOM 1134 N N . ARG A 1 150 ? 28.909 14.564 -54.045 1.00 66.94 150 ARG A N 1
ATOM 1135 C CA . ARG A 1 150 ? 28.327 15.642 -54.877 1.00 66.94 150 ARG A CA 1
ATOM 1136 C C . ARG A 1 150 ? 29.373 16.425 -55.676 1.00 66.94 150 ARG A C 1
ATOM 1138 O O . ARG A 1 150 ? 29.062 16.978 -56.727 1.00 66.94 150 ARG A O 1
ATOM 1145 N N . THR A 1 151 ? 30.602 16.521 -55.174 1.00 58.22 151 THR A N 1
ATOM 1146 C CA . THR A 1 151 ? 31.708 17.188 -55.878 1.00 58.22 151 THR A CA 1
ATOM 1147 C C . THR A 1 151 ? 32.232 16.302 -57.007 1.00 58.22 151 THR A C 1
ATOM 1149 O O . THR A 1 151 ? 32.452 16.796 -58.109 1.00 58.22 151 THR A O 1
ATOM 1152 N N . LEU A 1 152 ? 32.339 14.991 -56.767 1.00 59.41 152 LEU A N 1
ATOM 1153 C CA . LEU A 1 152 ? 32.683 13.990 -57.775 1.00 59.41 152 LEU A CA 1
ATOM 1154 C C . LEU A 1 152 ? 31.601 13.880 -58.864 1.00 59.41 152 LEU A C 1
ATOM 1156 O O . LEU A 1 152 ? 31.933 13.844 -60.039 1.00 59.41 152 LEU A O 1
ATOM 1160 N N . GLU A 1 153 ? 30.321 13.909 -58.481 1.00 56.06 153 GLU A N 1
ATOM 1161 C CA . GLU A 1 153 ? 29.157 13.930 -59.379 1.00 56.06 153 GLU A CA 1
ATOM 1162 C C . GLU A 1 153 ? 29.139 15.189 -60.262 1.00 56.06 153 GLU A C 1
ATOM 1164 O O . GLU A 1 153 ? 28.903 15.114 -61.464 1.00 56.06 153 GLU A O 1
ATOM 1169 N N . ARG A 1 154 ? 29.465 16.362 -59.699 1.00 53.56 154 ARG A N 1
ATOM 1170 C CA . ARG A 1 154 ? 29.644 17.594 -60.487 1.00 53.56 154 ARG A CA 1
ATOM 1171 C C . ARG A 1 154 ? 30.841 17.505 -61.433 1.00 53.56 154 ARG A C 1
ATOM 1173 O O . ARG A 1 154 ? 30.735 17.955 -62.570 1.00 53.56 154 ARG A O 1
ATOM 1180 N N . ALA A 1 155 ? 31.960 16.935 -60.988 1.00 49.81 155 ALA A N 1
ATOM 1181 C CA . ALA A 1 155 ? 33.150 16.765 -61.818 1.00 49.81 155 ALA A CA 1
ATOM 1182 C C . ALA A 1 155 ? 32.901 15.789 -62.983 1.00 49.81 155 ALA A C 1
ATOM 1184 O O . ALA A 1 155 ? 33.264 16.091 -64.119 1.00 49.81 155 ALA A O 1
ATOM 1185 N N . SER A 1 156 ? 32.223 14.664 -62.736 1.00 51.53 156 SER A N 1
ATOM 1186 C CA . SER A 1 156 ? 31.859 13.700 -63.778 1.00 51.53 156 SER A CA 1
ATOM 1187 C C . SER A 1 156 ? 30.778 14.238 -64.719 1.00 51.53 156 SER A C 1
ATOM 1189 O O . SER A 1 156 ? 30.883 14.025 -65.924 1.00 51.53 156 SER A O 1
ATOM 1191 N N . ALA A 1 157 ? 29.808 15.018 -64.231 1.00 47.19 157 ALA A N 1
ATOM 1192 C CA . ALA A 1 157 ? 28.844 15.715 -65.086 1.00 47.19 157 ALA A CA 1
ATOM 1193 C C . ALA A 1 157 ? 29.519 16.749 -66.011 1.00 47.19 157 ALA A C 1
ATOM 1195 O O . ALA A 1 157 ? 29.192 16.818 -67.194 1.00 47.19 157 ALA A O 1
ATOM 1196 N N . LEU A 1 158 ? 30.499 17.514 -65.513 1.00 45.59 158 LEU A N 1
ATOM 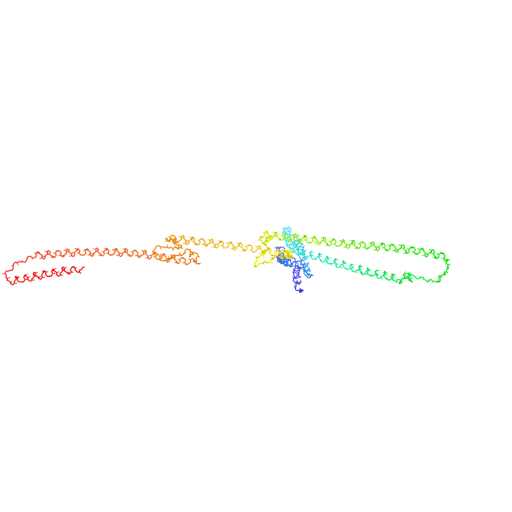1197 C CA . LEU A 1 158 ? 31.296 18.439 -66.334 1.00 45.59 158 LEU A CA 1
ATOM 1198 C C . LEU A 1 158 ? 32.154 17.704 -67.379 1.00 45.59 158 LEU A C 1
ATOM 1200 O O . LEU A 1 158 ? 32.294 18.186 -68.502 1.00 45.59 158 LEU A O 1
ATOM 1204 N N . HIS A 1 159 ? 32.682 16.527 -67.032 1.00 44.56 159 HIS A N 1
ATOM 1205 C CA . HIS A 1 159 ? 33.411 15.661 -67.959 1.00 44.56 159 HIS A CA 1
ATOM 1206 C C . HIS A 1 159 ? 32.487 15.086 -69.052 1.00 44.56 159 HIS A C 1
ATOM 1208 O O . HIS A 1 159 ? 32.831 15.111 -70.232 1.00 44.56 159 HIS A O 1
ATOM 1214 N N . ALA A 1 160 ? 31.287 14.627 -68.681 1.00 46.38 160 ALA A N 1
ATOM 1215 C CA . ALA A 1 160 ? 30.285 14.082 -69.601 1.00 46.38 160 ALA A CA 1
ATOM 1216 C C . ALA A 1 160 ? 29.669 15.138 -70.541 1.00 46.38 160 ALA A C 1
ATOM 1218 O O . ALA A 1 160 ? 29.252 14.806 -71.647 1.00 46.38 160 ALA A O 1
ATOM 1219 N N . LEU A 1 161 ? 29.648 16.414 -70.137 1.00 42.31 161 LEU A N 1
ATOM 1220 C CA . LEU A 1 161 ? 29.202 17.545 -70.964 1.00 42.31 161 LEU A CA 1
ATOM 1221 C C . LEU A 1 161 ? 30.249 18.022 -71.996 1.00 42.31 161 LEU A C 1
ATOM 1223 O O . LEU A 1 161 ? 30.032 19.037 -72.654 1.00 42.31 161 LEU A O 1
ATOM 1227 N N . GLY A 1 162 ? 31.379 17.323 -72.150 1.00 43.31 162 GLY A N 1
ATOM 1228 C CA . GLY A 1 162 ? 32.356 17.579 -73.220 1.00 43.31 162 GLY A CA 1
ATOM 1229 C C . GLY A 1 162 ? 33.259 18.802 -73.019 1.00 43.31 162 GLY A C 1
ATOM 1230 O O . GLY A 1 162 ? 34.079 19.103 -73.880 1.00 43.31 162 GLY A O 1
ATOM 1231 N N . VAL A 1 163 ? 33.183 19.483 -71.870 1.00 42.72 163 VAL A N 1
ATOM 1232 C CA . VAL A 1 163 ? 33.975 20.699 -71.573 1.00 42.72 163 VAL A CA 1
ATOM 1233 C C . VAL A 1 163 ? 35.487 20.408 -71.440 1.00 42.72 163 VAL A C 1
ATOM 1235 O O . VAL A 1 163 ? 36.302 21.326 -71.441 1.00 42.72 163 VAL A O 1
ATOM 1238 N N . LEU A 1 164 ? 35.886 19.131 -71.385 1.00 40.66 164 LEU A N 1
ATOM 1239 C CA . LEU A 1 164 ? 37.280 18.676 -71.301 1.00 40.66 164 LEU A CA 1
ATOM 1240 C C . LEU A 1 164 ? 37.784 17.933 -72.556 1.00 40.66 164 LEU A C 1
ATOM 1242 O O . LEU A 1 164 ? 38.698 17.120 -72.459 1.00 40.66 164 LEU A O 1
ATOM 1246 N N . SER A 1 165 ? 37.268 18.244 -73.752 1.00 38.44 165 SER A N 1
ATOM 1247 C CA . SER A 1 165 ? 37.838 17.727 -75.013 1.00 38.44 165 SER A CA 1
ATOM 1248 C C . SER A 1 165 ? 38.941 18.604 -75.641 1.00 38.44 165 SER A C 1
ATOM 1250 O O . SER A 1 165 ? 39.436 18.260 -76.711 1.00 38.44 165 SER A O 1
ATOM 1252 N N . GLN A 1 166 ? 39.345 19.722 -75.014 1.00 41.69 166 GLN A N 1
ATOM 1253 C CA . GLN A 1 166 ? 40.435 20.602 -75.498 1.00 41.69 166 GLN A CA 1
ATOM 1254 C C . GLN A 1 166 ? 41.355 21.181 -74.394 1.00 41.69 166 GLN A C 1
ATOM 1256 O O . GLN A 1 166 ? 41.978 22.221 -74.589 1.00 41.69 166 GLN A O 1
ATOM 1261 N N . ALA A 1 167 ? 41.483 20.522 -73.235 1.00 36.34 167 ALA A N 1
ATOM 1262 C CA . ALA A 1 167 ? 42.409 20.958 -72.177 1.00 36.34 167 ALA A CA 1
ATOM 1263 C C . ALA A 1 167 ? 43.025 19.780 -71.398 1.00 36.34 167 ALA A C 1
ATOM 1265 O O . ALA A 1 167 ? 42.806 19.616 -70.197 1.00 36.34 167 ALA A O 1
ATOM 1266 N N . GLY A 1 168 ? 43.812 18.950 -72.086 1.00 37.31 168 GLY A N 1
ATOM 1267 C CA . GLY A 1 168 ? 44.687 17.982 -71.424 1.00 37.31 168 GLY A CA 1
ATOM 1268 C C . GLY A 1 168 ? 45.899 18.676 -70.793 1.00 37.31 168 GLY A C 1
ATOM 1269 O O . GLY A 1 168 ? 46.601 19.408 -71.479 1.00 37.31 168 GLY A O 1
ATOM 1270 N N . TYR A 1 169 ? 46.149 18.406 -69.507 1.00 38.16 169 TYR A N 1
ATOM 1271 C CA . TYR A 1 169 ? 47.362 18.762 -68.750 1.00 38.16 169 TYR A CA 1
ATOM 1272 C C . TYR A 1 169 ? 47.767 20.252 -68.697 1.00 38.16 169 TYR A C 1
ATOM 1274 O O . TYR A 1 169 ? 48.653 20.706 -69.411 1.00 38.16 169 TYR A O 1
ATOM 1282 N N . TYR A 1 170 ? 47.232 20.967 -67.700 1.00 41.09 170 TYR A N 1
ATOM 1283 C CA . TYR A 1 170 ? 47.861 22.170 -67.126 1.00 41.09 170 TYR A CA 1
ATOM 1284 C C . TYR A 1 170 ? 47.942 22.086 -65.591 1.00 41.09 170 TYR A C 1
ATOM 1286 O O . TYR A 1 170 ? 47.455 22.939 -64.852 1.00 41.09 170 TYR A O 1
ATOM 1294 N N . VAL A 1 171 ? 48.590 21.026 -65.101 1.00 40.97 171 VAL A N 1
ATOM 1295 C CA . VAL A 1 171 ? 49.133 20.958 -63.737 1.00 40.97 171 VAL A CA 1
ATOM 1296 C C . VAL A 1 171 ? 50.554 20.404 -63.863 1.00 40.97 171 VAL A C 1
ATOM 1298 O O . VAL A 1 171 ? 50.720 19.296 -64.363 1.00 40.97 171 VAL A O 1
ATOM 1301 N N . TYR A 1 172 ? 51.540 21.186 -63.407 1.00 35.44 172 TYR A N 1
ATOM 1302 C CA . TYR A 1 172 ? 52.999 21.021 -63.570 1.00 35.44 172 TYR A CA 1
ATOM 1303 C C . TYR A 1 172 ? 53.609 21.362 -64.946 1.00 35.44 172 TYR A C 1
ATOM 1305 O O . TYR A 1 172 ? 53.511 20.592 -65.891 1.00 35.44 172 TYR A O 1
ATOM 1313 N N . GLY A 1 173 ? 54.410 22.437 -64.964 1.00 33.59 173 GLY A N 1
ATOM 1314 C CA . GLY A 1 173 ? 55.616 22.537 -65.801 1.00 33.59 173 GLY A CA 1
ATOM 1315 C C . GLY A 1 173 ? 55.470 23.213 -67.168 1.00 33.59 173 GLY A C 1
ATOM 1316 O O . GLY A 1 173 ? 54.654 22.832 -67.995 1.00 33.59 173 GLY A O 1
ATOM 1317 N N . GLU A 1 174 ? 56.323 24.204 -67.418 1.00 46.06 174 GLU A N 1
ATOM 1318 C CA . GLU A 1 174 ? 56.442 24.923 -68.689 1.00 46.06 174 GLU A CA 1
ATOM 1319 C C . GLU A 1 174 ? 56.941 24.015 -69.830 1.00 46.06 174 GLU A C 1
ATOM 1321 O O . GLU A 1 174 ? 58.097 23.599 -69.819 1.00 46.06 174 GLU A O 1
ATOM 1326 N N . ILE A 1 175 ? 56.131 23.798 -70.874 1.00 36.53 175 ILE A N 1
ATOM 1327 C CA . ILE A 1 175 ? 56.633 23.510 -72.230 1.00 36.53 175 ILE A CA 1
ATOM 1328 C C . ILE A 1 175 ? 55.804 24.305 -73.243 1.00 36.53 175 ILE A C 1
ATOM 1330 O O . ILE A 1 175 ? 54.574 24.283 -73.229 1.00 36.53 175 ILE A O 1
ATOM 1334 N N . ARG A 1 176 ? 56.494 25.007 -74.145 1.00 36.66 176 ARG A N 1
ATOM 1335 C CA . ARG A 1 176 ? 55.909 25.709 -75.291 1.00 36.66 176 ARG A CA 1
ATOM 1336 C C . ARG A 1 176 ? 55.992 24.775 -76.500 1.00 36.66 176 ARG A C 1
ATOM 1338 O O . ARG A 1 176 ? 57.095 24.465 -76.939 1.00 36.66 176 ARG A O 1
ATOM 1345 N N . ILE A 1 177 ? 54.858 24.305 -77.019 1.00 36.91 177 ILE A N 1
ATOM 1346 C CA . ILE A 1 177 ? 54.838 23.463 -78.226 1.00 36.91 177 ILE A CA 1
ATOM 1347 C C . ILE A 1 177 ? 54.791 24.383 -79.449 1.00 36.91 177 ILE A C 1
ATOM 1349 O O . ILE A 1 177 ? 53.744 24.934 -79.787 1.00 36.91 177 ILE A O 1
ATOM 1353 N N . GLU A 1 178 ? 55.937 24.567 -80.100 1.00 34.84 178 GLU A N 1
ATOM 1354 C CA . GLU A 1 178 ? 56.032 25.225 -81.404 1.00 34.84 178 GLU A CA 1
ATOM 1355 C C . GLU A 1 178 ? 55.935 24.162 -82.513 1.00 34.84 178 GLU A C 1
ATOM 1357 O O . GLU A 1 178 ? 56.701 23.207 -82.517 1.00 34.84 178 GLU A O 1
ATOM 1362 N N . ALA A 1 179 ? 54.969 24.344 -83.423 1.00 34.91 179 ALA A N 1
ATOM 1363 C CA . ALA A 1 179 ? 54.741 23.590 -84.666 1.00 34.91 179 ALA A CA 1
ATOM 1364 C C . ALA A 1 179 ? 54.739 22.041 -84.582 1.00 34.91 179 ALA A C 1
ATOM 1366 O O . ALA A 1 179 ? 55.768 21.382 -84.707 1.00 34.91 179 ALA A O 1
ATOM 1367 N N . ILE A 1 180 ? 53.541 21.446 -84.539 1.00 38.50 180 ILE A N 1
ATOM 1368 C CA . ILE A 1 180 ? 53.351 20.050 -84.964 1.00 38.50 180 ILE A CA 1
ATOM 1369 C C . ILE A 1 180 ? 53.273 20.039 -86.496 1.00 38.50 180 ILE A C 1
ATOM 1371 O O . ILE A 1 180 ? 52.290 20.514 -87.068 1.00 38.50 180 ILE A O 1
ATOM 1375 N N . GLU A 1 181 ? 54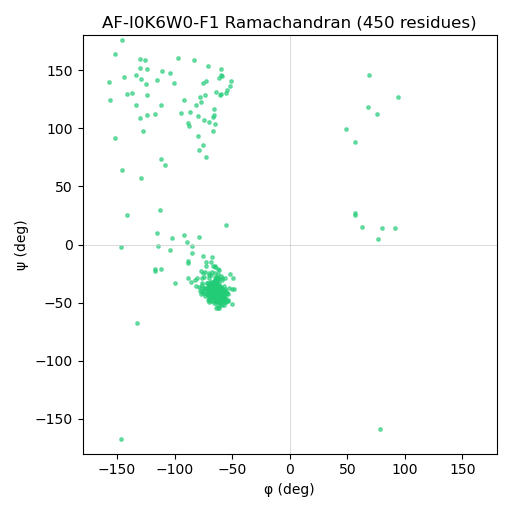.290 19.491 -87.163 1.00 33.53 181 GLU A N 1
ATOM 1376 C CA . GLU A 1 181 ? 54.191 19.138 -88.582 1.00 33.53 181 GLU A CA 1
ATOM 1377 C C . GLU A 1 181 ? 53.188 17.988 -88.744 1.00 33.53 181 GLU A C 1
ATOM 1379 O O . GLU A 1 181 ? 53.445 16.852 -88.349 1.00 33.53 181 GLU A O 1
ATOM 1384 N N . LEU A 1 182 ? 52.024 18.284 -89.326 1.00 37.56 182 LEU A N 1
ATOM 1385 C CA . LEU A 1 182 ? 51.046 17.273 -89.723 1.00 37.56 182 LEU A CA 1
ATOM 1386 C C . LEU A 1 182 ? 51.530 16.559 -90.990 1.00 37.56 182 LEU A C 1
ATOM 1388 O O . LEU A 1 182 ? 51.150 16.911 -92.107 1.00 37.56 182 LEU A O 1
ATOM 1392 N N . THR A 1 183 ? 52.350 15.525 -90.813 1.00 38.31 183 THR A N 1
ATOM 1393 C CA . THR A 1 183 ? 52.536 14.498 -91.839 1.00 38.31 183 THR A CA 1
ATOM 1394 C C . THR A 1 183 ? 51.220 13.743 -92.017 1.00 38.31 183 THR A C 1
ATOM 1396 O O . THR A 1 183 ? 50.743 13.042 -91.125 1.00 38.31 183 THR A O 1
ATOM 1399 N N . THR A 1 184 ? 50.586 13.917 -93.175 1.00 43.81 184 THR A N 1
ATOM 1400 C CA . THR A 1 184 ? 49.327 13.243 -93.503 1.00 43.81 184 THR A CA 1
ATOM 1401 C C . THR A 1 184 ? 49.573 11.753 -93.723 1.00 43.81 184 THR A C 1
ATOM 1403 O O . THR A 1 184 ? 50.099 11.364 -94.768 1.00 43.81 184 THR A O 1
ATOM 1406 N N . LEU A 1 185 ? 49.183 10.928 -92.748 1.00 49.69 185 LEU A N 1
ATOM 1407 C CA . LEU A 1 185 ? 49.053 9.480 -92.935 1.00 49.69 185 LEU A CA 1
ATOM 1408 C C . LEU A 1 185 ? 48.032 9.194 -94.059 1.00 49.69 185 LEU A C 1
ATOM 1410 O O . LEU A 1 185 ? 47.054 9.942 -94.168 1.00 49.69 185 LEU A O 1
ATOM 1414 N N . PRO A 1 186 ? 48.221 8.147 -94.883 1.00 54.06 186 PRO A N 1
ATOM 1415 C CA . PRO A 1 186 ? 47.252 7.759 -95.908 1.00 54.06 186 PRO A CA 1
ATOM 1416 C C . PRO A 1 186 ? 45.876 7.412 -95.319 1.00 54.06 186 PRO A C 1
ATOM 1418 O O . PRO A 1 186 ? 45.779 6.882 -94.210 1.00 54.06 186 PRO A O 1
ATOM 1421 N N . ASP A 1 187 ? 44.810 7.632 -96.095 1.00 54.78 187 ASP A N 1
ATOM 1422 C CA . ASP A 1 187 ? 43.419 7.417 -95.657 1.00 54.78 187 ASP A CA 1
ATOM 1423 C C . ASP A 1 187 ? 43.145 5.985 -95.146 1.00 54.78 187 ASP A C 1
ATOM 1425 O O . ASP A 1 187 ? 42.293 5.776 -94.282 1.00 54.78 187 ASP A O 1
ATOM 1429 N N . GLU A 1 188 ? 43.872 4.978 -95.641 1.00 56.91 188 GLU A N 1
ATOM 1430 C CA . GLU A 1 188 ? 43.761 3.581 -95.189 1.00 56.91 188 GLU A CA 1
ATOM 1431 C C . GLU A 1 188 ? 44.233 3.387 -93.734 1.00 56.91 188 GLU A C 1
ATOM 1433 O O . GLU A 1 188 ? 43.610 2.646 -92.965 1.00 56.91 188 GLU A O 1
ATOM 1438 N N . GLU A 1 189 ? 45.287 4.093 -93.316 1.00 54.31 189 GLU A N 1
ATOM 1439 C CA . GLU A 1 189 ? 45.804 4.040 -91.943 1.00 54.31 189 GLU A CA 1
ATOM 1440 C C . GLU A 1 189 ? 44.886 4.809 -90.983 1.00 54.31 189 GLU A C 1
ATOM 1442 O O . GLU A 1 189 ? 44.601 4.332 -89.882 1.00 54.31 189 GLU A O 1
ATOM 1447 N N . TRP A 1 190 ? 44.325 5.938 -91.433 1.00 56.78 190 TRP A N 1
ATOM 1448 C CA . TRP A 1 190 ? 43.294 6.675 -90.694 1.00 56.78 190 TRP A CA 1
ATOM 1449 C C . TRP A 1 190 ? 42.028 5.848 -90.464 1.00 56.78 190 TRP A C 1
ATOM 1451 O O . TRP A 1 190 ? 41.558 5.773 -89.329 1.00 56.78 190 TRP A O 1
ATOM 1461 N N . ASN A 1 191 ? 41.503 5.181 -91.495 1.00 57.62 191 ASN A N 1
ATOM 1462 C CA . ASN A 1 191 ? 40.336 4.303 -91.356 1.00 57.62 191 ASN A CA 1
ATOM 1463 C C . ASN A 1 191 ? 40.609 3.128 -90.401 1.00 57.62 191 ASN A C 1
ATOM 1465 O O . ASN A 1 191 ? 39.738 2.750 -89.616 1.00 57.62 191 ASN A O 1
ATOM 1469 N N . THR A 1 192 ? 41.829 2.583 -90.420 1.00 62.72 192 THR A N 1
ATOM 1470 C CA . THR A 1 192 ? 42.239 1.501 -89.511 1.00 62.72 192 THR A CA 1
ATOM 1471 C C . THR A 1 192 ? 42.288 1.971 -88.053 1.00 62.72 192 THR A C 1
ATOM 1473 O O . THR A 1 192 ? 41.749 1.297 -87.174 1.00 62.72 192 THR A O 1
ATOM 1476 N N . LEU A 1 193 ? 42.872 3.145 -87.787 1.00 54.25 193 LEU A N 1
ATOM 1477 C CA . LEU A 1 193 ? 42.897 3.751 -86.451 1.00 54.25 193 LEU A CA 1
ATOM 1478 C C . LEU A 1 193 ? 41.488 4.117 -85.961 1.00 54.25 193 LEU A C 1
ATOM 1480 O O . LEU A 1 193 ? 41.150 3.840 -84.811 1.00 54.25 193 LEU A O 1
ATOM 1484 N N . TYR A 1 194 ? 40.645 4.684 -86.828 1.00 53.72 194 TYR A N 1
ATOM 1485 C CA . TYR A 1 194 ? 39.276 5.066 -86.472 1.00 53.72 194 TYR A CA 1
ATOM 1486 C C . TYR A 1 194 ? 38.426 3.841 -86.108 1.00 53.72 194 TYR A C 1
ATOM 1488 O O . TYR A 1 194 ? 37.787 3.831 -85.059 1.00 53.72 194 TYR A O 1
ATOM 1496 N N . GLY A 1 195 ? 38.503 2.763 -86.899 1.00 61.28 195 GLY A N 1
ATOM 1497 C CA . GLY A 1 195 ? 37.807 1.506 -86.605 1.00 61.28 195 GLY A CA 1
ATOM 1498 C C . GLY A 1 195 ? 38.272 0.832 -85.306 1.00 61.28 195 GLY A C 1
ATOM 1499 O O . GLY A 1 195 ? 37.458 0.250 -84.590 1.00 61.28 195 GLY A O 1
ATOM 1500 N N . GLN A 1 196 ? 39.558 0.948 -84.949 1.00 62.78 196 GLN A N 1
ATOM 1501 C CA . GLN A 1 196 ? 40.066 0.482 -83.650 1.00 62.78 196 GLN A CA 1
ATOM 1502 C C . GLN A 1 196 ? 39.517 1.315 -82.484 1.00 62.78 196 GLN A C 1
ATOM 1504 O O . GLN A 1 196 ? 39.140 0.749 -81.456 1.00 62.78 196 GLN A O 1
ATOM 1509 N N . VAL A 1 197 ? 39.423 2.640 -82.644 1.00 61.03 197 VAL A N 1
ATOM 1510 C CA . VAL A 1 197 ? 38.834 3.531 -81.634 1.00 61.03 197 VAL A CA 1
ATOM 1511 C C . VAL A 1 197 ? 37.335 3.270 -81.478 1.00 61.03 197 VAL A C 1
ATOM 1513 O O . VAL A 1 197 ? 36.880 3.128 -80.348 1.00 61.03 197 VAL A O 1
ATOM 1516 N N . GLU A 1 198 ? 36.569 3.130 -82.564 1.00 63.59 198 GLU A N 1
ATOM 1517 C CA . GLU A 1 198 ? 35.138 2.793 -82.492 1.00 63.59 198 GLU A CA 1
ATOM 1518 C C . GLU A 1 198 ? 34.893 1.430 -81.832 1.00 63.59 198 GLU A C 1
ATOM 1520 O O . GLU A 1 198 ? 34.017 1.315 -80.971 1.00 63.59 198 GLU A O 1
ATOM 1525 N N . ALA A 1 199 ? 35.693 0.410 -82.166 1.00 64.88 199 ALA A N 1
ATOM 1526 C CA . ALA A 1 199 ? 35.609 -0.905 -81.533 1.00 64.88 199 ALA A CA 1
ATOM 1527 C C . ALA A 1 199 ? 35.896 -0.832 -80.023 1.00 64.88 199 ALA A C 1
ATOM 1529 O O . ALA A 1 199 ? 35.118 -1.359 -79.224 1.00 64.88 199 ALA A O 1
ATOM 1530 N N . ALA A 1 200 ? 36.953 -0.118 -79.621 1.00 67.06 200 ALA A N 1
ATOM 1531 C CA . ALA A 1 200 ? 37.274 0.107 -78.213 1.00 67.06 200 ALA A CA 1
ATOM 1532 C C . ALA A 1 200 ? 36.166 0.892 -77.489 1.00 67.06 200 ALA A C 1
ATOM 1534 O O . ALA A 1 200 ? 35.795 0.542 -76.370 1.00 67.06 200 ALA A O 1
ATOM 1535 N N . HIS A 1 201 ? 35.581 1.908 -78.129 1.00 64.69 201 HIS A N 1
ATOM 1536 C CA . HIS A 1 201 ? 34.515 2.723 -77.543 1.00 64.69 201 HIS A CA 1
ATOM 1537 C C . HIS A 1 201 ? 33.194 1.950 -77.398 1.00 64.69 201 HIS A C 1
ATOM 1539 O O . HIS A 1 201 ? 32.458 2.159 -76.430 1.00 64.69 201 HIS A O 1
ATOM 1545 N N . ALA A 1 202 ? 32.901 1.034 -78.328 1.00 69.50 202 ALA A N 1
ATOM 1546 C CA . ALA A 1 202 ? 31.768 0.117 -78.246 1.00 69.50 202 ALA A CA 1
ATOM 1547 C C . ALA A 1 202 ? 31.968 -0.950 -77.155 1.00 69.50 202 ALA A C 1
ATOM 1549 O O . ALA A 1 202 ? 31.026 -1.262 -76.427 1.00 69.50 202 ALA A O 1
ATOM 1550 N N . GLU A 1 203 ? 33.184 -1.483 -76.996 1.00 74.06 203 GLU A N 1
ATOM 1551 C CA . GLU A 1 203 ? 33.512 -2.422 -75.917 1.00 74.06 203 GLU A CA 1
ATOM 1552 C C . GLU A 1 203 ? 33.462 -1.743 -74.537 1.00 74.06 203 GLU A C 1
ATOM 1554 O O . GLU A 1 203 ? 32.870 -2.289 -73.606 1.00 74.06 203 GLU A O 1
ATOM 1559 N N . GLN A 1 204 ? 34.007 -0.526 -74.421 1.00 74.75 204 GLN A N 1
ATOM 1560 C CA . GLN A 1 204 ? 33.922 0.310 -73.221 1.00 74.75 204 GLN A CA 1
ATOM 1561 C C . GLN A 1 204 ? 32.457 0.545 -72.829 1.00 74.75 204 GLN A C 1
ATOM 1563 O O . GLN A 1 204 ? 32.067 0.258 -71.702 1.00 74.75 204 GLN A O 1
ATOM 1568 N N . LYS A 1 205 ? 31.617 0.960 -73.789 1.00 76.19 205 LYS A N 1
ATOM 1569 C CA . LYS A 1 205 ? 30.191 1.211 -73.551 1.00 76.19 205 LYS A CA 1
ATOM 1570 C C . LYS A 1 205 ? 29.441 -0.034 -73.064 1.00 76.19 205 LYS A C 1
ATOM 1572 O O . LYS A 1 205 ? 28.601 0.088 -72.180 1.00 76.19 205 LYS A O 1
ATOM 1577 N N . ARG A 1 206 ? 29.755 -1.228 -73.586 1.00 79.69 206 ARG A N 1
ATOM 1578 C CA . ARG A 1 206 ? 29.162 -2.487 -73.092 1.00 79.69 206 ARG A CA 1
ATOM 1579 C C . ARG A 1 206 ? 29.581 -2.789 -71.654 1.00 79.69 206 ARG A C 1
ATOM 1581 O O . ARG A 1 206 ? 28.725 -3.148 -70.856 1.00 79.69 206 ARG A O 1
ATOM 1588 N N . LYS A 1 207 ? 30.855 -2.584 -71.302 1.00 80.50 207 LYS A N 1
ATOM 1589 C CA . LYS A 1 207 ? 31.343 -2.751 -69.920 1.00 80.50 207 LYS A CA 1
ATOM 1590 C C . LYS A 1 207 ? 30.696 -1.753 -68.957 1.00 80.50 207 LYS A C 1
ATOM 1592 O O . LYS A 1 207 ? 30.341 -2.134 -67.846 1.00 80.50 207 LYS A O 1
ATOM 1597 N N . ASP A 1 208 ? 30.494 -0.510 -69.390 1.00 76.62 208 ASP A N 1
ATOM 1598 C CA . ASP A 1 208 ? 29.809 0.518 -68.599 1.00 76.62 208 ASP A CA 1
ATOM 1599 C C . ASP A 1 208 ? 28.309 0.198 -68.422 1.00 76.62 208 ASP A C 1
ATOM 1601 O O . ASP A 1 208 ? 27.764 0.384 -67.333 1.00 76.62 208 ASP A O 1
ATOM 1605 N N . GLU A 1 209 ? 27.639 -0.333 -69.454 1.00 80.62 209 GLU A N 1
ATOM 1606 C CA . GLU A 1 209 ? 26.246 -0.805 -69.384 1.00 80.62 209 GLU A CA 1
ATOM 1607 C C . GLU A 1 209 ? 26.098 -2.035 -68.465 1.00 80.62 209 GLU A C 1
ATOM 1609 O O . GLU A 1 209 ? 25.215 -2.046 -67.604 1.00 80.62 209 GLU A O 1
ATOM 1614 N N . GLU A 1 210 ? 26.991 -3.025 -68.572 1.00 83.94 210 GLU A N 1
ATOM 1615 C CA . GLU A 1 210 ? 27.042 -4.202 -67.690 1.00 83.94 210 GLU A CA 1
ATOM 1616 C C . GLU A 1 210 ? 27.308 -3.804 -66.228 1.00 83.94 210 GLU A C 1
ATOM 1618 O O . GLU A 1 210 ? 26.603 -4.257 -65.323 1.00 83.94 210 GLU A O 1
ATOM 1623 N N . PHE A 1 211 ? 28.263 -2.898 -65.983 1.00 84.56 211 PHE A N 1
ATOM 1624 C CA . PHE A 1 211 ? 28.551 -2.374 -64.646 1.00 84.56 211 PHE A CA 1
ATOM 1625 C C . PHE A 1 211 ? 27.369 -1.580 -64.071 1.00 84.56 211 PHE A C 1
ATOM 1627 O O . PHE A 1 211 ? 27.029 -1.738 -62.897 1.00 84.56 211 PHE A O 1
ATOM 1634 N N . ALA A 1 212 ? 26.695 -0.764 -64.887 1.00 83.12 212 ALA A N 1
ATOM 1635 C CA . ALA A 1 212 ? 25.513 -0.018 -64.466 1.00 83.12 212 ALA A CA 1
ATOM 1636 C C . ALA A 1 212 ? 24.315 -0.934 -64.156 1.00 83.12 212 ALA A C 1
ATOM 1638 O O . ALA A 1 212 ? 23.564 -0.657 -63.216 1.00 83.12 212 ALA A O 1
ATOM 1639 N N . GLU A 1 213 ? 24.123 -2.023 -64.905 1.00 85.81 213 GLU A N 1
ATOM 1640 C CA . GLU A 1 213 ? 23.080 -3.006 -64.605 1.00 85.81 213 GLU A CA 1
ATOM 1641 C C . GLU A 1 213 ? 23.407 -3.806 -63.335 1.00 85.81 213 GLU A C 1
ATOM 1643 O O . GLU A 1 213 ? 22.532 -4.000 -62.487 1.00 85.81 213 GLU A O 1
ATOM 1648 N N . GLN A 1 214 ? 24.668 -4.202 -63.148 1.00 82.56 214 GLN A N 1
ATOM 1649 C CA . GLN A 1 214 ? 25.104 -4.894 -61.938 1.00 82.56 214 GLN A CA 1
ATOM 1650 C C . GLN A 1 214 ? 24.962 -4.006 -60.692 1.00 82.56 214 GLN A C 1
ATOM 1652 O O . GLN A 1 214 ? 24.351 -4.431 -59.714 1.00 82.56 214 GLN A O 1
ATOM 1657 N N . LEU A 1 215 ? 25.373 -2.735 -60.767 1.00 85.12 215 LEU A N 1
ATOM 1658 C CA . LEU A 1 215 ? 25.188 -1.761 -59.689 1.00 85.12 215 LEU A CA 1
ATOM 1659 C C . LEU A 1 215 ? 23.704 -1.551 -59.333 1.00 85.12 215 LEU A C 1
ATOM 1661 O O . LEU A 1 215 ? 23.372 -1.392 -58.159 1.00 85.12 215 LEU A O 1
ATOM 1665 N N . ARG A 1 216 ? 22.789 -1.581 -60.314 1.00 87.12 216 ARG A N 1
ATOM 1666 C CA . ARG A 1 216 ? 21.337 -1.527 -60.046 1.00 87.12 216 ARG A CA 1
ATOM 1667 C C . ARG A 1 216 ? 20.856 -2.753 -59.274 1.00 87.12 216 ARG A C 1
ATOM 1669 O O . ARG A 1 216 ? 20.141 -2.586 -58.289 1.00 87.12 216 ARG A O 1
ATOM 1676 N N . ARG A 1 217 ? 21.272 -3.958 -59.682 1.00 86.62 217 ARG A N 1
ATOM 1677 C CA . ARG A 1 217 ? 20.923 -5.213 -58.991 1.00 86.62 217 ARG A CA 1
ATOM 1678 C C . ARG A 1 217 ? 21.466 -5.238 -57.561 1.00 86.62 217 ARG A C 1
ATOM 1680 O O . ARG A 1 217 ? 20.732 -5.615 -56.651 1.00 86.62 217 ARG A O 1
ATOM 1687 N N . ASP A 1 218 ? 22.694 -4.770 -57.351 1.00 85.94 218 ASP A N 1
ATOM 1688 C CA . ASP A 1 218 ? 23.308 -4.687 -56.022 1.00 85.94 218 ASP A CA 1
ATOM 1689 C C . ASP A 1 218 ? 22.579 -3.669 -55.122 1.00 85.94 218 ASP A C 1
ATOM 1691 O O . ASP A 1 218 ? 22.281 -3.970 -53.968 1.00 85.94 218 ASP A O 1
ATOM 1695 N N . VAL A 1 219 ? 22.189 -2.501 -55.651 1.00 86.50 219 VAL A N 1
ATOM 1696 C CA . VAL A 1 219 ? 21.395 -1.498 -54.910 1.00 86.50 219 VAL A CA 1
ATOM 1697 C C . VAL A 1 219 ? 19.981 -1.997 -54.577 1.00 86.50 219 VAL A C 1
ATOM 1699 O O . VAL A 1 219 ? 19.467 -1.698 -53.497 1.00 86.50 219 VAL A O 1
ATOM 1702 N N . GLU A 1 220 ? 19.333 -2.752 -55.466 1.00 86.31 220 GLU A N 1
ATOM 1703 C CA . GLU A 1 220 ? 18.031 -3.375 -55.185 1.00 86.31 220 GLU A CA 1
ATOM 1704 C C . GLU A 1 220 ? 18.140 -4.492 -54.139 1.00 86.31 220 GLU A C 1
ATOM 1706 O O . GLU A 1 220 ? 17.319 -4.552 -53.218 1.00 86.31 220 GLU A O 1
ATOM 1711 N N . ALA A 1 221 ? 19.176 -5.332 -54.224 1.00 88.81 221 ALA A N 1
ATOM 1712 C CA . ALA A 1 221 ? 19.456 -6.368 -53.235 1.00 88.81 221 ALA A CA 1
ATOM 1713 C C . ALA A 1 221 ? 19.748 -5.772 -51.848 1.00 88.81 221 ALA A C 1
ATOM 1715 O O . ALA A 1 221 ? 19.214 -6.254 -50.848 1.00 88.81 221 ALA A O 1
ATOM 1716 N N . GLU A 1 222 ? 20.532 -4.695 -51.782 1.00 85.44 222 GLU A N 1
ATOM 1717 C CA . GLU A 1 222 ? 20.880 -4.035 -50.523 1.00 85.44 222 GLU A CA 1
ATOM 1718 C C . GLU A 1 222 ? 19.681 -3.296 -49.908 1.00 85.44 222 GLU A C 1
ATOM 1720 O O . GLU A 1 222 ? 19.432 -3.417 -48.708 1.00 85.44 222 GLU A O 1
ATOM 1725 N N . LYS A 1 223 ? 18.847 -2.627 -50.722 1.00 87.44 223 LYS A N 1
ATOM 1726 C CA . LYS A 1 223 ? 17.555 -2.085 -50.257 1.00 87.44 223 LYS A CA 1
ATOM 1727 C C . LYS A 1 223 ? 16.655 -3.172 -49.680 1.00 87.44 223 LYS A C 1
ATOM 1729 O O . LYS A 1 223 ? 16.007 -2.940 -48.662 1.00 87.44 223 LYS A O 1
ATOM 1734 N N . LYS A 1 224 ? 16.603 -4.343 -50.321 1.00 88.94 224 LYS A N 1
ATOM 1735 C CA . LYS A 1 224 ? 15.800 -5.467 -49.839 1.00 88.94 224 LYS A CA 1
ATOM 1736 C C . LYS A 1 224 ? 16.326 -5.996 -48.502 1.00 88.94 224 LYS A C 1
ATOM 1738 O O . LYS A 1 224 ? 15.533 -6.153 -47.583 1.00 88.94 224 LYS A O 1
ATOM 1743 N N . ARG A 1 225 ? 17.647 -6.170 -48.353 1.00 85.94 225 ARG A N 1
ATOM 1744 C CA . ARG A 1 225 ? 18.272 -6.536 -47.067 1.00 85.94 225 ARG A CA 1
ATOM 1745 C C . ARG A 1 225 ? 17.931 -5.544 -45.961 1.00 85.94 225 ARG A C 1
ATOM 1747 O O . ARG A 1 225 ? 17.459 -5.965 -44.917 1.00 85.94 225 ARG A O 1
ATOM 1754 N N . GLN A 1 226 ? 18.071 -4.241 -46.210 1.00 84.88 226 GLN A N 1
ATOM 1755 C CA . GLN A 1 226 ? 17.733 -3.204 -45.226 1.00 84.88 226 GLN A CA 1
ATOM 1756 C C . GLN A 1 226 ? 16.245 -3.224 -44.832 1.00 84.88 226 GLN A C 1
ATOM 1758 O O . GLN A 1 226 ? 15.909 -2.983 -43.674 1.00 84.88 226 GLN A O 1
ATOM 1763 N N . GLN A 1 227 ? 15.341 -3.534 -45.769 1.00 88.38 227 GLN A N 1
ATOM 1764 C CA . GLN A 1 227 ? 13.914 -3.713 -45.474 1.00 88.38 227 GLN A CA 1
ATOM 1765 C C . GLN A 1 227 ? 13.640 -4.983 -44.655 1.00 88.38 227 GLN A C 1
ATOM 1767 O O . GLN A 1 227 ? 12.879 -4.923 -43.689 1.00 88.38 227 GLN A O 1
ATOM 1772 N N . ASP A 1 228 ? 14.272 -6.105 -45.006 1.00 89.75 228 ASP A N 1
ATOM 1773 C CA . ASP A 1 228 ? 14.140 -7.378 -44.293 1.00 89.75 228 ASP A CA 1
ATOM 1774 C C . ASP A 1 228 ? 14.737 -7.289 -42.869 1.00 89.75 228 ASP A C 1
ATOM 1776 O O . ASP A 1 228 ? 14.118 -7.757 -41.911 1.00 89.75 228 ASP A O 1
ATOM 1780 N N . GLU A 1 229 ? 15.875 -6.607 -42.692 1.00 88.19 229 GLU A N 1
ATOM 1781 C CA . GLU A 1 229 ? 16.494 -6.307 -41.391 1.00 88.19 229 GLU A CA 1
ATOM 1782 C C . GLU A 1 229 ? 15.619 -5.383 -40.535 1.00 88.19 229 GLU A C 1
ATOM 1784 O O . GLU A 1 229 ? 15.362 -5.685 -39.369 1.00 88.19 229 GLU A O 1
ATOM 1789 N N . ALA A 1 230 ? 15.089 -4.294 -41.103 1.00 86.81 230 ALA A N 1
ATOM 1790 C CA . ALA A 1 230 ? 14.168 -3.406 -40.391 1.00 86.81 230 ALA A CA 1
ATOM 1791 C C . ALA A 1 230 ? 12.873 -4.131 -39.974 1.00 86.81 230 ALA A C 1
ATOM 1793 O O . ALA A 1 230 ? 12.359 -3.909 -38.875 1.00 86.81 230 ALA A O 1
ATOM 1794 N N . ALA A 1 231 ? 12.358 -5.033 -40.816 1.00 89.88 231 ALA A N 1
ATOM 1795 C CA . ALA A 1 231 ? 11.207 -5.868 -40.488 1.00 89.88 231 ALA A CA 1
ATOM 1796 C C . ALA A 1 231 ? 11.524 -6.900 -39.389 1.00 89.88 231 ALA A C 1
ATOM 1798 O O . ALA A 1 231 ? 10.687 -7.129 -38.514 1.00 89.88 231 ALA A O 1
ATOM 1799 N N . ALA A 1 232 ? 12.720 -7.496 -39.396 1.00 89.19 232 ALA A N 1
ATOM 1800 C CA . ALA A 1 232 ? 13.174 -8.418 -38.356 1.00 89.19 232 ALA A CA 1
ATOM 1801 C C . ALA A 1 232 ? 13.361 -7.713 -37.000 1.00 89.19 232 ALA A C 1
ATOM 1803 O O . ALA A 1 232 ? 12.847 -8.193 -35.990 1.00 89.19 232 ALA A O 1
ATOM 1804 N N . LEU A 1 233 ? 14.002 -6.540 -36.983 1.00 88.25 233 LEU A N 1
ATOM 1805 C CA . LEU A 1 233 ? 14.151 -5.709 -35.783 1.00 88.25 233 LEU A CA 1
ATOM 1806 C C . LEU A 1 233 ? 12.794 -5.269 -35.222 1.00 88.25 233 LEU A C 1
ATOM 1808 O O . LEU A 1 233 ? 12.588 -5.308 -34.010 1.00 88.25 233 LEU A O 1
ATOM 1812 N N . LYS A 1 234 ? 11.840 -4.908 -36.092 1.00 88.69 234 LYS A N 1
ATOM 1813 C CA . LYS A 1 234 ? 10.476 -4.583 -35.662 1.00 88.69 234 LYS A CA 1
ATOM 1814 C C . LYS A 1 234 ? 9.778 -5.785 -35.017 1.00 88.69 234 LYS A C 1
ATOM 1816 O O . LYS A 1 234 ? 9.189 -5.624 -33.954 1.00 88.69 234 LYS A O 1
ATOM 1821 N N . ARG A 1 235 ? 9.884 -6.987 -35.602 1.00 87.75 235 ARG A N 1
ATOM 1822 C CA . ARG A 1 235 ? 9.337 -8.218 -34.995 1.00 87.75 235 ARG A CA 1
ATOM 1823 C C . ARG A 1 235 ? 9.947 -8.497 -33.623 1.00 87.75 235 ARG A C 1
ATOM 1825 O O . ARG A 1 235 ? 9.198 -8.750 -32.693 1.00 87.75 235 ARG A O 1
ATOM 1832 N N . GLN A 1 236 ? 11.267 -8.366 -33.473 1.00 85.12 236 GLN A N 1
ATOM 1833 C CA . GLN A 1 236 ? 11.924 -8.521 -32.169 1.00 85.12 236 GLN A CA 1
ATOM 1834 C C . GLN A 1 236 ? 11.448 -7.481 -31.142 1.00 85.12 236 GLN A C 1
ATOM 1836 O O . GLN A 1 236 ? 11.255 -7.820 -29.978 1.00 85.12 236 GLN A O 1
ATOM 1841 N N . GLN A 1 237 ? 11.218 -6.226 -31.546 1.00 84.75 237 GLN A N 1
ATOM 1842 C CA . GLN A 1 237 ? 10.618 -5.225 -30.656 1.00 84.75 237 GLN A CA 1
ATOM 1843 C C . GLN A 1 237 ? 9.181 -5.583 -30.259 1.00 84.75 237 GLN A C 1
ATOM 1845 O O . GLN A 1 237 ? 8.838 -5.460 -29.084 1.00 84.75 237 GLN A O 1
ATOM 1850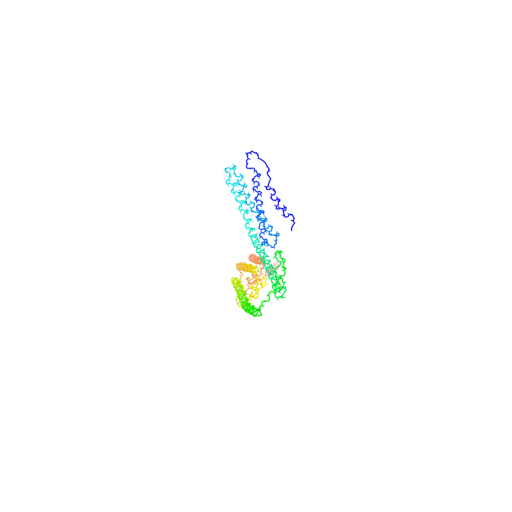 N N . ASP A 1 238 ? 8.354 -6.039 -31.200 1.00 85.75 238 ASP A N 1
ATOM 1851 C CA . ASP A 1 238 ? 6.979 -6.455 -30.914 1.00 85.75 238 ASP A CA 1
ATOM 1852 C C . ASP A 1 238 ? 6.944 -7.684 -29.979 1.00 85.75 238 ASP A C 1
ATOM 1854 O O . ASP A 1 238 ? 6.232 -7.654 -28.977 1.00 85.75 238 ASP A O 1
ATOM 1858 N N . GLU A 1 239 ? 7.793 -8.694 -30.207 1.00 87.12 239 GLU A N 1
ATOM 1859 C CA . GLU A 1 239 ? 7.962 -9.866 -29.329 1.00 87.12 239 GLU A CA 1
ATOM 1860 C C . GLU A 1 239 ? 8.414 -9.482 -27.908 1.00 87.12 239 GLU A C 1
ATOM 1862 O O . GLU A 1 239 ? 7.878 -9.997 -26.925 1.00 87.12 239 GLU A O 1
ATOM 1867 N N . LEU A 1 240 ? 9.357 -8.541 -27.768 1.00 85.00 240 LEU A N 1
ATOM 1868 C CA . LEU A 1 240 ? 9.791 -8.031 -26.460 1.00 85.00 240 LEU A CA 1
ATOM 1869 C C . LEU A 1 240 ? 8.685 -7.237 -25.746 1.00 85.00 240 LEU A C 1
ATOM 1871 O O . LEU A 1 240 ? 8.548 -7.334 -24.524 1.00 85.00 240 LEU A O 1
ATOM 1875 N N . LEU A 1 241 ? 7.883 -6.463 -26.484 1.00 83.25 241 LEU A N 1
ATOM 1876 C CA . LEU A 1 241 ? 6.745 -5.728 -25.928 1.00 83.25 241 LEU A CA 1
ATOM 1877 C C . LEU A 1 241 ? 5.626 -6.668 -25.467 1.00 83.25 241 LEU A C 1
ATOM 1879 O O . LEU A 1 241 ? 5.049 -6.425 -24.406 1.00 83.25 241 LEU A O 1
ATOM 1883 N N . ASP A 1 242 ? 5.353 -7.738 -26.213 1.00 86.00 242 ASP A N 1
ATOM 1884 C CA . ASP A 1 242 ? 4.367 -8.754 -25.837 1.00 86.00 242 ASP A CA 1
ATOM 1885 C C . ASP A 1 242 ? 4.854 -9.633 -24.675 1.00 86.00 242 ASP A C 1
ATOM 1887 O O . ASP A 1 242 ? 4.093 -9.883 -23.739 1.00 86.00 242 ASP A O 1
ATOM 1891 N N . GLY A 1 243 ? 6.144 -9.984 -24.629 1.00 85.94 243 GLY A N 1
ATOM 1892 C CA . GLY A 1 243 ? 6.756 -10.617 -23.455 1.00 85.94 243 GLY A CA 1
ATOM 1893 C C . GLY A 1 243 ? 6.674 -9.738 -22.198 1.00 85.94 243 GLY A C 1
ATOM 1894 O O . GLY A 1 243 ? 6.326 -10.220 -21.117 1.00 85.94 243 GLY A O 1
ATOM 1895 N N . ARG A 1 244 ? 6.911 -8.423 -22.329 1.00 86.69 244 ARG A N 1
ATOM 1896 C CA . ARG A 1 244 ? 6.729 -7.461 -21.226 1.00 86.69 244 ARG A CA 1
ATOM 1897 C C . ARG A 1 244 ? 5.262 -7.352 -20.804 1.00 86.69 244 ARG A C 1
ATOM 1899 O O . ARG A 1 244 ? 4.987 -7.276 -19.608 1.00 86.69 244 ARG A O 1
ATOM 1906 N N . LEU A 1 245 ? 4.325 -7.342 -21.753 1.00 86.62 245 LEU A N 1
ATOM 1907 C CA . LEU A 1 245 ? 2.890 -7.317 -21.467 1.00 86.62 245 LEU A CA 1
ATOM 1908 C C . LEU A 1 245 ? 2.456 -8.573 -20.698 1.00 86.62 245 LEU A C 1
ATOM 1910 O O . LEU A 1 245 ? 1.758 -8.440 -19.697 1.00 86.62 245 LEU A O 1
ATOM 1914 N N . ALA A 1 246 ? 2.917 -9.760 -21.099 1.00 85.25 246 ALA A N 1
ATOM 1915 C CA . ALA A 1 246 ? 2.623 -11.015 -20.409 1.00 85.25 246 ALA A CA 1
ATOM 1916 C C . ALA A 1 246 ? 3.108 -11.002 -18.947 1.00 85.25 246 ALA A C 1
ATOM 1918 O O . ALA A 1 246 ? 2.334 -11.312 -18.046 1.00 85.25 246 ALA A O 1
ATOM 1919 N N . LEU A 1 247 ? 4.342 -10.549 -18.688 1.00 86.56 247 LEU A N 1
ATOM 1920 C CA . LEU A 1 247 ? 4.874 -10.403 -17.322 1.00 86.56 247 LEU A CA 1
ATOM 1921 C C . LEU A 1 247 ? 4.087 -9.385 -16.478 1.00 86.56 247 LEU A C 1
ATOM 1923 O O . LEU A 1 247 ? 3.893 -9.583 -15.278 1.00 86.56 247 LEU A O 1
ATOM 1927 N N . ARG A 1 248 ? 3.618 -8.290 -17.091 1.00 86.94 248 ARG A N 1
ATOM 1928 C CA . ARG A 1 248 ? 2.761 -7.298 -16.420 1.00 86.94 248 ARG A CA 1
ATOM 1929 C C . ARG A 1 248 ? 1.390 -7.873 -16.073 1.00 86.94 248 ARG A C 1
ATOM 1931 O O . ARG A 1 248 ? 0.895 -7.612 -14.981 1.00 86.94 248 ARG A O 1
ATOM 1938 N N . ILE A 1 249 ? 0.800 -8.652 -16.980 1.00 84.19 249 ILE A N 1
ATOM 1939 C CA . ILE A 1 249 ? -0.466 -9.359 -16.760 1.00 84.19 249 ILE A CA 1
ATOM 1940 C C . ILE A 1 249 ? -0.310 -10.362 -15.616 1.00 84.19 249 ILE A C 1
ATOM 1942 O O . ILE A 1 249 ? -1.025 -10.236 -14.630 1.00 84.19 249 ILE A O 1
ATOM 1946 N N . ASP A 1 250 ? 0.667 -11.271 -15.679 1.00 83.88 250 ASP A N 1
ATOM 1947 C CA . ASP A 1 250 ? 0.933 -12.268 -14.630 1.00 83.88 250 ASP A CA 1
ATOM 1948 C C . ASP A 1 250 ? 1.121 -11.618 -13.248 1.00 83.88 250 ASP A C 1
ATOM 1950 O O . ASP A 1 250 ? 0.516 -12.032 -12.257 1.00 83.88 250 ASP A O 1
ATOM 1954 N N . LYS A 1 251 ? 1.855 -10.497 -13.185 1.00 85.31 251 LYS A N 1
ATOM 1955 C CA . LYS A 1 251 ? 2.011 -9.727 -11.945 1.00 85.31 251 LYS A CA 1
ATOM 1956 C C . LYS A 1 251 ? 0.678 -9.197 -11.398 1.00 85.31 251 LYS A C 1
ATOM 1958 O O . LYS A 1 251 ? 0.488 -9.215 -10.183 1.00 85.31 251 LYS A O 1
ATOM 1963 N N . LEU A 1 252 ? -0.237 -8.738 -12.255 1.00 80.31 252 LEU A N 1
ATOM 1964 C CA . LEU A 1 252 ? -1.568 -8.266 -11.852 1.00 80.31 252 LEU A CA 1
ATOM 1965 C C . LEU A 1 252 ? -2.526 -9.423 -11.510 1.00 80.31 252 LEU A C 1
ATOM 1967 O O . LEU A 1 252 ? -3.298 -9.293 -10.558 1.00 80.31 252 LEU A O 1
ATOM 1971 N N . VAL A 1 253 ? -2.431 -10.565 -12.204 1.00 77.44 253 VAL A N 1
ATOM 1972 C CA . VAL A 1 253 ? -3.168 -11.812 -11.903 1.00 77.44 253 VAL A CA 1
ATOM 1973 C C . VAL A 1 253 ? -2.759 -12.353 -10.533 1.00 77.44 253 VAL A C 1
ATOM 1975 O O . VAL A 1 253 ? -3.612 -12.588 -9.681 1.00 77.44 253 VAL A O 1
ATOM 1978 N N . GLY A 1 254 ? -1.455 -12.452 -10.253 1.00 74.94 254 GLY A N 1
ATOM 1979 C CA . GLY A 1 254 ? -0.937 -12.824 -8.929 1.00 74.94 254 GLY A CA 1
ATOM 1980 C C . GLY A 1 254 ? -1.321 -11.825 -7.828 1.00 74.94 254 GLY A C 1
ATOM 1981 O O . GLY A 1 254 ? -1.374 -12.167 -6.646 1.00 74.94 254 GLY A O 1
ATOM 1982 N N . MET A 1 255 ? -1.657 -10.589 -8.208 1.00 74.00 255 MET A N 1
ATOM 1983 C CA . MET A 1 255 ? -2.250 -9.585 -7.328 1.00 74.00 255 MET A CA 1
ATOM 1984 C C . MET A 1 255 ? -3.787 -9.590 -7.336 1.00 74.00 255 MET A C 1
ATOM 1986 O O . MET A 1 255 ? -4.377 -8.737 -6.681 1.00 74.00 255 MET A O 1
ATOM 1990 N N . GLY A 1 256 ? -4.463 -10.556 -7.960 1.00 68.25 256 GLY A N 1
ATOM 1991 C CA . GLY A 1 256 ? -5.928 -10.657 -7.975 1.00 68.25 256 GLY A CA 1
ATOM 1992 C C . GLY A 1 256 ? -6.622 -9.409 -8.530 1.00 68.25 256 GLY A C 1
ATOM 1993 O O . GLY A 1 256 ? -7.726 -9.086 -8.104 1.00 68.25 256 GLY A O 1
ATOM 1994 N N . ALA A 1 257 ? -5.936 -8.672 -9.406 1.00 63.84 257 ALA A N 1
ATOM 1995 C CA . ALA A 1 257 ? -6.445 -7.480 -10.077 1.00 63.84 257 ALA A CA 1
ATOM 1996 C C . ALA A 1 257 ? -6.817 -7.763 -11.545 1.00 63.84 257 ALA A C 1
ATOM 1998 O O . ALA A 1 257 ? -7.311 -6.875 -12.226 1.00 63.84 257 ALA A O 1
ATOM 1999 N N . TYR A 1 258 ? -6.554 -8.971 -12.046 1.00 58.28 258 TYR A N 1
ATOM 2000 C CA . TYR A 1 258 ? -6.677 -9.314 -13.458 1.00 58.28 258 TYR A CA 1
ATOM 2001 C C . TYR A 1 258 ? -7.242 -10.727 -13.625 1.00 58.28 258 TYR A C 1
ATOM 2003 O O . TYR A 1 258 ? -6.703 -11.670 -13.049 1.00 58.28 258 TYR A O 1
ATOM 2011 N N . GLU A 1 259 ? -8.274 -10.861 -14.454 1.00 55.50 259 GLU A N 1
ATOM 2012 C CA . GLU A 1 259 ? -8.765 -12.123 -15.020 1.00 55.50 259 GLU A CA 1
ATOM 2013 C C . GLU A 1 259 ? -8.774 -11.992 -16.553 1.00 55.50 259 GLU A C 1
ATOM 2015 O O . GLU A 1 259 ? -8.862 -10.883 -17.085 1.00 55.50 259 GLU A O 1
ATOM 2020 N N . GLU A 1 260 ? -8.602 -13.100 -17.280 1.00 51.50 260 GLU A N 1
ATOM 2021 C CA . GLU A 1 260 ? -8.231 -13.043 -18.705 1.00 51.50 260 GLU A CA 1
ATOM 2022 C C . GLU A 1 260 ? -9.358 -12.611 -19.663 1.00 51.50 260 GLU A C 1
ATOM 2024 O O . GLU A 1 260 ? -9.038 -12.074 -20.731 1.00 51.50 260 GLU A O 1
ATOM 2029 N N . ASP A 1 261 ? -10.629 -12.791 -19.268 1.00 46.84 261 ASP A N 1
ATOM 2030 C CA . ASP A 1 261 ? -11.814 -12.626 -20.132 1.00 46.84 261 ASP A CA 1
ATOM 2031 C C . ASP A 1 261 ? -12.795 -11.501 -19.719 1.00 46.84 261 ASP A C 1
ATOM 2033 O O . ASP A 1 261 ? -13.528 -11.006 -20.576 1.00 46.84 261 ASP A O 1
ATOM 2037 N N . GLU A 1 262 ? -12.797 -11.029 -18.464 1.00 48.56 262 GLU A N 1
ATOM 2038 C CA . GLU A 1 262 ? -13.608 -9.875 -18.025 1.00 48.56 262 GLU A CA 1
ATOM 2039 C C . GLU A 1 262 ? -12.729 -8.830 -17.317 1.00 48.56 262 GLU A C 1
ATOM 2041 O O . GLU A 1 262 ? -12.407 -8.921 -16.134 1.00 48.56 262 GLU A O 1
ATOM 2046 N N . PHE A 1 263 ? -12.313 -7.802 -18.062 1.00 47.28 263 PHE A N 1
ATOM 2047 C CA . PHE A 1 263 ? -11.446 -6.749 -17.536 1.00 47.28 263 PHE A CA 1
ATOM 2048 C C . PHE A 1 263 ? -12.262 -5.712 -16.766 1.00 47.28 263 PHE A C 1
ATOM 2050 O O . PHE A 1 263 ? -13.044 -5.003 -17.387 1.00 47.28 263 PHE A O 1
ATOM 2057 N N . HIS A 1 264 ? -11.974 -5.508 -15.478 1.00 48.12 264 HIS A N 1
ATOM 2058 C CA . HIS A 1 264 ? -12.146 -4.222 -14.784 1.00 48.12 264 HIS A CA 1
ATOM 2059 C C . HIS A 1 264 ? -11.129 -4.118 -13.626 1.00 48.12 264 HIS A C 1
ATOM 2061 O O . HIS A 1 264 ? -11.434 -4.476 -12.488 1.00 48.12 264 HIS A O 1
ATOM 2067 N N . ILE A 1 265 ? -9.939 -3.540 -13.876 1.00 50.59 265 ILE A N 1
ATOM 2068 C CA . ILE A 1 265 ? -9.120 -2.952 -12.794 1.00 50.59 265 ILE A CA 1
ATOM 2069 C C . ILE A 1 265 ? -9.828 -1.664 -12.366 1.00 50.59 265 ILE A C 1
ATOM 2071 O O . ILE A 1 265 ? -9.445 -0.556 -12.732 1.00 50.59 265 ILE A O 1
ATOM 2075 N N . VAL A 1 266 ? -10.921 -1.834 -11.625 1.00 45.06 266 VAL A N 1
ATOM 2076 C CA . VAL A 1 266 ? -11.705 -0.757 -11.026 1.00 45.06 266 VAL A CA 1
ATOM 2077 C C . VAL A 1 266 ? -11.525 -0.850 -9.519 1.00 45.06 266 VAL A C 1
ATOM 2079 O O . VAL A 1 266 ? -12.417 -1.211 -8.754 1.00 45.06 266 VAL A O 1
ATOM 2082 N N . TYR A 1 267 ? -10.338 -0.444 -9.075 1.00 51.38 267 TYR A N 1
ATOM 2083 C CA . TYR A 1 267 ? -10.283 0.278 -7.816 1.00 51.38 267 TYR A CA 1
ATOM 2084 C C . TYR A 1 267 ? -10.679 1.714 -8.137 1.00 51.38 267 TYR A C 1
ATOM 2086 O O . TYR A 1 267 ? -9.820 2.524 -8.480 1.00 51.38 267 TYR A O 1
ATOM 2094 N N . ASP A 1 268 ? -11.978 2.003 -7.988 1.00 45.72 268 ASP A N 1
ATOM 2095 C CA . ASP A 1 268 ? -12.722 3.262 -8.247 1.00 45.72 268 ASP A CA 1
ATOM 2096 C C . ASP A 1 268 ? -12.182 4.520 -7.507 1.00 45.72 268 ASP A C 1
ATOM 2098 O O . ASP A 1 268 ? -12.868 5.515 -7.290 1.00 45.72 268 ASP A O 1
ATOM 2102 N N . ARG A 1 269 ? -10.947 4.445 -7.000 1.00 49.53 269 ARG A N 1
ATOM 2103 C CA . ARG A 1 269 ? -10.241 5.439 -6.186 1.00 49.53 269 ARG A CA 1
ATOM 2104 C C . ARG A 1 269 ? -8.724 5.485 -6.416 1.00 49.53 269 ARG A C 1
ATOM 2106 O O . ARG A 1 269 ? -8.075 6.264 -5.723 1.00 49.53 269 ARG A O 1
ATOM 2113 N N . VAL A 1 270 ? -8.143 4.627 -7.266 1.00 58.28 270 VAL A N 1
ATOM 2114 C CA . VAL A 1 270 ? -6.675 4.461 -7.345 1.00 58.28 270 VAL A CA 1
ATOM 2115 C C . VAL A 1 270 ? -6.157 4.490 -8.785 1.00 58.28 270 VAL A C 1
ATOM 2117 O O . VAL A 1 270 ? -5.488 5.447 -9.155 1.00 58.28 270 VAL A O 1
ATOM 2120 N N . TRP A 1 271 ? -6.489 3.487 -9.600 1.00 61.62 271 TRP A N 1
ATOM 2121 C CA . TRP A 1 271 ? -6.083 3.401 -11.006 1.00 61.62 271 TRP A CA 1
ATOM 2122 C C . TRP A 1 271 ? -7.205 2.783 -11.831 1.00 61.62 271 TRP A C 1
ATOM 2124 O O . TRP A 1 271 ? -7.866 1.852 -11.370 1.00 61.62 271 TRP A O 1
ATOM 2134 N N . THR A 1 272 ? -7.354 3.275 -13.059 1.00 64.94 272 THR A N 1
ATOM 2135 C CA . THR A 1 272 ? -8.248 2.716 -14.073 1.00 64.94 272 THR A CA 1
ATOM 2136 C C . THR A 1 272 ? -7.410 2.414 -15.306 1.00 64.94 272 THR A C 1
ATOM 2138 O O . THR A 1 272 ? -6.909 3.326 -15.958 1.00 64.94 272 THR A O 1
ATOM 2141 N N . ILE A 1 273 ? -7.246 1.129 -15.599 1.00 65.12 273 ILE A N 1
ATOM 2142 C CA . ILE A 1 273 ? -6.838 0.623 -16.912 1.00 65.12 273 ILE A CA 1
ATOM 2143 C C . ILE A 1 273 ? -8.031 -0.187 -17.412 1.00 65.12 273 ILE A C 1
ATOM 2145 O O . ILE A 1 273 ? -8.710 -0.832 -16.611 1.00 65.12 273 ILE A O 1
ATOM 2149 N N . THR A 1 274 ? -8.324 -0.113 -18.705 1.00 64.62 274 THR A N 1
ATOM 2150 C CA . THR A 1 274 ? -9.518 -0.725 -19.301 1.00 64.62 274 THR A CA 1
ATOM 2151 C C . THR A 1 274 ? -9.200 -1.813 -20.319 1.00 64.62 274 THR A C 1
ATOM 2153 O O . THR A 1 274 ? -10.029 -2.700 -20.514 1.00 64.62 274 THR A O 1
ATOM 2156 N N . ASP A 1 275 ? -8.004 -1.807 -20.921 1.00 75.06 275 ASP A N 1
ATOM 2157 C CA . ASP A 1 275 ? -7.603 -2.835 -21.883 1.00 75.06 275 ASP A CA 1
ATOM 2158 C C . ASP A 1 275 ? -6.102 -3.214 -21.856 1.00 75.06 275 ASP A C 1
ATOM 2160 O O . ASP A 1 275 ? -5.268 -2.670 -21.123 1.00 75.06 275 ASP A O 1
ATOM 2164 N N . LYS A 1 276 ? -5.751 -4.214 -22.681 1.00 78.38 276 LYS A N 1
ATOM 2165 C CA . LYS A 1 276 ? -4.377 -4.715 -22.865 1.00 78.38 276 LYS A CA 1
ATOM 2166 C C . LYS A 1 276 ? -3.465 -3.718 -23.611 1.00 78.38 276 LYS A C 1
ATOM 2168 O O . LYS A 1 276 ? -2.248 -3.787 -23.443 1.00 78.38 276 LYS A O 1
ATOM 2173 N N . ALA A 1 277 ? -4.006 -2.806 -24.421 1.00 81.38 277 ALA A N 1
ATOM 2174 C CA . ALA A 1 277 ? -3.236 -1.830 -25.197 1.00 81.38 277 ALA A CA 1
ATOM 2175 C C . ALA A 1 277 ? -2.744 -0.664 -24.323 1.00 81.38 277 ALA A C 1
ATOM 2177 O O . ALA A 1 277 ? -1.563 -0.316 -24.393 1.00 81.38 277 ALA A O 1
ATOM 2178 N N . GLU A 1 278 ? -3.591 -0.138 -23.435 1.00 79.31 278 GLU A N 1
ATOM 2179 C CA . GLU A 1 278 ? -3.208 0.812 -22.385 1.00 79.31 278 GLU A CA 1
ATOM 2180 C C . GLU A 1 278 ? -2.088 0.226 -21.510 1.00 79.31 278 GLU A C 1
ATOM 2182 O O . GLU A 1 278 ? -1.056 0.867 -21.287 1.00 79.31 278 GLU A O 1
ATOM 2187 N N . LEU A 1 279 ? -2.221 -1.043 -21.098 1.00 81.44 279 LEU A N 1
ATOM 2188 C CA . LEU A 1 279 ? -1.195 -1.741 -20.317 1.00 81.44 279 LEU A CA 1
ATOM 2189 C C . LEU A 1 279 ? 0.109 -1.992 -21.104 1.00 81.44 279 LEU A C 1
ATOM 2191 O O . LEU A 1 279 ? 1.186 -1.965 -20.503 1.00 81.44 279 LEU A O 1
ATOM 2195 N N . ARG A 1 280 ? 0.055 -2.202 -22.429 1.00 83.94 280 ARG A N 1
ATOM 2196 C CA . ARG A 1 280 ? 1.245 -2.340 -23.301 1.00 83.94 280 ARG A CA 1
ATOM 2197 C C . ARG A 1 280 ? 1.982 -1.005 -23.463 1.00 83.94 280 ARG A C 1
ATOM 2199 O O . ARG A 1 280 ? 3.214 -0.981 -23.383 1.00 83.94 280 ARG A O 1
ATOM 2206 N N . ALA A 1 281 ? 1.234 0.087 -23.639 1.00 82.62 281 ALA A N 1
ATOM 2207 C CA . ALA A 1 281 ? 1.744 1.451 -23.805 1.00 82.62 281 ALA A CA 1
ATOM 2208 C C . ALA A 1 281 ? 2.253 2.089 -22.497 1.00 82.62 281 ALA A C 1
ATOM 2210 O O . ALA A 1 281 ? 3.112 2.970 -22.533 1.00 82.62 281 ALA A O 1
ATOM 2211 N N . CYS A 1 282 ? 1.758 1.632 -21.343 1.00 81.81 282 CYS A N 1
ATOM 2212 C CA . CYS A 1 282 ? 2.141 2.109 -20.015 1.00 81.81 282 CYS A CA 1
ATOM 2213 C C . CYS A 1 282 ? 3.673 2.105 -19.793 1.00 81.81 282 CYS A C 1
ATOM 2215 O O . CYS A 1 282 ? 4.373 1.143 -20.140 1.00 81.81 282 CYS A O 1
ATOM 2217 N N . SER A 1 283 ? 4.213 3.173 -19.194 1.00 84.94 283 SER A N 1
ATOM 2218 C CA . SER A 1 283 ? 5.640 3.254 -18.845 1.00 84.94 283 SER A CA 1
ATOM 2219 C C . SER A 1 283 ? 5.979 2.315 -17.680 1.00 84.94 283 SER A C 1
ATOM 2221 O O . SER A 1 283 ? 5.119 2.025 -16.849 1.00 84.94 283 SER A O 1
ATOM 2223 N N . ASP A 1 284 ? 7.226 1.846 -17.580 1.00 84.00 284 ASP A N 1
ATOM 2224 C CA . ASP A 1 284 ? 7.624 0.960 -16.473 1.00 84.00 284 ASP A CA 1
ATOM 2225 C C . ASP A 1 284 ? 7.512 1.657 -15.103 1.00 84.00 284 ASP A C 1
ATOM 2227 O O . ASP A 1 284 ? 7.109 1.030 -14.128 1.00 84.00 284 ASP A O 1
ATOM 2231 N N . GLY A 1 285 ? 7.758 2.972 -15.036 1.00 82.06 285 GLY A N 1
ATOM 2232 C CA . GLY A 1 285 ? 7.534 3.765 -13.821 1.00 82.06 285 GLY A CA 1
ATOM 2233 C C . GLY A 1 285 ? 6.057 3.837 -13.421 1.00 82.06 285 GLY A C 1
ATOM 2234 O O . GLY A 1 285 ? 5.723 3.622 -12.259 1.00 82.06 285 GLY A O 1
ATOM 2235 N N . THR A 1 286 ? 5.162 4.070 -14.387 1.00 83.31 286 THR A N 1
ATOM 2236 C CA . THR A 1 286 ? 3.706 4.097 -14.157 1.00 83.31 286 THR A CA 1
ATOM 2237 C C . THR A 1 286 ? 3.184 2.725 -13.724 1.00 83.31 286 THR A C 1
ATOM 2239 O O . THR A 1 286 ? 2.413 2.639 -12.772 1.00 83.31 286 THR A O 1
ATOM 2242 N N . PHE A 1 287 ? 3.640 1.646 -14.370 1.00 85.19 287 PHE A N 1
ATOM 2243 C CA . PHE A 1 287 ? 3.260 0.282 -14.000 1.00 85.19 287 PHE A CA 1
ATOM 2244 C C . PHE A 1 287 ? 3.728 -0.077 -12.582 1.00 85.19 287 PHE A C 1
ATOM 2246 O O . PHE A 1 287 ? 2.945 -0.598 -11.790 1.00 85.19 287 PHE A O 1
ATOM 2253 N N . ASN A 1 288 ? 4.976 0.250 -12.235 1.00 85.12 288 ASN A N 1
ATOM 2254 C CA . ASN A 1 288 ? 5.514 -0.011 -10.901 1.00 85.12 288 ASN A CA 1
ATOM 2255 C C . ASN A 1 288 ? 4.777 0.788 -9.816 1.00 85.12 288 ASN A C 1
ATOM 2257 O O . ASN A 1 288 ? 4.471 0.226 -8.766 1.00 85.12 288 ASN A O 1
ATOM 2261 N N . GLN A 1 289 ? 4.434 2.057 -10.070 1.00 83.06 289 GLN A N 1
ATOM 2262 C CA . GLN A 1 289 ? 3.635 2.854 -9.134 1.00 83.06 289 GLN A CA 1
ATOM 2263 C C . GLN A 1 289 ? 2.241 2.246 -8.928 1.00 83.06 289 GLN A C 1
ATOM 2265 O O . GLN A 1 289 ? 1.821 2.064 -7.789 1.00 83.06 289 GLN A O 1
ATOM 2270 N N . MET A 1 290 ? 1.565 1.837 -10.008 1.00 82.69 290 MET A N 1
ATOM 2271 C CA . MET A 1 290 ? 0.278 1.142 -9.920 1.00 82.69 290 MET A CA 1
ATOM 2272 C C . MET A 1 290 ? 0.375 -0.139 -9.077 1.00 82.69 290 MET A C 1
ATOM 2274 O O . MET A 1 290 ? -0.482 -0.372 -8.230 1.00 82.69 290 MET A O 1
ATOM 2278 N N . VAL A 1 291 ? 1.426 -0.947 -9.251 1.00 85.06 291 VAL A N 1
ATOM 2279 C CA . VAL A 1 291 ? 1.673 -2.143 -8.424 1.00 85.06 291 VAL A CA 1
ATOM 2280 C C . VAL A 1 291 ? 1.851 -1.782 -6.942 1.00 85.06 291 VAL A C 1
ATOM 2282 O O . VAL A 1 291 ? 1.245 -2.429 -6.090 1.00 85.06 291 VAL A O 1
ATOM 2285 N N . VAL A 1 292 ? 2.617 -0.737 -6.617 1.00 85.56 292 VAL A N 1
ATOM 2286 C CA . VAL A 1 292 ? 2.786 -0.261 -5.229 1.00 85.56 292 VAL A CA 1
ATOM 2287 C C . VAL A 1 292 ? 1.454 0.204 -4.630 1.00 85.56 292 VAL A C 1
ATOM 2289 O O . VAL A 1 292 ? 1.119 -0.166 -3.503 1.00 85.56 292 VAL A O 1
ATOM 2292 N N . ASP A 1 293 ? 0.660 0.963 -5.384 1.00 81.69 293 ASP A N 1
ATOM 2293 C CA . ASP A 1 293 ? -0.620 1.493 -4.909 1.00 81.69 293 ASP A CA 1
ATOM 2294 C C . ASP A 1 293 ? -1.674 0.391 -4.709 1.00 81.69 293 ASP A C 1
ATOM 2296 O O . ASP A 1 293 ? -2.450 0.445 -3.750 1.00 81.69 293 ASP A O 1
ATOM 2300 N N . LEU A 1 294 ? -1.680 -0.630 -5.577 1.00 78.88 294 LEU A N 1
ATOM 2301 C CA . LEU A 1 294 ? -2.520 -1.827 -5.457 1.00 78.88 294 LEU A CA 1
ATOM 2302 C C . LEU A 1 294 ? -2.187 -2.629 -4.191 1.00 78.88 294 LEU A C 1
ATOM 2304 O O . LEU A 1 294 ? -3.094 -3.036 -3.462 1.00 78.88 294 LEU A O 1
ATOM 2308 N N . ASP A 1 295 ? -0.901 -2.827 -3.896 1.00 82.75 295 ASP A N 1
ATOM 2309 C CA . ASP A 1 295 ? -0.466 -3.556 -2.701 1.00 82.75 295 ASP A CA 1
ATOM 2310 C C . ASP A 1 295 ? -0.798 -2.768 -1.420 1.00 82.75 295 ASP A C 1
ATOM 2312 O O . ASP A 1 295 ? -1.437 -3.280 -0.496 1.00 82.75 295 ASP A O 1
ATOM 2316 N N . ALA A 1 296 ? -0.520 -1.460 -1.416 1.00 80.75 296 ALA A N 1
ATOM 2317 C CA . ALA A 1 296 ? -0.906 -0.559 -0.332 1.00 80.75 296 ALA A CA 1
ATOM 2318 C C . ALA A 1 296 ? -2.434 -0.440 -0.157 1.00 80.75 296 ALA A C 1
ATOM 2320 O O . ALA A 1 296 ? -2.915 -0.148 0.943 1.00 80.75 296 ALA A O 1
ATOM 2321 N N . TYR A 1 297 ? -3.232 -0.630 -1.215 1.00 78.31 297 TYR A N 1
ATOM 2322 C CA . TYR A 1 297 ? -4.686 -0.753 -1.096 1.00 78.31 297 TYR A CA 1
ATOM 2323 C C . TYR A 1 297 ? -5.071 -2.075 -0.424 1.00 78.31 297 TYR A C 1
ATOM 2325 O O . TYR A 1 297 ? -5.879 -2.060 0.505 1.00 78.31 297 TYR A O 1
ATOM 2333 N N . LYS A 1 298 ? -4.489 -3.206 -0.848 1.00 75.69 298 LYS A N 1
ATOM 2334 C CA . LYS A 1 298 ? -4.767 -4.529 -0.264 1.00 75.69 298 LYS A CA 1
ATOM 2335 C C . LYS A 1 298 ? -4.496 -4.579 1.231 1.00 75.69 298 LYS A C 1
ATOM 2337 O O . LYS A 1 298 ? -5.357 -5.055 1.969 1.00 75.69 298 LYS A O 1
ATOM 2342 N N . VAL A 1 299 ? -3.354 -4.052 1.675 1.00 79.19 299 VAL A N 1
ATOM 2343 C CA . VAL A 1 299 ? -3.011 -3.962 3.103 1.00 79.19 299 VAL A CA 1
ATOM 2344 C C . VAL A 1 299 ? -4.095 -3.185 3.856 1.00 79.19 299 VAL A C 1
ATOM 2346 O O . VAL A 1 299 ? -4.711 -3.729 4.769 1.00 79.19 299 VAL A O 1
ATOM 2349 N N . ARG A 1 300 ? -4.454 -1.981 3.390 1.00 79.31 300 ARG A N 1
ATOM 2350 C CA . ARG A 1 300 ? -5.516 -1.156 4.003 1.00 79.31 300 ARG A CA 1
ATOM 2351 C C . ARG A 1 300 ? -6.909 -1.793 3.948 1.00 79.31 300 ARG A C 1
ATOM 2353 O O . ARG A 1 300 ? -7.746 -1.539 4.815 1.00 79.31 300 ARG A O 1
ATOM 2360 N N . ALA A 1 301 ? -7.199 -2.608 2.936 1.00 72.06 301 ALA A N 1
ATOM 2361 C CA . ALA A 1 301 ? -8.446 -3.363 2.848 1.00 72.06 301 ALA A CA 1
ATOM 2362 C C . ALA A 1 301 ? -8.480 -4.512 3.869 1.00 72.06 301 ALA A C 1
ATOM 2364 O O . ALA A 1 301 ? -9.492 -4.681 4.550 1.00 72.06 301 ALA A O 1
ATOM 2365 N N . ALA A 1 302 ? -7.374 -5.246 4.027 1.00 72.88 302 ALA A N 1
ATOM 2366 C CA . ALA A 1 302 ? -7.223 -6.289 5.039 1.00 72.88 302 ALA A CA 1
ATOM 2367 C C . ALA A 1 302 ? -7.291 -5.714 6.464 1.00 72.88 302 ALA A C 1
ATOM 2369 O O . ALA A 1 302 ? -8.043 -6.231 7.288 1.00 72.88 302 ALA A O 1
ATOM 2370 N N . GLU A 1 303 ? -6.612 -4.594 6.732 1.00 77.44 303 GLU A N 1
ATOM 2371 C CA . GLU A 1 303 ? -6.698 -3.855 8.001 1.00 77.44 303 GLU A CA 1
ATOM 2372 C C . GLU A 1 303 ? -8.145 -3.481 8.344 1.00 77.44 303 GLU A C 1
ATOM 2374 O O . GLU A 1 303 ? -8.603 -3.759 9.447 1.00 77.44 303 GLU A O 1
ATOM 2379 N N . ARG A 1 304 ? -8.918 -2.944 7.389 1.00 73.94 304 ARG A N 1
ATOM 2380 C CA . ARG A 1 304 ? -10.347 -2.629 7.592 1.00 73.94 304 ARG A CA 1
ATOM 2381 C C . ARG A 1 304 ? -11.221 -3.859 7.833 1.00 73.94 304 ARG A C 1
ATOM 2383 O O . ARG A 1 304 ? -12.251 -3.748 8.498 1.00 73.94 304 ARG A O 1
ATOM 2390 N N . ILE A 1 305 ? -10.873 -5.011 7.260 1.00 73.88 305 ILE A N 1
ATOM 2391 C CA . ILE A 1 305 ? -11.577 -6.274 7.520 1.00 73.88 305 ILE A CA 1
ATOM 2392 C C . ILE A 1 305 ? -11.278 -6.743 8.948 1.00 73.88 305 ILE A C 1
ATOM 2394 O O . ILE A 1 305 ? -12.214 -7.092 9.666 1.00 73.88 305 ILE A O 1
ATOM 2398 N N . LEU A 1 306 ? -10.016 -6.677 9.381 1.00 73.62 306 LEU A N 1
ATOM 2399 C CA . LEU A 1 306 ? -9.599 -6.997 10.749 1.00 73.62 306 LEU A CA 1
ATOM 2400 C C . LEU A 1 306 ? -10.216 -6.036 11.775 1.00 73.62 306 LEU A C 1
ATOM 2402 O O . LEU A 1 306 ? -10.764 -6.492 12.772 1.00 73.62 306 LEU A O 1
ATOM 2406 N N . GLU A 1 307 ? -10.223 -4.729 11.505 1.00 76.88 307 GLU A N 1
ATOM 2407 C CA . GLU A 1 307 ? -10.857 -3.718 12.359 1.00 76.88 307 GLU A CA 1
ATOM 2408 C C . GLU A 1 307 ? -12.362 -3.984 12.510 1.00 76.88 307 GLU A C 1
ATOM 2410 O O . GLU A 1 307 ? -12.888 -3.984 13.622 1.00 76.88 307 GLU A O 1
ATOM 2415 N N . LYS A 1 308 ? -13.067 -4.289 11.411 1.00 77.25 308 LYS A N 1
ATOM 2416 C CA . LYS A 1 308 ? -14.483 -4.684 11.469 1.00 77.25 308 LYS A CA 1
ATOM 2417 C C . LYS A 1 308 ? -14.686 -5.983 12.244 1.00 77.25 308 LYS A C 1
ATOM 2419 O O . LYS A 1 308 ? -15.625 -6.059 13.032 1.00 77.25 308 LYS A O 1
ATOM 2424 N N . ALA A 1 309 ? -13.843 -6.994 12.033 1.00 72.94 309 ALA A N 1
ATOM 2425 C CA . ALA A 1 309 ? -13.921 -8.262 12.754 1.00 72.94 309 ALA A CA 1
ATOM 2426 C C . ALA A 1 309 ? -13.724 -8.060 14.266 1.00 72.94 309 ALA A C 1
ATOM 2428 O O . ALA A 1 309 ? -14.493 -8.599 15.059 1.00 72.94 309 ALA A O 1
ATOM 2429 N N . GLU A 1 310 ? -12.774 -7.212 14.661 1.00 75.38 310 GLU A N 1
ATOM 2430 C CA . GLU A 1 310 ? -12.526 -6.849 16.055 1.00 75.38 310 GLU A CA 1
ATOM 2431 C C . GLU A 1 310 ? -13.684 -6.032 16.651 1.00 75.38 310 GLU A C 1
ATOM 2433 O O . GLU A 1 310 ? -14.150 -6.330 17.749 1.00 75.38 310 GLU A O 1
ATOM 2438 N N . GLN A 1 311 ? -14.254 -5.079 15.904 1.00 76.12 311 GLN A N 1
ATOM 2439 C CA . GLN A 1 311 ? -15.479 -4.379 16.313 1.00 76.12 311 GLN A CA 1
ATOM 2440 C C . GLN A 1 311 ? -16.664 -5.344 16.506 1.00 76.12 311 GLN A C 1
ATOM 2442 O O . GLN A 1 311 ? -17.451 -5.160 17.435 1.00 76.12 311 GLN A O 1
ATOM 2447 N N . TYR A 1 312 ? -16.807 -6.377 15.666 1.00 76.81 312 TYR A N 1
ATOM 2448 C CA . TYR A 1 312 ? -17.814 -7.426 15.865 1.00 76.81 312 TYR A CA 1
ATOM 2449 C C . TYR A 1 312 ? -17.501 -8.316 17.075 1.00 76.81 312 TYR A C 1
ATOM 2451 O O . TYR A 1 312 ? -18.428 -8.654 17.812 1.00 76.81 312 TYR A O 1
ATOM 2459 N N . ARG A 1 313 ? -16.226 -8.647 17.333 1.00 78.62 313 ARG A N 1
ATOM 2460 C CA . ARG A 1 313 ? -15.794 -9.400 18.524 1.00 78.62 313 ARG A CA 1
ATOM 2461 C C . ARG A 1 313 ? -16.144 -8.645 19.806 1.00 78.62 313 ARG A C 1
ATOM 2463 O O . ARG A 1 313 ? -16.836 -9.195 20.658 1.00 78.62 313 ARG A O 1
ATOM 2470 N N . ILE A 1 314 ? -15.754 -7.371 19.893 1.00 80.31 314 ILE A N 1
ATOM 2471 C CA . ILE A 1 314 ? -16.047 -6.492 21.034 1.00 80.31 314 ILE A CA 1
ATOM 2472 C C . ILE A 1 314 ? -17.562 -6.379 21.242 1.00 80.31 314 ILE A C 1
ATOM 2474 O O . ILE A 1 314 ? -18.034 -6.588 22.355 1.00 80.31 314 ILE A O 1
ATOM 2478 N N . LYS A 1 315 ? -18.349 -6.148 20.179 1.00 80.00 315 LYS A N 1
ATOM 2479 C CA . LYS A 1 315 ? -19.822 -6.133 20.273 1.00 80.00 315 LYS A CA 1
ATOM 2480 C C . LYS A 1 315 ? -20.385 -7.457 20.792 1.00 80.00 315 LYS A C 1
ATOM 2482 O O . LYS A 1 315 ? -21.230 -7.435 21.683 1.00 80.00 315 LYS A O 1
ATOM 2487 N N . GLY A 1 316 ? -19.910 -8.594 20.283 1.00 82.50 316 GLY A N 1
ATOM 2488 C CA . GLY A 1 316 ? -20.326 -9.923 20.741 1.00 82.50 316 GLY A CA 1
ATOM 2489 C C . GLY A 1 316 ? -20.034 -10.157 22.226 1.00 82.50 316 GLY A C 1
ATOM 2490 O O . GLY A 1 316 ? -20.900 -10.636 22.958 1.00 82.50 316 GLY A O 1
ATOM 2491 N N . GLU A 1 317 ? -18.853 -9.754 22.697 1.00 86.38 317 GLU A N 1
ATOM 2492 C CA . GLU A 1 317 ? -18.475 -9.815 24.115 1.00 86.38 317 GLU A CA 1
ATOM 2493 C C . GLU A 1 317 ? -19.323 -8.874 24.981 1.00 86.38 317 GLU A C 1
ATOM 2495 O O . GLU A 1 317 ? -19.794 -9.282 26.045 1.00 86.38 317 GLU A O 1
ATOM 2500 N N . THR A 1 318 ? -19.609 -7.654 24.512 1.00 85.19 318 THR A N 1
ATOM 2501 C CA . THR A 1 318 ? -20.515 -6.713 25.188 1.00 85.19 318 THR A CA 1
ATOM 2502 C C . THR A 1 318 ? -21.930 -7.282 25.312 1.00 85.19 318 THR A C 1
ATOM 2504 O O . THR A 1 318 ? -22.494 -7.268 26.407 1.00 85.19 318 THR A O 1
ATOM 2507 N N . ILE A 1 319 ? -22.503 -7.821 24.228 1.00 86.00 319 ILE A N 1
ATOM 2508 C CA . ILE A 1 319 ? -23.841 -8.438 24.228 1.00 86.00 319 ILE A CA 1
ATOM 2509 C C . ILE A 1 319 ? -23.871 -9.627 25.191 1.00 86.00 319 ILE A C 1
ATOM 2511 O O . ILE A 1 319 ? -24.798 -9.733 25.996 1.00 86.00 319 ILE A O 1
ATOM 2515 N N . LYS A 1 320 ? -22.845 -10.487 25.163 1.00 87.25 320 LYS A N 1
ATOM 2516 C CA . LYS A 1 320 ? -22.720 -11.632 26.073 1.00 87.25 320 LYS A CA 1
ATOM 2517 C C . LYS A 1 320 ? -22.684 -11.186 27.539 1.00 87.25 320 LYS A C 1
ATOM 2519 O O . LYS A 1 320 ? -23.497 -11.664 28.324 1.00 87.25 320 LYS A O 1
ATOM 2524 N N . ARG A 1 321 ? -21.839 -10.210 27.891 1.00 89.50 321 ARG A N 1
ATOM 2525 C CA . ARG A 1 321 ? -21.754 -9.646 29.252 1.00 89.50 321 ARG A CA 1
ATOM 2526 C C . ARG A 1 321 ? -23.102 -9.075 29.716 1.00 89.50 321 ARG A C 1
ATOM 2528 O O . ARG A 1 321 ? -23.566 -9.405 30.805 1.00 89.50 321 ARG A O 1
ATOM 2535 N N . ARG A 1 322 ? -23.768 -8.271 28.874 1.00 88.81 322 ARG A N 1
ATOM 2536 C CA . ARG A 1 322 ? -25.095 -7.686 29.166 1.00 88.81 322 ARG A CA 1
ATOM 2537 C C . ARG A 1 322 ? -26.171 -8.773 29.351 1.00 88.81 322 ARG A C 1
ATOM 2539 O O . ARG A 1 322 ? -26.978 -8.683 30.273 1.00 88.81 322 ARG A O 1
ATOM 2546 N N . THR A 1 323 ? -26.137 -9.826 28.530 1.00 88.94 323 THR A N 1
ATOM 2547 C CA . THR A 1 323 ? -27.016 -11.012 28.620 1.00 88.94 323 THR A CA 1
ATOM 2548 C C . THR A 1 323 ? -26.811 -11.763 29.940 1.00 88.94 323 THR A C 1
ATOM 2550 O O . THR A 1 323 ? -27.781 -12.069 30.633 1.00 88.94 323 THR A O 1
ATOM 2553 N N . GLU A 1 324 ? -25.561 -12.028 30.329 1.00 91.12 324 GLU A N 1
ATOM 2554 C CA . GLU A 1 324 ? -25.213 -12.692 31.594 1.00 91.12 324 GLU A CA 1
ATOM 2555 C C . GLU A 1 324 ? -25.656 -11.856 32.808 1.00 91.12 324 GLU A C 1
ATOM 2557 O O . GLU A 1 324 ? -26.243 -12.388 33.754 1.00 91.12 324 GLU A O 1
ATOM 2562 N N . GLN A 1 325 ? -25.474 -10.531 32.758 1.00 89.88 325 GLN A N 1
ATOM 2563 C CA . GLN A 1 325 ? -25.948 -9.613 33.798 1.00 89.88 325 GLN A CA 1
ATOM 2564 C C . GLN A 1 325 ? -27.482 -9.626 33.917 1.00 89.88 325 GLN A C 1
ATOM 2566 O O . GLN A 1 325 ? -27.992 -9.843 35.014 1.00 89.88 325 GLN A O 1
ATOM 2571 N N . LEU A 1 326 ? -28.233 -9.502 32.817 1.00 90.44 326 LEU A N 1
ATOM 2572 C CA . LEU A 1 326 ? -29.702 -9.596 32.846 1.00 90.44 326 LEU A CA 1
ATOM 2573 C C . LEU A 1 326 ? -30.194 -10.953 33.369 1.00 90.44 326 LEU A C 1
ATOM 2575 O O . LEU A 1 326 ? -31.081 -11.000 34.222 1.00 90.44 326 LEU A O 1
ATOM 2579 N N . THR A 1 327 ? -29.570 -12.046 32.926 1.00 89.88 327 THR A N 1
ATOM 2580 C CA . THR A 1 327 ? -29.904 -13.405 33.380 1.00 89.88 327 THR A CA 1
ATOM 2581 C C . THR A 1 327 ? -29.665 -13.563 34.886 1.00 89.88 327 THR A C 1
ATOM 2583 O O . THR A 1 327 ? -30.517 -14.098 35.590 1.00 89.88 327 THR A O 1
ATOM 2586 N N . SER A 1 328 ? -28.549 -13.046 35.419 1.00 90.38 328 SER A N 1
ATOM 2587 C CA . SER A 1 328 ? -28.251 -13.109 36.863 1.00 90.38 328 SER A CA 1
ATOM 2588 C C . SER A 1 328 ? -29.160 -12.221 37.726 1.00 90.38 328 SER A C 1
ATOM 2590 O O . SER A 1 328 ? -29.422 -12.556 38.881 1.00 90.38 328 SER A O 1
ATOM 2592 N N . LEU A 1 329 ? -29.712 -11.142 37.161 1.00 90.25 329 LEU A N 1
ATOM 2593 C CA . LEU A 1 329 ? -30.769 -10.330 37.779 1.00 90.25 329 LEU A CA 1
ATOM 2594 C C . LEU A 1 329 ? -32.156 -11.009 37.743 1.00 90.25 329 LEU A C 1
ATOM 2596 O O . LEU A 1 329 ? -33.085 -10.547 38.412 1.00 90.25 329 LEU A O 1
ATOM 2600 N N . GLY A 1 330 ? -32.285 -12.117 37.004 1.00 90.00 330 GLY A N 1
ATOM 2601 C CA . GLY A 1 330 ? -33.501 -12.916 36.866 1.00 90.00 330 GLY A CA 1
ATOM 2602 C C . GLY A 1 330 ? -34.398 -12.520 35.691 1.00 90.00 330 GLY A C 1
ATOM 2603 O O . GLY A 1 330 ? -35.558 -12.926 35.674 1.00 90.00 330 GLY A O 1
ATOM 2604 N N . PHE A 1 331 ? -33.910 -11.720 34.736 1.00 92.56 331 PHE A N 1
ATOM 2605 C CA . PHE A 1 331 ? -34.649 -11.450 33.501 1.00 92.56 331 PHE A CA 1
ATOM 2606 C C . PHE A 1 331 ? -34.622 -12.681 32.586 1.00 92.56 331 PHE A C 1
ATOM 2608 O O . PHE A 1 331 ? -33.583 -13.324 32.426 1.00 92.56 331 PHE A O 1
ATOM 2615 N N . ALA A 1 332 ? -35.748 -12.959 31.932 1.00 90.38 332 ALA A N 1
ATOM 2616 C CA . ALA A 1 332 ? -35.885 -13.989 30.908 1.00 90.38 332 ALA A CA 1
ATOM 2617 C C . ALA A 1 332 ? -36.105 -13.354 29.526 1.00 90.38 332 ALA A C 1
ATOM 2619 O O . ALA A 1 332 ? -36.698 -12.280 29.413 1.00 90.38 332 ALA A O 1
ATOM 2620 N N . LEU A 1 333 ? -35.631 -14.023 28.471 1.00 89.06 333 LEU A N 1
ATOM 2621 C CA . LEU A 1 333 ? -35.863 -13.617 27.085 1.00 89.06 333 LEU A CA 1
ATOM 2622 C C . LEU A 1 333 ? -37.174 -14.230 26.570 1.00 89.06 333 LEU A C 1
ATOM 2624 O O . LEU A 1 333 ? -37.224 -15.406 26.217 1.00 89.06 333 LEU A O 1
ATOM 2628 N N . GLU A 1 334 ? -38.219 -13.414 26.471 1.00 86.56 334 GLU A N 1
ATOM 2629 C CA . GLU A 1 334 ? -39.563 -13.811 26.052 1.00 86.56 334 GLU A CA 1
ATOM 2630 C C . GLU A 1 334 ? -40.023 -12.966 24.856 1.00 86.56 334 GLU A C 1
ATOM 2632 O O . GLU A 1 334 ? -39.933 -11.739 24.859 1.00 86.56 334 GLU A O 1
ATOM 2637 N N . GLY A 1 335 ? -40.482 -13.608 23.775 1.00 83.19 335 GLY A N 1
ATOM 2638 C CA . GLY A 1 335 ? -40.984 -12.898 22.586 1.00 83.19 335 GLY A CA 1
ATOM 2639 C C . GLY A 1 335 ? -39.984 -11.922 21.940 1.00 83.19 335 GLY A C 1
ATOM 2640 O O . GLY A 1 335 ? -40.394 -10.943 21.319 1.00 83.19 335 GLY A O 1
ATOM 2641 N N . GLY A 1 336 ? -38.675 -12.148 22.113 1.00 84.44 336 GLY A N 1
ATOM 2642 C CA . GLY A 1 336 ? -37.622 -11.243 21.640 1.00 84.44 336 GLY A CA 1
ATOM 2643 C C . GLY A 1 336 ? -37.361 -10.029 22.541 1.00 84.44 336 GLY A C 1
ATOM 2644 O O . GLY A 1 336 ? -36.691 -9.090 22.104 1.00 84.44 336 GLY A O 1
ATOM 2645 N N . LYS A 1 337 ? -37.860 -10.026 23.784 1.00 88.94 337 LYS A N 1
ATOM 2646 C CA . LYS A 1 337 ? -37.592 -8.999 24.800 1.00 88.94 337 LYS A CA 1
ATOM 2647 C C . LYS A 1 337 ? -37.148 -9.634 26.117 1.00 88.94 337 LYS A C 1
ATOM 2649 O O . LYS A 1 337 ? -37.676 -10.658 26.524 1.00 88.94 337 LYS A O 1
ATOM 2654 N N . TRP A 1 338 ? -36.213 -8.997 26.803 1.00 89.06 338 TRP A N 1
ATOM 2655 C CA . TRP A 1 338 ? -35.881 -9.292 28.188 1.00 89.06 338 TRP A CA 1
ATOM 2656 C C . TRP A 1 338 ? -36.941 -8.680 29.100 1.00 89.06 338 TRP A C 1
ATOM 2658 O O . TRP A 1 338 ? -37.174 -7.467 29.056 1.00 89.06 338 TRP A O 1
ATOM 2668 N N . ALA A 1 339 ? -37.575 -9.519 29.912 1.00 88.81 339 ALA A N 1
ATOM 2669 C CA . ALA A 1 339 ? -38.596 -9.146 30.883 1.00 88.81 339 ALA A CA 1
ATOM 2670 C C . ALA A 1 339 ? -38.270 -9.751 32.257 1.00 88.81 339 ALA A C 1
ATOM 2672 O O . ALA A 1 339 ? -37.617 -10.791 32.344 1.00 88.81 339 ALA A O 1
ATOM 2673 N N . TYR A 1 340 ? -38.720 -9.095 33.326 1.00 90.06 340 TYR A N 1
ATOM 2674 C CA . TYR A 1 340 ? -38.637 -9.594 34.698 1.00 90.06 340 TYR A CA 1
ATOM 2675 C C . TYR A 1 340 ? -40.054 -9.592 35.306 1.00 90.06 340 TYR A C 1
ATOM 2677 O O . TYR A 1 340 ? -40.786 -8.626 35.072 1.00 90.06 340 TYR A O 1
ATOM 2685 N N . PRO A 1 341 ? -40.468 -10.627 36.066 1.00 83.44 341 PRO A N 1
ATOM 2686 C CA . PRO A 1 341 ? -41.801 -10.682 36.671 1.00 83.44 341 PRO A CA 1
ATOM 2687 C C . PRO A 1 341 ? -42.119 -9.444 37.519 1.00 83.44 341 PRO A C 1
ATOM 2689 O O . PRO A 1 341 ? -41.305 -9.018 38.333 1.00 83.44 341 PRO A O 1
ATOM 2692 N N . ASP A 1 342 ? -43.305 -8.869 37.337 1.00 81.88 342 ASP A N 1
ATOM 2693 C CA . ASP A 1 342 ? -43.781 -7.681 38.064 1.00 81.88 342 ASP A CA 1
ATOM 2694 C C . ASP A 1 342 ? -42.952 -6.388 37.848 1.00 81.88 342 ASP A C 1
ATOM 2696 O O . ASP A 1 342 ? -43.115 -5.421 38.594 1.00 81.88 342 ASP A O 1
ATOM 2700 N N . TYR A 1 343 ? -42.084 -6.332 36.823 1.00 86.62 343 TYR A N 1
ATOM 2701 C CA . TYR A 1 343 ? -41.350 -5.121 36.428 1.00 86.62 343 TYR A CA 1
ATOM 2702 C C . TYR A 1 343 ? -41.730 -4.661 35.013 1.00 86.62 343 TYR A C 1
ATOM 2704 O O . TYR A 1 343 ? -41.382 -5.295 34.018 1.00 86.62 343 TYR A O 1
ATOM 2712 N N . ASP A 1 344 ? -42.403 -3.510 34.916 1.00 82.12 344 ASP A N 1
ATOM 2713 C CA . ASP A 1 344 ? -43.027 -3.022 33.672 1.00 82.12 344 ASP A CA 1
ATOM 2714 C C . ASP A 1 344 ? -42.041 -2.687 32.531 1.00 82.12 344 ASP A C 1
ATOM 2716 O O . ASP A 1 344 ? -42.433 -2.590 31.364 1.00 82.12 344 ASP A O 1
ATOM 2720 N N . LYS A 1 345 ? -40.750 -2.480 32.834 1.00 83.94 345 LYS A N 1
ATOM 2721 C CA . LYS A 1 345 ? -39.737 -2.134 31.825 1.00 83.94 345 LYS A CA 1
ATOM 2722 C C . LYS A 1 345 ? -39.155 -3.395 31.181 1.00 83.94 345 LYS A C 1
ATOM 2724 O O . LYS A 1 345 ? -38.404 -4.140 31.807 1.00 83.94 345 LYS A O 1
ATOM 2729 N N . THR A 1 346 ? -39.429 -3.566 29.887 1.00 84.44 346 THR A N 1
ATOM 2730 C CA . THR A 1 346 ? -38.829 -4.612 29.038 1.00 84.44 346 THR A CA 1
ATOM 2731 C C . THR A 1 346 ? -37.748 -4.039 28.121 1.00 84.44 346 THR A C 1
ATOM 2733 O O . THR A 1 346 ? -37.863 -2.904 27.655 1.00 84.44 346 THR A O 1
ATOM 2736 N N . ILE A 1 347 ? -36.716 -4.829 27.816 1.00 82.62 347 ILE A N 1
ATOM 2737 C CA . ILE A 1 347 ? -35.634 -4.449 26.892 1.00 82.62 347 ILE A CA 1
ATOM 2738 C C . ILE A 1 347 ? -35.737 -5.323 25.635 1.00 82.62 347 ILE A C 1
ATOM 2740 O O . ILE A 1 347 ? -35.636 -6.541 25.753 1.00 82.62 347 ILE A O 1
ATOM 2744 N N . PRO A 1 348 ? -35.915 -4.784 24.416 1.00 83.25 348 PRO A N 1
ATOM 2745 C CA . PRO A 1 348 ? -35.856 -5.607 23.207 1.00 83.25 348 PRO A CA 1
ATOM 2746 C C . PRO A 1 348 ? -34.468 -6.245 23.058 1.00 83.25 348 PRO A C 1
ATOM 2748 O O . PRO A 1 348 ? -33.468 -5.602 23.357 1.00 83.25 348 PRO A O 1
ATOM 2751 N N . ASN A 1 349 ? -34.378 -7.483 22.567 1.00 80.31 349 ASN A N 1
ATOM 2752 C CA . ASN A 1 349 ? -33.096 -8.194 22.471 1.00 80.31 349 ASN A CA 1
ATOM 2753 C C . ASN A 1 349 ? -32.085 -7.467 21.566 1.00 80.31 349 ASN A C 1
ATOM 2755 O O . ASN A 1 349 ? -30.912 -7.362 21.904 1.00 80.31 349 ASN A O 1
ATOM 2759 N N . SER A 1 350 ? -32.558 -6.865 20.471 1.00 78.12 350 SER A N 1
ATOM 2760 C CA . SER A 1 350 ? -31.757 -5.964 19.630 1.00 78.12 350 SER A CA 1
ATOM 2761 C C . SER A 1 350 ? -31.334 -4.676 20.354 1.00 78.12 350 SER A C 1
ATOM 2763 O O . SER A 1 350 ? -30.311 -4.083 20.032 1.00 78.12 350 SER A O 1
ATOM 2765 N N . GLY A 1 351 ? -32.072 -4.255 21.385 1.00 71.00 351 GLY A N 1
ATOM 2766 C CA . GLY A 1 351 ? -31.719 -3.138 22.265 1.00 71.00 351 GLY A CA 1
ATOM 2767 C C . GLY A 1 351 ? -30.390 -3.329 22.999 1.00 71.00 351 GLY A C 1
ATOM 2768 O O . GLY A 1 351 ? -29.707 -2.339 23.256 1.00 71.00 351 GLY A O 1
ATOM 2769 N N . LEU A 1 352 ? -29.967 -4.580 23.238 1.00 76.56 352 LEU A N 1
ATOM 2770 C CA . LEU A 1 352 ? -28.641 -4.882 23.790 1.00 76.56 352 LEU A CA 1
ATOM 2771 C C . LEU A 1 352 ? -27.498 -4.427 22.872 1.00 76.56 352 LEU A C 1
ATOM 2773 O O . LEU A 1 352 ? -26.411 -4.142 23.371 1.00 76.56 352 LEU A O 1
ATOM 2777 N N . GLU A 1 353 ? -27.744 -4.325 21.563 1.00 67.19 353 GLU A N 1
ATOM 2778 C CA . GLU A 1 353 ? -26.798 -3.801 20.570 1.00 67.19 353 GLU A CA 1
ATOM 2779 C C . GLU A 1 353 ? -26.916 -2.276 20.400 1.00 67.19 353 GLU A C 1
ATOM 2781 O O . GLU A 1 353 ? -25.939 -1.611 20.053 1.00 67.19 353 GLU A O 1
ATOM 2786 N N . TYR A 1 354 ? -28.107 -1.711 20.637 1.00 63.84 354 TYR A N 1
ATOM 2787 C CA . TYR A 1 354 ? -28.413 -0.300 20.364 1.00 63.84 354 TYR A CA 1
ATOM 2788 C C . TYR A 1 354 ? -28.104 0.677 21.503 1.00 63.84 354 TYR A C 1
ATOM 2790 O O . TYR A 1 354 ? -28.039 1.882 21.241 1.00 63.84 354 TYR A O 1
ATOM 2798 N N . TRP A 1 355 ? -27.864 0.209 22.732 1.00 71.12 355 TRP A N 1
ATOM 2799 C CA . TRP A 1 355 ? -27.251 1.053 23.763 1.00 71.12 355 TRP A CA 1
ATOM 2800 C C . TRP A 1 355 ? -25.812 1.387 23.371 1.00 71.12 355 TRP A C 1
ATOM 2802 O O . TRP A 1 355 ? -24.889 0.590 23.583 1.00 71.12 355 TRP A O 1
ATOM 2812 N N . ARG A 1 356 ? -25.661 2.581 22.780 1.00 59.53 356 ARG A N 1
ATOM 2813 C CA . ARG A 1 356 ? -24.412 3.131 22.223 1.00 59.53 356 ARG A CA 1
ATOM 2814 C C . ARG A 1 356 ? -23.309 3.299 23.266 1.00 59.53 356 ARG A C 1
ATOM 2816 O O . ARG A 1 356 ? -22.142 3.353 22.899 1.00 59.53 356 ARG A O 1
ATOM 2823 N N . GLU A 1 357 ? -23.686 3.375 24.536 1.00 72.00 357 GLU A N 1
ATOM 2824 C CA . GLU A 1 357 ? -22.795 3.518 25.680 1.00 72.00 357 GLU A CA 1
ATOM 2825 C C . GLU A 1 357 ? -23.201 2.522 26.772 1.00 72.00 357 GLU A C 1
ATOM 2827 O O . GLU A 1 357 ? -24.390 2.260 26.968 1.00 72.00 357 GLU A O 1
ATOM 2832 N N . ASP A 1 358 ? -22.223 1.992 27.512 1.00 77.12 358 ASP A N 1
ATOM 2833 C CA . ASP A 1 358 ? -22.478 1.141 28.685 1.00 77.12 358 ASP A CA 1
ATOM 2834 C C . ASP A 1 358 ? -23.251 1.884 29.790 1.00 77.12 358 ASP A C 1
ATOM 2836 O O . ASP A 1 358 ? -24.091 1.282 30.456 1.00 77.12 358 ASP A O 1
ATOM 2840 N N . SER A 1 359 ? -23.079 3.209 29.881 1.00 81.56 359 SER A N 1
ATOM 2841 C CA . SER A 1 359 ? -23.787 4.115 30.799 1.00 81.56 359 SER A CA 1
ATOM 2842 C C . SER A 1 359 ? -25.312 3.919 30.806 1.00 81.56 359 SER A C 1
ATOM 2844 O O . SER A 1 359 ? -25.944 3.964 31.862 1.00 81.56 359 SER A O 1
ATOM 2846 N N . GLN A 1 360 ? -25.912 3.658 29.639 1.00 83.31 360 GLN A N 1
ATOM 2847 C CA . GLN A 1 360 ? -27.358 3.464 29.492 1.00 83.31 360 GLN A CA 1
ATOM 2848 C C . GLN A 1 360 ? -27.824 2.128 30.081 1.00 83.31 360 GLN A C 1
ATOM 2850 O O . GLN A 1 360 ? -28.894 2.061 30.689 1.00 83.31 360 GLN A O 1
ATOM 2855 N N . PHE A 1 361 ? -27.016 1.075 29.934 1.00 87.81 361 PHE A N 1
ATOM 2856 C CA . PHE A 1 361 ? -27.306 -0.223 30.534 1.00 87.81 361 PHE A CA 1
ATOM 2857 C C . PHE A 1 361 ? -27.083 -0.203 32.046 1.00 87.81 361 PHE A C 1
ATOM 2859 O O . PHE A 1 361 ? -27.938 -0.668 32.797 1.00 87.81 361 PHE A O 1
ATOM 2866 N N . ASP A 1 362 ? -25.979 0.390 32.496 1.00 87.44 362 ASP A N 1
ATOM 2867 C CA . ASP A 1 362 ? -25.647 0.475 33.917 1.00 87.44 362 ASP A CA 1
ATOM 2868 C C . ASP A 1 362 ? -26.693 1.306 34.682 1.00 87.44 362 ASP A C 1
ATOM 2870 O O . ASP A 1 362 ? -27.080 0.943 35.795 1.00 87.44 362 ASP A O 1
ATOM 2874 N N . SER A 1 363 ? -27.243 2.360 34.059 1.00 88.12 363 SER A N 1
ATOM 2875 C CA . SER A 1 363 ? -28.390 3.106 34.597 1.00 88.12 363 SER A CA 1
ATOM 2876 C C . SER A 1 363 ? -29.636 2.225 34.734 1.00 88.12 363 SER A C 1
ATOM 2878 O O . SER A 1 363 ? -30.261 2.226 35.793 1.00 88.12 363 SER A O 1
ATOM 2880 N N . PHE A 1 364 ? -29.977 1.418 33.720 1.00 88.31 364 PHE A N 1
ATOM 2881 C CA . PHE A 1 364 ? -31.101 0.475 33.803 1.00 88.31 364 PHE A CA 1
ATOM 2882 C C . PHE A 1 364 ? -30.907 -0.556 34.929 1.00 88.31 364 PHE A C 1
ATOM 2884 O O . PHE A 1 364 ? -31.822 -0.801 35.717 1.00 88.31 364 PHE A O 1
ATOM 2891 N N . VAL A 1 365 ? -29.711 -1.143 35.035 1.00 90.06 365 VAL A N 1
ATOM 2892 C CA . VAL A 1 365 ? -29.373 -2.120 36.083 1.00 90.06 365 VAL A CA 1
ATOM 2893 C C . VAL A 1 365 ? -29.463 -1.481 37.473 1.00 90.06 365 VAL A C 1
ATOM 2895 O O . VAL A 1 365 ? -30.011 -2.089 38.396 1.00 90.06 365 VAL A O 1
ATOM 2898 N N . SER A 1 366 ? -28.988 -0.243 37.622 1.00 90.56 366 SER A N 1
ATOM 2899 C CA . SER A 1 366 ? -29.092 0.537 38.860 1.00 90.56 366 SER A CA 1
ATOM 2900 C C . SER A 1 366 ? -30.552 0.823 39.237 1.00 90.56 366 SER A C 1
ATOM 2902 O O . SER A 1 366 ? -30.970 0.520 40.356 1.00 90.56 366 SER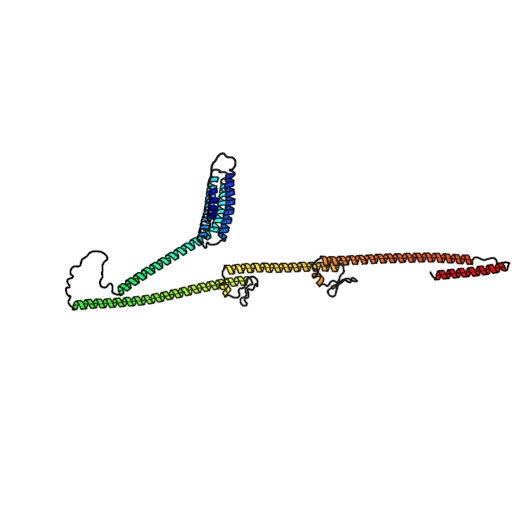 A O 1
ATOM 2904 N N . GLU A 1 367 ? -31.372 1.303 38.294 1.00 90.25 367 GLU A N 1
ATOM 2905 C CA . GLU A 1 367 ? -32.812 1.532 38.492 1.00 90.25 367 GLU A CA 1
ATOM 2906 C C . GLU A 1 367 ? -33.551 0.261 38.938 1.00 90.25 367 GLU A C 1
ATOM 2908 O O . GLU A 1 367 ? -34.331 0.301 39.892 1.00 90.25 367 GLU A O 1
ATOM 2913 N N . PHE A 1 368 ? -33.289 -0.877 38.290 1.00 91.88 368 PHE A N 1
ATOM 2914 C CA . PHE A 1 368 ? -33.877 -2.164 38.670 1.00 91.88 368 PHE A CA 1
ATOM 2915 C C . PHE A 1 368 ? -33.436 -2.619 40.070 1.00 91.88 368 PHE A C 1
ATOM 2917 O O . PHE A 1 368 ? -34.251 -3.109 40.855 1.00 91.88 368 PHE A O 1
ATOM 2924 N N . THR A 1 369 ? -32.159 -2.431 40.411 1.00 90.25 369 THR A N 1
ATOM 2925 C CA . THR A 1 369 ? -31.605 -2.817 41.720 1.00 90.25 369 THR A CA 1
ATOM 2926 C C . THR A 1 369 ? -32.175 -1.953 42.851 1.00 90.25 369 THR A C 1
ATOM 2928 O O . THR A 1 369 ? -32.485 -2.464 43.933 1.00 90.25 369 THR A O 1
ATOM 2931 N N . ASN A 1 370 ? -32.403 -0.663 42.590 1.00 91.06 370 ASN A N 1
ATOM 2932 C CA . ASN A 1 370 ? -33.089 0.239 43.515 1.00 91.06 370 ASN A CA 1
ATOM 2933 C C . ASN A 1 370 ? -34.552 -0.183 43.713 1.00 91.06 370 ASN A C 1
ATOM 2935 O O . ASN A 1 370 ? -34.966 -0.395 44.851 1.00 91.06 370 ASN A O 1
ATOM 2939 N N . TRP A 1 371 ? -35.297 -0.440 42.633 1.00 92.12 371 TRP A N 1
ATOM 2940 C CA . TRP A 1 371 ? -36.679 -0.939 42.704 1.00 92.12 371 TRP A CA 1
ATOM 2941 C C . TRP A 1 371 ? -36.797 -2.268 43.478 1.00 92.12 371 TRP A C 1
ATOM 2943 O O . TRP A 1 371 ? -37.649 -2.409 44.356 1.00 92.12 371 TRP A O 1
ATOM 2953 N N . LYS A 1 372 ? -35.891 -3.227 43.237 1.00 89.12 372 LYS A N 1
ATOM 2954 C CA . LYS A 1 372 ? -35.773 -4.475 44.022 1.00 89.12 372 LYS A CA 1
ATOM 2955 C C . LYS A 1 372 ? -35.590 -4.204 45.519 1.00 89.12 372 LYS A C 1
ATOM 2957 O O . LYS A 1 372 ? -36.167 -4.903 46.353 1.00 89.12 372 LYS A O 1
ATOM 2962 N N . THR A 1 373 ? -34.784 -3.200 45.858 1.00 89.81 373 THR A N 1
ATOM 2963 C CA . THR A 1 373 ? -34.500 -2.805 47.244 1.00 89.81 373 THR A CA 1
ATOM 2964 C C . THR A 1 373 ? -35.713 -2.136 47.894 1.00 89.81 373 THR A C 1
ATOM 2966 O O . THR A 1 373 ? -36.042 -2.444 49.040 1.00 89.81 373 THR A O 1
ATOM 2969 N N . GLU A 1 374 ? -36.429 -1.284 47.159 1.00 90.50 374 GLU A N 1
ATOM 2970 C CA . GLU A 1 374 ? -37.688 -0.671 47.593 1.00 90.50 374 GLU A CA 1
ATOM 2971 C C . GLU A 1 374 ? -38.767 -1.727 47.863 1.00 90.50 374 GLU A C 1
ATOM 2973 O O . GLU A 1 374 ? -39.355 -1.720 48.943 1.00 90.50 374 GLU A O 1
ATOM 2978 N N . GLN A 1 375 ? -38.952 -2.698 46.961 1.00 88.56 375 GLN A N 1
ATOM 2979 C CA . GLN A 1 375 ? -39.866 -3.831 47.160 1.00 88.56 375 GLN A CA 1
ATOM 2980 C C . GLN A 1 375 ? -39.509 -4.654 48.408 1.00 88.56 375 GLN A C 1
ATOM 2982 O O . GLN A 1 375 ? -40.372 -4.957 49.234 1.00 88.56 375 GLN A O 1
ATOM 2987 N N . ALA A 1 376 ? -38.224 -4.969 48.605 1.00 87.19 376 ALA A N 1
ATOM 2988 C CA . ALA A 1 376 ? -37.764 -5.696 49.789 1.00 87.19 376 ALA A CA 1
ATOM 2989 C C . ALA A 1 376 ? -37.989 -4.911 51.097 1.00 87.19 376 ALA A C 1
ATOM 2991 O O . ALA A 1 376 ? -38.266 -5.509 52.140 1.00 87.19 376 ALA A O 1
ATOM 2992 N N . ASN A 1 377 ? -37.887 -3.580 51.061 1.00 89.19 377 ASN A N 1
ATOM 2993 C CA . ASN A 1 377 ? -38.156 -2.720 52.212 1.00 89.19 377 ASN A CA 1
ATOM 2994 C C . ASN A 1 377 ? -39.662 -2.566 52.476 1.00 89.19 377 ASN A C 1
ATOM 2996 O O . ASN A 1 377 ? -40.080 -2.656 53.630 1.00 89.19 377 ASN A O 1
ATOM 3000 N N . ALA A 1 378 ? -40.483 -2.428 51.432 1.00 85.88 378 ALA A N 1
ATOM 3001 C CA . ALA A 1 378 ? -41.940 -2.401 51.536 1.00 85.88 378 ALA A CA 1
ATOM 3002 C C . ALA A 1 378 ? -42.492 -3.711 52.126 1.00 85.88 378 ALA A C 1
ATOM 3004 O O . ALA A 1 378 ? -43.323 -3.674 53.031 1.00 85.88 378 ALA A O 1
ATOM 3005 N N . ALA A 1 379 ? -41.966 -4.866 51.700 1.00 86.19 379 ALA A N 1
ATOM 3006 C CA . ALA A 1 379 ? -42.328 -6.168 52.260 1.00 86.19 379 ALA A CA 1
ATOM 3007 C C . ALA A 1 379 ? -41.979 -6.286 53.758 1.00 86.19 379 ALA A C 1
ATOM 3009 O O . ALA A 1 379 ? -42.808 -6.735 54.551 1.00 86.19 379 ALA A O 1
ATOM 3010 N N . LYS A 1 380 ? -40.789 -5.824 54.173 1.00 88.81 380 LYS A N 1
ATOM 3011 C CA . LYS A 1 380 ? -40.396 -5.773 55.597 1.00 88.81 380 LYS A CA 1
ATOM 3012 C C . LYS A 1 380 ? -41.296 -4.846 56.414 1.00 88.81 380 LYS A C 1
ATOM 3014 O O . LYS A 1 380 ? -41.649 -5.192 57.540 1.00 88.81 380 LYS A O 1
ATOM 3019 N N . GLN A 1 381 ? -41.671 -3.690 55.862 1.00 87.19 381 GLN A N 1
ATOM 3020 C CA . GLN A 1 381 ? -42.582 -2.761 56.528 1.00 87.19 381 GLN A CA 1
ATOM 3021 C C . GLN A 1 381 ? -43.978 -3.377 56.684 1.00 87.19 381 GLN A C 1
ATOM 3023 O O . GLN A 1 381 ? -44.527 -3.350 57.780 1.00 87.19 381 GLN A O 1
ATOM 3028 N N . ALA A 1 382 ? -44.507 -4.026 55.644 1.00 85.12 382 ALA A N 1
ATOM 3029 C CA . ALA A 1 382 ? -45.785 -4.732 55.710 1.00 85.12 382 ALA A CA 1
ATOM 3030 C C . ALA A 1 382 ? -45.778 -5.863 56.759 1.00 85.12 382 ALA A C 1
ATOM 3032 O O . ALA A 1 382 ? -46.733 -5.998 57.524 1.00 85.12 382 ALA A O 1
ATOM 3033 N N . GLU A 1 383 ? -44.690 -6.637 56.864 1.00 87.06 383 GLU A N 1
ATOM 3034 C CA . GLU A 1 383 ? -44.539 -7.669 57.901 1.00 87.06 383 GLU A CA 1
ATOM 3035 C C . GLU A 1 383 ? -44.461 -7.058 59.318 1.00 87.06 383 GLU A C 1
ATOM 3037 O O . GLU A 1 383 ? -45.022 -7.603 60.276 1.00 87.06 383 GLU A O 1
ATOM 3042 N N . ALA A 1 384 ? -43.788 -5.912 59.470 1.00 87.56 384 ALA A N 1
ATOM 3043 C CA . ALA A 1 384 ? -43.725 -5.175 60.731 1.00 87.56 384 ALA A CA 1
ATOM 3044 C C . ALA A 1 384 ? -45.100 -4.614 61.136 1.00 87.56 384 ALA A C 1
ATOM 3046 O O . ALA A 1 384 ? -45.508 -4.774 62.290 1.00 87.56 384 ALA A O 1
ATOM 3047 N N . ASP A 1 385 ? -45.843 -4.040 60.189 1.00 86.62 385 ASP A N 1
ATOM 3048 C CA . ASP A 1 385 ? -47.186 -3.496 60.395 1.00 86.62 385 ASP A CA 1
ATOM 3049 C C . ASP A 1 385 ? -48.204 -4.604 60.714 1.00 86.62 385 ASP A C 1
ATOM 3051 O O . ASP A 1 385 ? -49.055 -4.438 61.593 1.00 86.62 385 ASP A O 1
ATOM 3055 N N . GLU A 1 386 ? -48.098 -5.777 60.079 1.00 88.88 386 GLU A N 1
ATOM 3056 C CA . GLU A 1 386 ? -48.937 -6.934 60.405 1.00 88.88 386 GLU A CA 1
ATOM 3057 C C . GLU A 1 386 ? -48.639 -7.469 61.819 1.00 88.88 386 GLU A C 1
ATOM 3059 O O . GLU A 1 386 ? -49.562 -7.758 62.588 1.00 88.88 386 GLU A O 1
ATOM 3064 N N . LYS A 1 387 ? -47.359 -7.542 62.216 1.00 88.88 387 LYS A N 1
ATOM 3065 C CA . LYS A 1 387 ? -46.962 -7.887 63.595 1.00 88.88 387 LYS A CA 1
ATOM 3066 C C . LYS A 1 387 ? -47.460 -6.847 64.604 1.00 88.88 387 LYS A C 1
ATOM 3068 O O . LYS A 1 387 ? -47.929 -7.229 65.680 1.00 88.88 387 LYS A O 1
ATOM 3073 N N . ALA A 1 388 ? -47.410 -5.559 64.264 1.00 85.19 388 ALA A N 1
ATOM 3074 C CA . ALA A 1 388 ? -47.932 -4.478 65.096 1.00 85.19 388 ALA A CA 1
ATOM 3075 C C . ALA A 1 388 ? -49.457 -4.583 65.275 1.00 85.19 388 ALA A C 1
ATOM 3077 O O . ALA A 1 388 ? -49.934 -4.529 66.411 1.00 85.19 388 ALA A O 1
ATOM 3078 N N . ARG A 1 389 ? -50.213 -4.839 64.195 1.00 86.69 389 ARG A N 1
ATOM 3079 C CA . ARG A 1 389 ? -51.663 -5.111 64.248 1.00 86.69 389 ARG A CA 1
ATOM 3080 C C . ARG A 1 389 ? -51.984 -6.320 65.126 1.00 86.69 389 ARG A C 1
ATOM 3082 O O . ARG A 1 389 ? -52.727 -6.179 66.092 1.00 86.69 389 ARG A O 1
ATOM 3089 N N . LYS A 1 390 ? -51.339 -7.471 64.892 1.00 88.06 390 LYS A N 1
ATOM 3090 C CA . LYS A 1 390 ? -51.529 -8.691 65.707 1.00 88.06 390 LYS A CA 1
ATOM 3091 C C . LYS A 1 390 ? -51.231 -8.458 67.195 1.00 88.06 390 LYS A C 1
ATOM 3093 O O . LYS A 1 390 ? -51.911 -9.025 68.053 1.00 88.06 390 LYS A O 1
ATOM 3098 N N . LYS A 1 391 ? -50.243 -7.617 67.527 1.00 89.19 391 LYS A N 1
ATOM 3099 C CA . LYS A 1 391 ? -49.967 -7.211 68.915 1.00 89.19 391 LYS A CA 1
ATOM 3100 C C . LYS A 1 391 ? -51.080 -6.319 69.480 1.00 89.19 391 LYS A C 1
ATOM 3102 O O . LYS A 1 391 ? -51.558 -6.598 70.577 1.00 89.19 391 LYS A O 1
ATOM 3107 N N . ALA A 1 392 ? -51.514 -5.300 68.739 1.00 82.62 392 ALA A N 1
ATOM 3108 C CA . ALA A 1 392 ? -52.588 -4.397 69.153 1.00 82.62 392 ALA A CA 1
ATOM 3109 C C . ALA A 1 392 ? -53.919 -5.140 69.382 1.00 82.62 392 ALA A C 1
ATOM 3111 O O . ALA A 1 392 ? -54.561 -4.939 70.413 1.00 82.62 392 ALA A O 1
ATOM 3112 N N . ASP A 1 393 ? -54.289 -6.066 68.493 1.00 83.38 393 ASP A N 1
ATOM 3113 C CA . ASP A 1 393 ? -55.493 -6.894 68.634 1.00 83.38 393 ASP A CA 1
ATOM 3114 C C . ASP A 1 393 ? -55.412 -7.828 69.848 1.00 83.38 393 ASP A C 1
ATOM 3116 O O . ASP A 1 393 ? -56.388 -7.985 70.590 1.00 83.38 393 ASP A O 1
ATOM 3120 N N . LYS A 1 394 ? -54.232 -8.405 70.119 1.00 87.06 394 LYS A N 1
ATOM 3121 C CA . LYS A 1 394 ? -53.995 -9.219 71.319 1.00 87.06 394 LYS A CA 1
ATOM 3122 C C . LYS A 1 394 ? -54.136 -8.391 72.600 1.00 87.06 394 LYS A C 1
ATOM 3124 O O . LYS A 1 394 ? -54.789 -8.843 73.540 1.00 87.06 394 LYS A O 1
ATOM 3129 N N . GLU A 1 395 ? -53.583 -7.178 72.637 1.00 85.12 395 GLU A N 1
ATOM 3130 C CA . GLU A 1 395 ? -53.732 -6.261 73.774 1.00 85.12 395 GLU A CA 1
ATOM 3131 C C . GLU A 1 395 ? -55.185 -5.787 73.954 1.00 85.12 395 GLU A C 1
ATOM 3133 O O . GLU A 1 395 ? -55.688 -5.796 75.081 1.00 85.12 395 GLU A O 1
ATOM 3138 N N . ARG A 1 396 ? -55.903 -5.453 72.868 1.00 81.12 396 ARG A N 1
ATOM 3139 C CA . ARG A 1 396 ? -57.342 -5.118 72.903 1.00 81.12 396 ARG A CA 1
ATOM 3140 C C . ARG A 1 396 ? -58.159 -6.280 73.472 1.00 81.12 396 ARG A C 1
ATOM 3142 O O . ARG A 1 396 ? -58.961 -6.076 74.381 1.00 81.12 396 ARG A O 1
ATOM 3149 N N . THR A 1 397 ? -57.904 -7.500 73.002 1.00 80.12 397 THR A N 1
ATOM 3150 C CA . THR A 1 397 ? -58.590 -8.718 73.466 1.00 80.12 397 THR A CA 1
ATOM 3151 C C . THR A 1 397 ? -58.328 -8.989 74.952 1.00 80.12 397 THR A C 1
ATOM 3153 O O . THR A 1 397 ? -59.254 -9.319 75.694 1.00 80.12 397 THR A O 1
ATOM 3156 N N . GLN A 1 398 ? -57.092 -8.793 75.427 1.00 82.44 398 GLN A N 1
ATOM 3157 C CA . GLN A 1 398 ? -56.750 -8.934 76.848 1.00 82.44 398 GLN A CA 1
ATOM 3158 C C . GLN A 1 398 ? -57.446 -7.893 77.738 1.00 82.44 398 GLN A C 1
ATOM 3160 O O . GLN A 1 398 ? -57.907 -8.245 78.826 1.00 82.44 398 GLN A O 1
ATOM 3165 N N . ARG A 1 399 ? -57.565 -6.635 77.285 1.00 77.12 399 ARG A N 1
ATOM 3166 C CA . ARG A 1 399 ? -58.323 -5.592 78.003 1.00 77.12 399 ARG A CA 1
ATOM 3167 C C . ARG A 1 399 ? -59.807 -5.956 78.090 1.00 77.12 399 ARG A C 1
ATOM 3169 O O . ARG A 1 399 ? -60.320 -6.086 79.196 1.00 77.12 399 ARG A O 1
ATOM 3176 N N . LEU A 1 400 ? -60.441 -6.282 76.961 1.00 77.19 400 LEU A N 1
ATOM 3177 C CA . LEU A 1 400 ? -61.849 -6.704 76.914 1.00 77.19 400 LEU A CA 1
ATOM 3178 C C . LEU A 1 400 ? -62.140 -7.916 77.820 1.00 77.19 400 LEU A C 1
ATOM 3180 O O . LEU A 1 400 ? -63.169 -7.953 78.495 1.00 77.19 400 LEU A O 1
ATOM 3184 N N . ALA A 1 401 ? -61.227 -8.890 77.900 1.00 75.19 401 ALA A N 1
ATOM 3185 C CA . ALA A 1 401 ? -61.360 -10.028 78.813 1.00 75.19 401 ALA A CA 1
ATOM 3186 C C . ALA A 1 401 ? -61.280 -9.620 80.300 1.00 75.19 401 ALA A C 1
ATOM 3188 O O . ALA A 1 401 ? -62.018 -10.157 81.132 1.00 75.19 401 ALA A O 1
ATOM 3189 N N . LYS A 1 402 ? -60.413 -8.659 80.648 1.00 77.31 402 LYS A N 1
ATOM 3190 C CA . LYS A 1 402 ? -60.324 -8.095 82.005 1.00 77.31 402 LYS A CA 1
ATOM 3191 C C . LYS A 1 402 ? -61.592 -7.319 82.364 1.00 77.31 402 LYS A C 1
ATOM 3193 O O . LYS A 1 402 ? -62.140 -7.536 83.444 1.00 77.31 402 LYS A O 1
ATOM 3198 N N . ASP A 1 403 ? -62.081 -6.485 81.455 1.00 74.69 403 ASP A N 1
ATOM 3199 C CA . ASP A 1 403 ? -63.255 -5.637 81.672 1.00 74.69 403 ASP A CA 1
ATOM 3200 C C 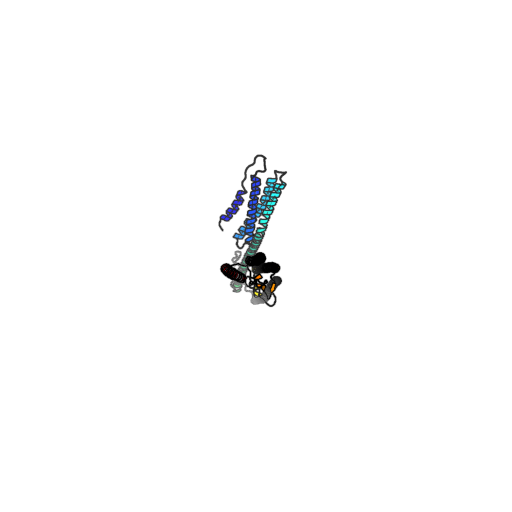. ASP A 1 403 ? -64.533 -6.482 81.797 1.00 74.69 403 ASP A C 1
ATOM 3202 O O . ASP A 1 403 ? -65.328 -6.276 82.714 1.00 74.69 403 ASP A O 1
ATOM 3206 N N . LYS A 1 404 ? -64.672 -7.543 80.987 1.00 74.12 404 LYS A N 1
ATOM 3207 C CA . LYS A 1 404 ? -65.745 -8.546 81.123 1.00 74.12 404 LYS A CA 1
ATOM 3208 C C . LYS A 1 404 ? -65.711 -9.272 82.477 1.00 74.12 404 LYS A C 1
ATOM 3210 O O . LYS A 1 404 ? -66.763 -9.521 83.066 1.00 74.12 404 LYS A O 1
ATOM 3215 N N . ASN A 1 405 ? -64.524 -9.585 83.001 1.00 74.62 405 ASN A N 1
ATOM 3216 C CA . ASN A 1 405 ? -64.375 -10.178 84.335 1.00 74.62 405 ASN A CA 1
ATOM 3217 C C . ASN A 1 405 ? -64.705 -9.189 85.467 1.00 74.62 405 ASN A C 1
ATOM 3219 O O . ASN A 1 405 ? -65.273 -9.595 86.482 1.00 74.62 405 ASN A O 1
ATOM 3223 N N . LEU A 1 406 ? -64.378 -7.902 85.308 1.00 74.62 406 LEU A N 1
ATOM 3224 C CA . LEU A 1 406 ? -64.768 -6.853 86.256 1.00 74.62 406 LEU A CA 1
ATOM 3225 C C . LEU A 1 406 ? -66.291 -6.647 86.263 1.00 74.62 406 LEU A C 1
ATOM 3227 O O . LEU A 1 406 ? -66.883 -6.634 87.340 1.00 74.62 406 LEU A O 1
ATOM 3231 N N . LEU A 1 407 ? -66.929 -6.604 85.087 1.00 68.06 407 LEU A N 1
ATOM 3232 C CA . LEU A 1 407 ? -68.390 -6.577 84.941 1.00 68.06 407 LEU A CA 1
ATOM 3233 C C . LEU A 1 407 ? -69.047 -7.765 85.658 1.00 68.06 407 LEU A C 1
ATOM 3235 O O . LEU A 1 407 ? -69.980 -7.575 86.434 1.00 68.06 407 LEU A O 1
ATOM 3239 N N . HIS A 1 408 ? -68.556 -8.988 85.433 1.00 70.31 408 HIS A N 1
ATOM 3240 C CA . HIS A 1 408 ? -69.128 -10.183 86.056 1.00 70.31 408 HIS A CA 1
ATOM 3241 C C . HIS A 1 408 ? -69.044 -10.132 87.593 1.00 70.31 408 HIS A C 1
ATOM 3243 O O . HIS A 1 408 ? -70.020 -10.439 88.275 1.00 70.31 408 HIS A O 1
ATOM 3249 N N . LYS A 1 409 ? -67.918 -9.658 88.147 1.00 71.88 409 LYS A N 1
ATOM 3250 C CA . LYS A 1 409 ? -67.770 -9.428 89.595 1.00 71.88 409 LYS A CA 1
ATOM 3251 C C . LYS A 1 409 ? -68.707 -8.339 90.121 1.00 71.88 409 LYS A C 1
ATOM 3253 O O . LYS A 1 409 ? -69.297 -8.521 91.182 1.00 71.88 409 LYS A O 1
ATOM 3258 N N . PHE A 1 410 ? -68.870 -7.239 89.386 1.00 70.44 410 PHE A N 1
ATOM 3259 C CA . PHE A 1 410 ? -69.791 -6.160 89.746 1.00 70.44 410 PHE A CA 1
ATOM 3260 C C . PHE A 1 410 ? -71.246 -6.655 89.778 1.00 70.44 410 PHE A C 1
ATOM 3262 O O . PHE A 1 410 ? -71.929 -6.482 90.788 1.00 70.44 410 PHE A O 1
ATOM 3269 N N . ALA A 1 411 ? -71.685 -7.380 88.745 1.00 66.12 411 ALA A N 1
ATOM 3270 C CA . ALA A 1 411 ? -73.013 -7.989 88.690 1.00 66.12 411 ALA A CA 1
ATOM 3271 C C . ALA A 1 411 ? -73.268 -8.953 89.867 1.00 66.12 411 ALA A C 1
ATOM 3273 O O . ALA A 1 411 ? -74.308 -8.862 90.519 1.00 66.12 411 ALA A O 1
ATOM 3274 N N . LEU A 1 412 ? -72.297 -9.814 90.204 1.00 66.69 412 LEU A N 1
ATOM 3275 C CA . LEU A 1 412 ? -72.375 -10.696 91.377 1.00 66.69 412 LEU A CA 1
ATOM 3276 C C . LEU A 1 412 ? -72.451 -9.914 92.701 1.00 66.69 412 LEU A C 1
ATOM 3278 O O . LEU A 1 412 ? -73.243 -10.268 93.572 1.00 66.69 412 LEU A O 1
ATOM 3282 N N . SER A 1 413 ? -71.680 -8.830 92.856 1.00 66.31 413 SER A N 1
ATOM 3283 C CA . SER A 1 413 ? -71.744 -7.993 94.067 1.00 66.31 413 SER A CA 1
ATOM 3284 C C . SER A 1 413 ? -73.095 -7.293 94.243 1.00 66.31 413 SER A C 1
ATOM 3286 O O . SER A 1 413 ? -73.565 -7.157 95.369 1.00 66.31 413 SER A O 1
ATOM 3288 N N . ILE A 1 414 ? -73.753 -6.916 93.143 1.00 64.25 414 ILE A N 1
ATOM 3289 C CA . ILE A 1 414 ? -75.093 -6.319 93.160 1.00 64.25 414 ILE A CA 1
ATOM 3290 C C . ILE A 1 414 ? -76.174 -7.364 93.464 1.00 64.25 414 ILE A C 1
ATOM 3292 O O . ILE A 1 414 ? -77.116 -7.065 94.201 1.00 64.25 414 ILE A O 1
ATOM 3296 N N . GLY A 1 415 ? -76.038 -8.583 92.931 1.00 60.47 415 GLY A N 1
ATOM 3297 C CA . GLY A 1 415 ? -76.965 -9.689 93.194 1.00 60.47 415 GLY A CA 1
ATOM 3298 C C . GLY A 1 415 ? -76.998 -10.128 94.662 1.00 60.47 415 GLY A C 1
ATOM 3299 O O . GLY A 1 415 ? -78.049 -10.524 95.151 1.00 60.47 415 GLY A O 1
ATOM 3300 N N . ASN A 1 416 ? -75.878 -9.988 95.380 1.00 60.41 416 ASN A N 1
ATOM 3301 C CA . ASN A 1 416 ? -75.762 -10.355 96.795 1.00 60.41 416 ASN A CA 1
ATOM 3302 C C . ASN A 1 416 ? -76.224 -9.261 97.781 1.00 60.41 416 ASN A C 1
ATOM 3304 O O . ASN A 1 416 ? -76.200 -9.488 98.991 1.00 60.41 416 ASN A O 1
ATOM 3308 N N . LEU A 1 417 ? -76.654 -8.085 97.304 1.00 61.88 417 LEU A N 1
ATOM 3309 C CA . LEU A 1 417 ? -77.268 -7.057 98.152 1.00 61.88 417 LEU A CA 1
ATOM 3310 C C . LEU A 1 417 ? -78.733 -7.413 98.442 1.00 61.88 417 LEU A C 1
ATOM 3312 O O . LEU A 1 417 ? -79.654 -6.902 97.801 1.00 61.88 417 LEU A O 1
ATOM 3316 N N . ALA A 1 418 ? -78.934 -8.289 99.426 1.00 56.84 418 ALA A N 1
ATOM 3317 C CA . ALA A 1 418 ? -80.226 -8.473 100.074 1.00 56.84 418 ALA A CA 1
ATOM 3318 C C . ALA A 1 418 ? -80.491 -7.277 101.002 1.00 56.84 418 ALA A C 1
ATOM 3320 O O . ALA A 1 418 ? -79.856 -7.135 102.048 1.00 56.84 418 ALA A O 1
ATOM 3321 N N . PHE A 1 419 ? -81.412 -6.401 100.606 1.00 60.62 419 PHE A N 1
ATOM 3322 C CA . PHE A 1 419 ? -81.917 -5.353 101.489 1.00 60.62 419 PHE A CA 1
ATOM 3323 C C . PHE A 1 419 ? -82.887 -5.979 102.505 1.00 60.62 419 PHE A C 1
ATOM 3325 O O . PHE A 1 419 ? -83.673 -6.842 102.108 1.00 60.62 419 PHE A O 1
ATOM 3332 N N . PRO A 1 420 ? -82.850 -5.582 103.792 1.00 61.78 420 PRO A N 1
ATOM 3333 C CA . PRO A 1 420 ? -83.856 -6.017 104.757 1.00 61.78 420 PRO A CA 1
ATOM 3334 C C . PRO A 1 420 ? -85.252 -5.570 104.300 1.00 61.78 420 PRO A C 1
ATOM 3336 O O . PRO A 1 420 ? -85.392 -4.504 103.693 1.00 61.78 420 PRO A O 1
ATOM 3339 N N . GLU A 1 421 ? -86.278 -6.381 104.573 1.00 63.00 421 GLU A N 1
ATOM 3340 C CA . GLU A 1 421 ? -87.654 -6.031 104.204 1.00 63.00 421 GLU A CA 1
ATOM 3341 C C . GLU A 1 421 ? -88.075 -4.724 104.897 1.00 63.00 421 GLU A C 1
ATOM 3343 O O . GLU A 1 421 ? -87.915 -4.610 106.115 1.00 63.00 421 GLU A O 1
ATOM 3348 N N . PRO A 1 422 ? -88.594 -3.717 104.168 1.00 67.81 422 PRO A N 1
ATOM 3349 C CA . PRO A 1 422 ? -88.882 -2.432 104.786 1.00 67.81 422 PRO A CA 1
ATOM 3350 C C . PRO A 1 422 ? -90.179 -2.473 105.598 1.00 67.81 422 PRO A C 1
ATOM 3352 O O . PRO A 1 422 ? -91.243 -2.824 105.083 1.00 67.81 422 PRO A O 1
ATOM 3355 N N . GLU A 1 423 ? -90.097 -2.053 106.860 1.00 69.44 423 GLU A N 1
ATOM 3356 C CA . GLU A 1 423 ? -91.203 -2.119 107.826 1.00 69.44 423 GLU A CA 1
ATOM 3357 C C . GLU A 1 423 ? -92.322 -1.087 107.568 1.00 69.44 423 GLU A C 1
ATOM 3359 O O . GLU A 1 423 ? -93.423 -1.234 108.094 1.00 69.44 423 GLU A O 1
ATOM 3364 N N . ASN A 1 424 ? -92.079 -0.063 106.737 1.00 74.50 424 ASN A N 1
ATOM 3365 C CA . ASN A 1 424 ? -93.068 0.953 106.363 1.00 74.50 424 ASN A CA 1
ATOM 3366 C C . ASN A 1 424 ? -93.160 1.164 104.839 1.00 74.50 424 ASN A C 1
ATOM 3368 O O . ASN A 1 424 ? -92.251 0.816 104.080 1.00 74.50 424 ASN A O 1
ATOM 3372 N N . ASP A 1 425 ? -94.280 1.728 104.382 1.00 77.12 425 ASP A N 1
ATOM 3373 C CA . ASP A 1 425 ? -94.597 1.786 102.951 1.00 77.12 425 ASP A CA 1
ATOM 3374 C C . ASP A 1 425 ? -93.771 2.828 102.173 1.00 77.12 425 ASP A C 1
ATOM 3376 O O . ASP A 1 425 ? -93.458 2.594 101.006 1.00 77.12 425 ASP A O 1
ATOM 3380 N N . GLU A 1 426 ? -93.311 3.911 102.813 1.00 75.75 426 GLU A N 1
ATOM 3381 C CA . GLU A 1 426 ? -92.352 4.850 102.202 1.00 75.75 426 GLU A CA 1
ATOM 3382 C C . GLU A 1 426 ? -91.018 4.162 101.880 1.00 75.75 426 GLU A C 1
ATOM 3384 O O . GLU A 1 426 ? -90.481 4.308 100.780 1.00 75.75 426 GLU A O 1
ATOM 3389 N N . SER A 1 427 ? -90.502 3.338 102.798 1.00 74.06 427 SER A N 1
ATOM 3390 C CA . SER A 1 427 ? -89.252 2.605 102.578 1.00 74.06 427 SER A CA 1
ATOM 3391 C C . SER A 1 427 ? -89.409 1.499 101.527 1.00 74.06 427 SER A C 1
ATOM 3393 O O . SER A 1 427 ? -88.457 1.210 100.801 1.00 74.06 427 SER A O 1
ATOM 3395 N N . LYS A 1 428 ? -90.610 0.913 101.376 1.00 76.44 428 LYS A N 1
ATOM 3396 C CA . LYS A 1 428 ? -90.923 0.013 100.248 1.00 76.44 428 LYS A CA 1
ATOM 3397 C C . LYS A 1 428 ? -90.930 0.759 98.917 1.00 76.44 428 LYS A C 1
ATOM 3399 O O . LYS A 1 428 ? -90.334 0.264 97.964 1.00 76.44 428 LYS A O 1
ATOM 3404 N N . ALA A 1 429 ? -91.544 1.942 98.848 1.00 79.00 429 ALA A N 1
ATOM 3405 C CA . ALA A 1 429 ? -91.544 2.764 97.639 1.00 79.00 429 ALA A CA 1
ATOM 3406 C C . ALA A 1 429 ? -90.111 3.137 97.214 1.00 79.00 429 ALA A C 1
ATOM 3408 O O . ALA A 1 429 ? -89.725 2.883 96.073 1.00 79.00 429 ALA A O 1
ATOM 3409 N N . LEU A 1 430 ? -89.286 3.613 98.153 1.00 79.38 430 LEU A N 1
ATOM 3410 C CA . LEU A 1 430 ? -87.875 3.932 97.902 1.00 79.38 430 LEU A CA 1
ATOM 3411 C C . LEU A 1 430 ? -87.054 2.705 97.471 1.00 79.38 430 LEU A C 1
ATOM 3413 O O . LEU A 1 430 ? -86.213 2.814 96.579 1.00 79.38 430 LEU A O 1
ATOM 3417 N N . LEU A 1 431 ? -87.304 1.522 98.047 1.00 78.00 431 LEU A N 1
ATOM 3418 C CA . LEU A 1 431 ? -86.632 0.284 97.634 1.00 78.00 431 LEU A CA 1
ATOM 3419 C C . LEU A 1 431 ? -87.051 -0.164 96.220 1.00 78.00 431 LEU A C 1
ATOM 3421 O O . LEU A 1 431 ? -86.223 -0.702 95.478 1.00 78.00 431 LEU A O 1
ATOM 3425 N N . ILE A 1 432 ? -88.307 0.064 95.825 1.00 78.75 432 ILE A N 1
ATOM 3426 C CA . ILE A 1 432 ? -88.800 -0.208 94.467 1.00 78.75 432 ILE A CA 1
ATOM 3427 C C . ILE A 1 432 ? -88.158 0.758 93.464 1.00 78.75 432 ILE A C 1
ATOM 3429 O O . ILE A 1 432 ? -87.601 0.298 92.467 1.00 78.75 432 ILE A O 1
ATOM 3433 N N . GLU A 1 433 ? -88.150 2.067 93.739 1.00 81.50 433 GLU A N 1
ATOM 3434 C CA . GLU A 1 433 ? -87.495 3.064 92.877 1.00 81.50 433 GLU A CA 1
ATOM 3435 C C . GLU A 1 433 ? -85.988 2.815 92.746 1.00 81.50 433 GLU A C 1
ATOM 3437 O O . GLU A 1 433 ? -85.446 2.839 91.638 1.00 81.50 433 GLU A O 1
ATOM 3442 N N . PHE A 1 434 ? -85.310 2.495 93.854 1.00 80.44 434 PHE A N 1
ATOM 3443 C CA . PHE A 1 434 ? -83.896 2.132 93.847 1.00 80.44 434 PHE A CA 1
ATOM 3444 C C . PHE A 1 434 ? -83.633 0.910 92.958 1.00 80.44 434 PHE A C 1
ATOM 3446 O O . PHE A 1 434 ? -82.727 0.938 92.123 1.00 80.44 434 PHE A O 1
ATOM 3453 N N . ASN A 1 435 ? -84.438 -0.152 93.082 1.00 76.44 435 ASN A N 1
ATOM 3454 C CA . ASN A 1 435 ? -84.291 -1.343 92.245 1.00 76.44 435 ASN A CA 1
ATOM 3455 C C . ASN A 1 435 ? -84.600 -1.066 90.767 1.00 76.44 435 ASN A C 1
ATOM 3457 O O . ASN A 1 435 ? -83.847 -1.523 89.908 1.00 76.44 435 ASN A O 1
ATOM 3461 N N . ALA A 1 436 ? -85.635 -0.280 90.460 1.00 77.50 436 ALA A N 1
ATOM 3462 C CA . ALA A 1 436 ? -85.955 0.122 89.093 1.00 77.50 436 ALA A CA 1
ATOM 3463 C C . ALA A 1 436 ? -84.810 0.936 88.464 1.00 77.50 436 ALA A C 1
ATOM 3465 O O . ALA A 1 436 ? -84.364 0.636 87.354 1.00 77.50 436 ALA A O 1
ATOM 3466 N N . ARG A 1 437 ? -84.250 1.910 89.198 1.00 81.81 437 ARG A N 1
ATOM 3467 C CA . ARG A 1 437 ? -83.103 2.699 88.726 1.00 81.81 437 ARG A CA 1
ATOM 3468 C C . ARG A 1 437 ? -81.839 1.849 88.572 1.00 81.81 437 ARG A C 1
ATOM 3470 O O . ARG A 1 437 ? -81.073 2.074 87.637 1.00 81.81 437 ARG A O 1
ATOM 3477 N N . ARG A 1 438 ? -81.639 0.856 89.446 1.00 77.00 438 ARG A N 1
ATOM 3478 C CA . ARG A 1 438 ? -80.533 -0.114 89.382 1.00 77.00 438 ARG A CA 1
ATOM 3479 C C . ARG A 1 438 ? -80.610 -0.999 88.134 1.00 77.00 438 ARG A C 1
ATOM 3481 O O . ARG A 1 438 ? -79.576 -1.226 87.512 1.00 77.00 438 ARG A O 1
ATOM 3488 N N . VAL A 1 439 ? -81.805 -1.459 87.751 1.00 76.69 439 VAL A N 1
ATOM 3489 C CA . VAL A 1 439 ? -82.021 -2.216 86.502 1.00 76.69 439 VAL A CA 1
ATOM 3490 C C . VAL A 1 439 ? -81.757 -1.329 85.284 1.00 76.69 439 VAL A C 1
ATOM 3492 O O . VAL A 1 439 ? -80.926 -1.691 84.455 1.00 76.69 439 VAL A O 1
ATOM 3495 N N .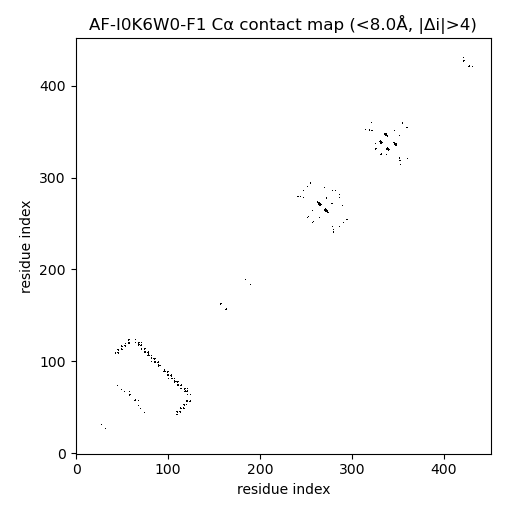 ALA A 1 440 ? -82.344 -0.129 85.231 1.00 77.06 440 ALA A N 1
ATOM 3496 C CA . ALA A 1 440 ? -82.151 0.798 84.112 1.00 77.06 440 ALA A CA 1
ATOM 3497 C C . ALA A 1 440 ? -80.669 1.172 83.883 1.00 77.06 440 ALA A C 1
ATOM 3499 O O . ALA A 1 440 ? -80.206 1.217 82.746 1.00 77.06 440 ALA A O 1
ATOM 3500 N N . LEU A 1 441 ? -79.895 1.390 84.956 1.00 77.56 441 LEU A N 1
ATOM 3501 C CA . LEU A 1 441 ? -78.450 1.648 84.861 1.00 77.56 441 LEU A CA 1
ATOM 3502 C C . LEU A 1 441 ? -77.651 0.430 84.367 1.00 77.56 441 LEU A C 1
ATOM 3504 O O . LEU A 1 441 ? -76.635 0.599 83.692 1.00 77.56 441 LEU A O 1
ATOM 3508 N N . ALA A 1 442 ? -78.085 -0.792 84.690 1.00 70.62 442 ALA A N 1
ATOM 3509 C CA . ALA A 1 442 ? -77.453 -2.006 84.183 1.00 70.62 442 ALA A CA 1
ATOM 3510 C C . ALA A 1 442 ? -77.724 -2.197 82.679 1.00 70.62 442 ALA A C 1
ATOM 3512 O O . ALA A 1 442 ? -76.814 -2.566 81.938 1.00 70.62 442 ALA A O 1
ATOM 3513 N N . GLU A 1 443 ? -78.943 -1.899 82.224 1.00 73.00 443 GLU A N 1
ATOM 3514 C CA . GLU A 1 443 ? -79.329 -1.948 80.809 1.00 73.00 443 GLU A CA 1
ATOM 3515 C C . GLU A 1 443 ? -78.583 -0.892 79.978 1.00 73.00 443 GLU A C 1
ATOM 3517 O O . GLU A 1 443 ? -77.932 -1.254 78.996 1.00 73.00 443 GLU A O 1
ATOM 3522 N N . GLU A 1 444 ? -78.555 0.371 80.430 1.00 76.94 444 GLU A N 1
ATOM 3523 C CA . GLU A 1 444 ? -77.800 1.461 79.783 1.00 76.94 444 GLU A CA 1
ATOM 3524 C C . GLU A 1 444 ? -76.314 1.090 79.610 1.00 76.94 444 GLU A C 1
ATOM 3526 O O . GLU A 1 444 ? -75.716 1.315 78.555 1.00 76.94 444 GLU A O 1
ATOM 3531 N N . PHE A 1 445 ? -75.709 0.460 80.624 1.00 69.88 445 PHE A N 1
ATOM 3532 C CA . PHE A 1 445 ? -74.311 0.033 80.567 1.00 69.88 445 PHE A CA 1
ATOM 3533 C C . PHE A 1 445 ? -74.074 -1.138 79.598 1.00 69.88 445 PHE A C 1
ATOM 3535 O O . PHE A 1 445 ? -73.079 -1.146 78.870 1.00 69.88 445 PHE A O 1
ATOM 3542 N N . ILE A 1 446 ? -74.984 -2.118 79.548 1.00 69.81 446 ILE A N 1
ATOM 3543 C CA . ILE A 1 446 ? -74.905 -3.251 78.610 1.00 69.81 446 ILE A CA 1
ATOM 3544 C C . ILE A 1 446 ? -75.038 -2.768 77.160 1.00 69.81 446 ILE A C 1
ATOM 3546 O O . ILE A 1 446 ? -74.297 -3.229 76.289 1.00 69.81 446 ILE A O 1
ATOM 3550 N N . GLU A 1 447 ? -75.942 -1.830 76.889 1.00 70.75 447 GLU A N 1
ATOM 3551 C CA . GLU A 1 447 ? -76.151 -1.268 75.551 1.00 70.75 447 GLU A CA 1
ATOM 3552 C C . GLU A 1 447 ? -74.947 -0.434 75.082 1.00 70.75 447 GLU A C 1
ATOM 3554 O O . GLU A 1 447 ? -74.486 -0.565 73.943 1.00 70.75 447 GLU A O 1
ATOM 3559 N N . ARG A 1 448 ? -74.334 0.318 76.002 1.00 67.81 448 ARG A N 1
ATOM 3560 C CA . ARG A 1 448 ? -73.093 1.068 75.757 1.00 67.81 448 ARG A CA 1
ATOM 3561 C C . ARG A 1 448 ? -71.864 0.175 75.533 1.00 67.81 448 ARG A C 1
ATOM 3563 O O . ARG A 1 448 ? -70.924 0.604 74.875 1.00 67.81 448 ARG A O 1
ATOM 3570 N N . ILE A 1 449 ? -71.869 -1.065 76.033 1.00 65.38 449 ILE A N 1
ATOM 3571 C CA . ILE A 1 449 ? -70.858 -2.085 75.697 1.00 65.38 449 ILE A CA 1
ATOM 3572 C C . ILE A 1 449 ? -71.127 -2.729 74.330 1.00 65.38 449 ILE A C 1
ATOM 3574 O O . ILE A 1 449 ? -70.181 -3.027 73.613 1.00 65.38 449 ILE A O 1
ATOM 3578 N N . ARG A 1 450 ? -72.391 -2.947 73.940 1.00 65.25 450 ARG A N 1
ATOM 3579 C CA . ARG A 1 450 ? -72.742 -3.552 72.634 1.00 65.25 450 ARG A CA 1
ATOM 3580 C C . ARG A 1 450 ? -72.431 -2.660 71.428 1.00 65.25 450 ARG A C 1
ATOM 3582 O O . ARG A 1 450 ? -72.457 -3.145 70.301 1.00 65.25 450 ARG A O 1
ATOM 3589 N N . THR A 1 451 ? -72.184 -1.376 71.664 1.00 64.00 451 THR A N 1
ATOM 3590 C CA . THR A 1 451 ? -71.934 -0.344 70.649 1.00 64.00 451 THR A CA 1
ATOM 3591 C C . THR A 1 451 ? -70.446 0.025 70.494 1.00 64.00 451 THR A C 1
ATOM 3593 O O . THR A 1 451 ? -70.133 0.925 69.713 1.00 64.00 451 THR A O 1
ATOM 3596 N N . LEU A 1 452 ? -69.535 -0.678 71.191 1.00 51.84 452 LEU A N 1
ATOM 3597 C CA . LEU A 1 452 ? -68.065 -0.502 71.196 1.00 51.84 452 LEU A CA 1
ATOM 3598 C C . LEU A 1 452 ? -67.303 -1.767 70.734 1.00 51.84 452 LEU A C 1
ATOM 3600 O O . LEU A 1 452 ? -66.153 -1.617 70.242 1.00 51.84 452 LEU A O 1
#

Radius of gyration: 64.83 Å; Cα contacts (8 Å, |Δi|>4): 180; chains: 1; bounding box: 151×45×204 Å

pLDDT: mean 71.53, std 16.3, range [32.44, 92.56]

Solvent-accessible surface area (backbone atoms only — not comparable to full-atom values): 25528 Å² total; per-residue (Å²): 135,68,71,70,64,55,52,60,55,48,53,66,56,55,77,75,71,77,84,89,85,91,82,83,95,72,75,81,56,66,68,61,56,43,51,53,52,48,48,49,59,49,44,57,48,47,40,54,50,25,51,57,53,41,71,69,49,65,57,90,48,69,71,50,42,50,52,39,44,54,51,28,50,50,26,52,46,53,21,57,46,34,43,50,47,20,52,62,66,18,67,85,38,80,92,49,23,70,58,42,34,49,51,16,46,51,54,20,54,53,26,45,51,27,23,65,50,27,45,59,40,41,50,56,49,56,52,53,51,50,52,51,52,47,52,53,50,53,52,50,53,50,51,51,50,51,51,50,50,55,50,50,52,52,51,50,50,46,52,74,69,53,76,61,79,85,67,83,83,93,74,85,81,95,78,84,88,75,79,85,81,82,78,81,74,56,70,70,59,51,53,52,53,49,53,52,50,52,51,50,52,53,51,50,52,50,52,52,50,52,50,53,52,48,52,49,53,52,53,51,51,50,52,49,49,54,51,52,49,53,52,50,53,48,50,54,51,51,52,51,48,50,52,50,36,51,55,52,47,51,56,33,36,78,63,73,55,50,57,97,88,68,73,65,38,67,51,94,85,80,54,80,59,77,54,72,64,62,60,53,72,50,49,72,68,59,51,51,50,51,54,52,53,52,51,58,44,50,54,56,51,50,51,53,51,51,52,50,51,49,54,49,49,53,48,51,52,52,40,50,52,52,50,52,52,41,46,75,76,59,35,45,81,52,99,63,23,35,36,39,91,98,46,93,74,65,45,47,57,70,48,63,72,64,53,88,45,70,69,61,53,54,48,51,55,49,54,52,53,49,50,53,49,51,52,56,48,51,52,51,48,52,54,50,51,51,52,49,48,57,50,50,53,51,52,51,52,52,49,54,55,51,53,53,52,51,49,52,52,50,54,52,59,58,72,69,62,78,73,79,84,58,93,46,69,70,53,42,51,52,52,50,52,50,50,53,53,53,51,53,54,50,50,55,51,52,54,61,56,77,76,109

Foldseek 3Di:
DDPVVVVVVVVVVVVLDDDDDDDDDDDDPVVVVVSLVVLVVVLVVLQVVLVVLLVVPADPDPVNLVVLVVSLVVLVCQLVVLQVVLCVVLVVPVVCSVVSNVSSNVSNVSSVNSNVSRVVSNVVVVVVVVVVVVVVVVVVVVVVVVVVVVVVVVVVVCVVVVVPPPDDDDDDDDDDDDDDDPPDDDPVVVVVVVVVVVVVVVVVVVVVVVVVVVVVVVVVVVVVVVVVVVVVVVVVVVVVLVVVLVVLQVLCVVLVQDDDPDDFSPPVPQDGDGDSVCSSPDDPVRSVVSSVRSVVVVVVVVVVVVVVVVVVVVLVVQLVVLVVLLVVLPWDQDPQWTDHPPDPDIAGSCNSSVPPDVVVSVVVSVVSVVVVVVVVVVVVVVVVVVVVVVVVVVVVVVVVVVVVVVVVVVVVVVVPPDDPDDPDDVVVVVVVVVVVVVVVVNVVVVVVVVVD

Sequence (452 aa):
MTTDQTEALEAVVSEVSSQPDPTTLATIPAAELEAISATDQQLARLLTEAERIAALGVPKTQAEADLVHDFTMVAVKVRTDAEKLAKKIAAPFKAQYDAIKAEGERIGEEARKAEALTRPLKTVWDDADKERKRQIAEARAAEERAKAARTLERASALHALGVLSQAGYYVYGEIRIEAIELTTLPDEEWNTLYGQVEAAHAEQKRKDEEFAEQLRRDVEAEKKRQQDEAAALKRQQDELLDGRLALRIDKLVGMGAYEEDEFHIVYDRVWTITDKAELRACSDGTFNQMVVDLDAYKVRAAERILEKAEQYRIKGETIKRRTEQLTSLGFALEGGKWAYPDYDKTIPNSGLEYWREDSQFDSFVSEFTNWKTEQANAAKQAEADEKARKKADKERTQRLAKDKNLLHKFALSIGNLAFPEPENDESKALLIEFNARRVALAEEFIERIRTL

Mean predicted aligned error: 22.63 Å

Organism: NCBI:txid1166018